Protein AF-A0A368FEQ5-F1 (afdb_monomer)

Secondary structure (DSSP, 8-state):
---------HHHHHHHHHHHHHHHHHHHHT----HHHHHHT-HHHHHHHHHTTTSHHHHHHHHHHHHHHHHHTSS----TTTTTTHHHHHHHHHHHHHTHHHHHHHHHHTT-------HHHHHHSPPTTT---HHHHHHHHHHTTTT-HHHHHHHHHHHHHHHSS-HHHHHHHHHHHHHTT-HHHHHHHHHHHT-TTT----HHHHH-SS--TT-HHHHHHHHHHHHHHHHHHHHHH-SSS--HHHHHTT--SS--TT--SS-TTPPP-HHHHHHHHHHHHHH-SSGGGSTTGGGHHHHHHHHHHHTSTT-TTHHHHHHHHHHTTHHHHHHT-HHHHS-GGG-TTS-HHHHHHHHHHHHHHHS-HHHHHHHHHHHHTT-------SSGGGS---------HHHHHHTTS-TTHHHHHHHHHHTS--

Radius of gyration: 24.25 Å; Cα contacts (8 Å, |Δi|>4): 458; chains: 1; bounding box: 68×55×71 Å

Solvent-accessible surface area (backbone atoms only — not comparable to full-atom values): 23707 Å² total; per-residue (Å²): 134,91,78,74,93,67,90,66,59,69,68,63,52,47,53,50,47,28,52,51,36,42,53,56,35,58,52,46,76,81,54,78,75,41,49,65,40,55,76,70,60,35,70,56,52,54,50,40,46,35,54,46,28,102,34,73,62,26,50,50,42,50,48,47,46,52,51,38,55,56,51,68,72,40,90,68,88,82,63,84,73,66,49,58,33,30,44,40,34,48,42,42,52,28,56,44,58,74,41,43,66,50,44,56,51,23,31,66,76,60,75,48,88,76,73,72,58,60,64,67,60,66,37,63,41,64,39,84,91,83,55,51,24,49,62,55,53,31,44,53,30,29,41,38,22,90,85,38,14,64,44,10,26,29,25,26,54,42,49,31,64,66,38,75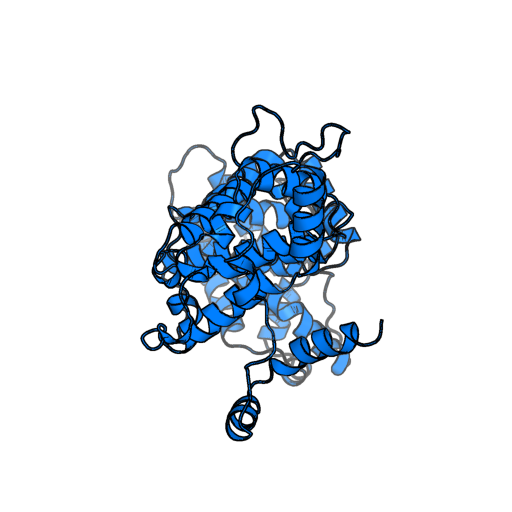,48,60,45,74,56,35,36,50,51,42,51,56,44,56,76,67,69,45,48,69,59,42,10,45,11,43,24,56,43,42,30,62,92,73,36,48,28,27,53,66,66,72,68,46,92,70,81,63,90,82,39,57,55,51,31,34,22,51,20,29,43,40,42,39,47,30,36,34,45,18,39,71,50,27,34,69,63,59,21,50,36,51,50,36,41,53,42,49,88,66,78,50,96,81,41,57,50,59,60,96,84,56,74,88,25,24,56,56,25,45,49,50,49,50,51,52,43,33,72,24,73,62,43,72,75,38,54,37,30,49,44,51,60,42,42,51,54,30,50,54,52,47,58,26,92,66,19,67,56,12,69,30,48,49,49,54,45,54,78,68,42,48,66,61,48,45,67,67,9,53,56,71,66,50,67,72,90,75,50,81,85,46,57,73,67,56,48,50,51,49,49,52,51,51,42,67,75,54,75,42,62,63,55,52,48,54,49,48,47,58,49,53,78,70,50,84,84,84,93,78,82,72,74,67,64,77,80,70,66,91,83,82,78,85,82,55,78,71,65,59,59,73,67,72,81,57,93,70,54,65,61,59,51,52,59,58,57,61,66,75,77,116

pLDDT: mean 77.07, std 23.22, range [25.23, 98.25]

Sequence (426 aa):
MRLVHINTPAYFQYELEEVSLSALLGLLKNSYVDARAVIRRDPHVALLAQILNDTPVYRAICSVLLEDVNIQDQATKTSRRTSAPALPAVELLSIAISRYSSLKASIRSTDSDVMLAPLHTLLLSPLQPSGLNILDILLLYIEEADDLPGHALYAARILRELCAVRPSLQSRMVELLRARRMVSRNSRGIRNVLNPGVVRYTVQDMVALEFNESDPIRLRGEAALVVLETLSDSIETDPAGNNLCFLLFGFKHTIDASGQLYDIDAPPTGFHQVLSILEQFIAAADPFQLQFSALIEPAFRLLQRLVSMDCIYSPAVLRFIRSMNLVQQLVTSPFLSTPLSQADDLPGHALYAARILRELCAVRPSLQSRMVELLRARRMVSRNSRGIRNVLNPGVVRYTVQDMVALGRSTASAGIRKLLFRFVST

Organism: Ancylostoma caninum (NCBI:txid29170)

Structure (mmCIF, N/CA/C/O backbone):
data_AF-A0A368FEQ5-F1
#
_entry.id   AF-A0A368FEQ5-F1
#
loop_
_atom_site.group_PDB
_atom_site.id
_atom_site.type_symbol
_atom_site.label_atom_id
_atom_site.label_alt_id
_atom_site.label_comp_id
_atom_site.label_asym_id
_atom_site.label_entity_id
_atom_site.label_seq_id
_atom_site.pdbx_PDB_ins_code
_atom_site.Cartn_x
_atom_site.Cartn_y
_atom_site.Cartn_z
_atom_site.occupancy
_atom_site.B_iso_or_equiv
_atom_site.auth_seq_id
_atom_site.auth_comp_id
_atom_site.auth_asym_id
_atom_site.auth_atom_id
_atom_site.pdbx_PDB_model_num
ATOM 1 N N . MET A 1 1 ? -26.807 7.521 26.713 1.00 32.91 1 MET A N 1
ATOM 2 C CA . MET A 1 1 ? -26.695 8.991 26.817 1.00 32.91 1 MET A CA 1
ATOM 3 C C . MET A 1 1 ? -27.127 9.586 25.486 1.00 32.91 1 MET A C 1
ATOM 5 O O . MET A 1 1 ? -26.410 9.432 24.509 1.00 32.91 1 MET A O 1
ATOM 9 N N . ARG A 1 2 ? -28.341 10.146 25.416 1.00 28.23 2 ARG A N 1
ATOM 10 C CA . ARG A 1 2 ? -28.816 10.909 24.252 1.00 28.23 2 ARG A CA 1
ATOM 11 C C . ARG A 1 2 ? -28.215 12.305 24.367 1.00 28.23 2 ARG A C 1
ATOM 13 O O . ARG A 1 2 ? -28.668 13.073 25.210 1.00 28.23 2 ARG A O 1
ATOM 20 N N . LEU A 1 3 ? -27.174 12.594 23.592 1.00 30.64 3 LEU A N 1
ATOM 21 C CA . LEU A 1 3 ? -26.704 13.963 23.433 1.00 30.64 3 LEU A CA 1
ATOM 22 C C . LEU A 1 3 ? -27.552 14.642 22.361 1.00 30.64 3 LEU A C 1
ATOM 24 O O . LEU A 1 3 ? -27.760 14.130 21.265 1.00 30.64 3 LEU A O 1
ATOM 28 N N . VAL A 1 4 ? -28.113 15.756 22.804 1.00 32.19 4 VAL A N 1
ATOM 29 C CA . VAL A 1 4 ? -28.937 16.728 22.105 1.00 32.19 4 VAL A CA 1
ATOM 30 C C . VAL A 1 4 ? -28.272 17.140 20.792 1.00 32.19 4 VAL A C 1
ATOM 32 O O . VAL A 1 4 ? -27.066 17.367 20.759 1.00 32.19 4 VAL A O 1
ATOM 35 N N . HIS A 1 5 ? -29.083 17.268 19.737 1.00 34.09 5 HIS A N 1
ATOM 36 C CA . HIS A 1 5 ? -28.769 18.019 18.521 1.00 34.09 5 HIS A CA 1
ATOM 37 C C . HIS A 1 5 ? -28.407 19.461 18.906 1.00 34.09 5 HIS A C 1
ATOM 39 O O . HIS A 1 5 ? -29.256 20.348 18.948 1.00 34.09 5 HIS A O 1
ATOM 45 N N . ILE A 1 6 ? -27.145 19.688 19.244 1.00 36.62 6 ILE A N 1
ATOM 46 C CA . ILE A 1 6 ? -26.558 21.016 19.256 1.00 36.62 6 ILE A CA 1
ATOM 47 C C . ILE A 1 6 ? -25.980 21.174 17.856 1.00 36.62 6 ILE A C 1
ATOM 49 O O . ILE A 1 6 ? -25.156 20.365 17.440 1.00 36.62 6 ILE A O 1
ATOM 53 N N . ASN A 1 7 ? -26.443 22.186 17.121 1.00 39.44 7 ASN A N 1
ATOM 54 C CA . ASN A 1 7 ? -25.752 22.688 15.936 1.00 39.44 7 ASN A CA 1
ATOM 55 C C . ASN A 1 7 ? -24.397 23.248 16.393 1.00 39.44 7 ASN A C 1
ATOM 57 O O . ASN A 1 7 ? -24.228 24.456 16.552 1.00 39.44 7 ASN A O 1
ATOM 61 N N . THR A 1 8 ? -23.444 22.365 16.679 1.00 46.38 8 THR A N 1
ATOM 62 C CA . THR A 1 8 ? -22.039 22.728 16.778 1.00 46.38 8 THR A CA 1
ATOM 63 C C . THR A 1 8 ? -21.613 23.203 15.393 1.00 46.38 8 THR A C 1
ATOM 65 O O . THR A 1 8 ? -21.847 22.488 14.416 1.00 46.38 8 THR A O 1
ATOM 68 N N . PRO A 1 9 ? -21.019 24.402 15.262 1.00 54.88 9 PRO A N 1
ATOM 69 C CA . PRO A 1 9 ? -20.396 24.800 14.008 1.00 54.88 9 PRO A CA 1
ATOM 70 C C . PRO A 1 9 ? -19.424 23.691 13.597 1.00 54.88 9 PRO A C 1
ATOM 72 O O . PRO A 1 9 ? -18.623 23.280 14.436 1.00 54.88 9 PRO A O 1
ATOM 75 N N . ALA A 1 10 ? -19.486 23.215 12.347 1.00 61.03 10 ALA A N 1
ATOM 76 C CA . ALA A 1 10 ? -18.670 22.096 11.844 1.00 61.03 10 ALA A CA 1
ATOM 77 C C . ALA A 1 10 ? -17.177 22.223 12.215 1.00 61.03 10 ALA A C 1
ATOM 79 O O . ALA A 1 10 ? -16.500 21.240 12.485 1.00 61.03 10 ALA A O 1
ATOM 80 N N . TYR A 1 11 ? -16.695 23.462 12.341 1.00 59.66 11 TYR A N 1
ATOM 81 C CA . TYR A 1 11 ? -15.373 23.807 12.854 1.00 59.66 11 TYR A CA 1
ATOM 82 C C . TYR A 1 11 ? -15.017 23.165 14.212 1.00 59.66 11 TYR A C 1
ATOM 84 O O . TYR A 1 11 ? -13.958 22.562 14.337 1.00 59.66 11 TYR A O 1
ATOM 92 N N . PHE A 1 12 ? -15.894 23.256 15.218 1.00 71.12 12 PHE A N 1
ATOM 93 C CA . PHE A 1 12 ? -15.625 22.703 16.553 1.00 71.12 12 PHE A CA 1
ATOM 94 C C . PHE A 1 12 ? -15.657 21.174 16.571 1.00 71.12 12 PHE A C 1
ATOM 96 O O . PHE A 1 12 ? -15.023 20.556 17.423 1.00 71.12 12 PHE A O 1
ATOM 103 N N . GLN A 1 13 ? -16.400 20.565 15.646 1.00 79.50 13 GLN A N 1
ATOM 104 C CA . GLN A 1 13 ? -16.463 19.115 15.530 1.00 79.50 13 GLN A CA 1
ATOM 105 C C . GLN A 1 13 ? -15.137 18.554 15.005 1.00 79.50 13 GLN A C 1
ATOM 107 O O . GLN A 1 13 ? -14.574 17.673 15.649 1.00 79.50 13 GLN A O 1
ATOM 112 N N . TYR A 1 14 ? -14.596 19.105 13.914 1.00 83.50 14 TYR A N 1
ATOM 113 C CA . TYR A 1 14 ? -13.325 18.630 13.356 1.00 83.50 14 TYR A CA 1
ATOM 114 C C . TYR A 1 14 ? -12.142 18.836 14.304 1.00 83.50 14 TYR A C 1
ATOM 116 O O . TYR A 1 14 ? -11.293 17.958 14.416 1.00 83.50 14 TYR A O 1
ATOM 124 N N . GLU A 1 15 ? -12.104 19.957 15.028 1.00 85.56 15 GLU A N 1
ATOM 125 C CA . GLU A 1 15 ? -11.067 20.205 16.036 1.00 85.56 15 GLU A CA 1
ATOM 126 C C . GLU A 1 15 ? -11.147 19.181 17.180 1.00 85.56 15 GLU A C 1
ATOM 128 O O . GLU A 1 15 ? -10.135 18.615 17.593 1.00 85.56 15 GLU A O 1
ATOM 133 N N . LEU A 1 16 ? -12.356 18.879 17.665 1.00 88.62 16 LEU A N 1
ATOM 134 C CA . LEU A 1 16 ? -12.546 17.865 18.699 1.00 88.62 16 LEU A CA 1
ATOM 135 C C . LEU A 1 16 ? -12.150 16.467 18.206 1.00 88.62 16 LEU A C 1
ATOM 137 O O . LEU A 1 16 ? -11.522 15.717 18.957 1.00 88.62 16 LEU A O 1
ATOM 141 N N . GLU A 1 17 ? -12.511 16.111 16.973 1.00 91.31 17 GLU A N 1
ATOM 142 C CA . GLU A 1 17 ? -12.129 14.846 16.342 1.00 91.31 17 GLU A CA 1
ATOM 143 C C . GLU A 1 17 ? -10.608 14.734 16.210 1.00 91.31 17 GLU A C 1
ATOM 145 O O . GLU A 1 17 ? -10.034 13.737 16.650 1.00 91.31 17 GLU A O 1
ATOM 150 N N . GLU A 1 18 ? -9.945 15.770 15.695 1.00 91.44 18 GLU A N 1
ATOM 151 C CA . GLU A 1 18 ? -8.492 15.820 15.530 1.00 91.44 18 GLU A CA 1
ATOM 152 C C . GLU A 1 18 ? -7.772 15.656 16.871 1.00 91.44 18 GLU A C 1
ATOM 154 O O . GLU A 1 18 ? -6.900 14.792 17.005 1.00 91.44 18 GLU A O 1
ATOM 159 N N . VAL A 1 19 ? -8.160 16.431 17.889 1.00 92.62 19 VAL A N 1
ATOM 160 C CA . VAL A 1 19 ? -7.547 16.371 19.225 1.00 92.62 19 VAL A CA 1
ATOM 161 C C . VAL A 1 19 ? -7.793 15.010 19.877 1.00 92.62 19 VAL A C 1
ATOM 163 O O . VAL A 1 19 ? -6.872 14.423 20.450 1.00 92.62 19 VAL A O 1
ATOM 166 N N . SER A 1 20 ? -9.010 14.471 19.763 1.00 94.44 20 SER A N 1
ATOM 167 C CA . SER A 1 20 ? -9.363 13.172 20.345 1.00 94.44 20 SER A CA 1
ATOM 168 C C . SER A 1 20 ? -8.578 12.036 19.692 1.00 94.44 20 SER A C 1
ATOM 170 O O . SER A 1 20 ? -7.983 11.213 20.389 1.00 94.44 20 SER A O 1
ATOM 172 N N . LEU A 1 21 ? -8.529 11.999 18.359 1.00 95.69 21 LEU A N 1
ATOM 173 C CA . LEU A 1 21 ? -7.788 10.987 17.609 1.00 95.69 21 LEU A CA 1
ATOM 174 C C . LEU A 1 21 ? -6.281 11.106 17.848 1.00 95.69 21 LEU A C 1
ATOM 176 O O . LEU A 1 21 ? -5.621 10.089 18.052 1.00 95.69 21 LEU A O 1
ATOM 180 N N . SER A 1 22 ? -5.747 12.326 17.918 1.00 94.00 22 SER A N 1
ATOM 181 C CA . SER A 1 22 ? -4.336 12.576 18.233 1.00 94.00 22 SER A CA 1
ATOM 182 C C . SER A 1 22 ? -3.968 12.122 19.649 1.00 94.00 22 SER A C 1
ATOM 184 O O . SER A 1 22 ? -2.901 11.542 19.857 1.00 94.00 22 SER A O 1
ATOM 186 N N . ALA A 1 23 ? -4.858 12.307 20.628 1.00 93.88 23 ALA A N 1
ATOM 187 C CA . ALA A 1 23 ? -4.653 11.806 21.986 1.00 93.88 23 ALA A CA 1
ATOM 188 C C . ALA A 1 23 ? -4.629 10.266 22.033 1.00 93.88 23 ALA A C 1
ATOM 190 O O . ALA A 1 23 ? -3.738 9.674 22.649 1.00 93.88 23 ALA A O 1
ATOM 191 N N . LEU A 1 24 ? -5.565 9.605 21.338 1.00 95.38 24 LEU A N 1
ATOM 192 C CA . LEU A 1 24 ? -5.580 8.142 21.199 1.00 95.38 24 LEU A CA 1
ATOM 193 C C . LEU A 1 24 ? -4.323 7.628 20.482 1.00 95.38 24 LEU A C 1
ATOM 195 O O . LEU A 1 24 ? -3.743 6.614 20.876 1.00 95.38 24 LEU A O 1
ATOM 199 N N . LEU A 1 25 ? -3.876 8.353 19.459 1.00 93.94 25 LEU A N 1
ATOM 200 C CA . LEU A 1 25 ? -2.668 8.051 18.708 1.00 93.94 25 LEU A CA 1
ATOM 201 C C . LEU A 1 25 ? -1.420 8.141 19.594 1.00 93.94 25 LEU A C 1
ATOM 203 O O . LEU A 1 25 ? -0.605 7.219 19.583 1.00 93.94 25 LEU A O 1
ATOM 207 N N . GLY A 1 26 ? -1.298 9.190 20.412 1.00 92.12 26 GLY A N 1
ATOM 208 C CA . GLY A 1 26 ? -0.200 9.348 21.372 1.00 92.12 26 GLY A CA 1
ATOM 209 C C . GLY A 1 26 ? -0.107 8.190 22.371 1.00 92.12 26 GLY A C 1
ATOM 210 O O . GLY A 1 26 ? 0.994 7.740 22.700 1.00 92.12 26 GLY A O 1
ATOM 211 N N . LEU A 1 27 ? -1.254 7.643 22.789 1.00 92.94 27 LEU A N 1
ATOM 212 C CA . LEU A 1 27 ? -1.313 6.461 23.648 1.00 92.94 27 LEU A CA 1
ATOM 213 C C . LEU A 1 27 ? -0.812 5.199 22.929 1.00 92.94 27 LEU A C 1
ATOM 215 O O . LEU A 1 27 ? -0.109 4.387 23.534 1.00 92.94 27 LEU A O 1
ATOM 219 N N . LEU A 1 28 ? -1.123 5.024 21.641 1.00 93.50 28 LEU A N 1
ATOM 220 C CA . LEU A 1 28 ? -0.623 3.878 20.883 1.00 93.50 28 LEU A CA 1
ATOM 221 C C . LEU A 1 28 ? 0.855 4.020 20.507 1.00 93.50 28 LEU A C 1
ATOM 223 O O . LEU A 1 28 ? 1.589 3.059 20.737 1.00 93.50 28 LEU A O 1
ATOM 227 N N . LYS A 1 29 ? 1.324 5.164 19.989 1.00 89.19 29 LYS A N 1
ATOM 228 C CA . LYS A 1 29 ? 2.702 5.340 19.472 1.00 89.19 29 LYS A CA 1
ATOM 229 C C . LYS A 1 29 ? 3.782 4.838 20.429 1.00 89.19 29 LYS A C 1
ATOM 231 O O . LYS A 1 29 ? 4.674 4.110 20.010 1.00 89.19 29 LYS A O 1
ATOM 236 N N . ASN A 1 30 ? 3.630 5.127 21.718 1.00 82.50 30 ASN A N 1
ATOM 237 C CA . ASN A 1 30 ? 4.633 4.818 22.740 1.00 82.50 30 ASN A CA 1
ATOM 238 C C . ASN A 1 30 ? 4.414 3.480 23.469 1.00 82.50 30 ASN A C 1
ATOM 240 O O . ASN A 1 30 ? 5.156 3.152 24.393 1.00 82.50 30 ASN A O 1
ATOM 244 N N . SER A 1 31 ? 3.396 2.711 23.080 1.00 86.44 31 SER A N 1
ATOM 245 C CA . SER A 1 31 ? 3.023 1.466 23.758 1.00 86.44 31 SER A CA 1
ATOM 246 C C . SER A 1 31 ? 3.462 0.227 22.979 1.00 86.44 31 SER A C 1
ATOM 248 O O . SER A 1 31 ? 3.312 0.171 21.759 1.00 86.44 31 SER A O 1
ATOM 250 N N . TYR A 1 32 ? 3.929 -0.802 23.687 1.00 87.69 32 TYR A N 1
ATOM 251 C CA . TYR A 1 32 ? 4.283 -2.106 23.119 1.00 87.69 32 TYR A CA 1
ATOM 252 C C . TYR A 1 32 ? 3.262 -3.162 23.523 1.00 87.69 32 TYR A C 1
ATOM 254 O O . TYR A 1 32 ? 2.815 -3.186 24.663 1.00 87.69 32 TYR A O 1
ATOM 262 N N . VAL A 1 33 ? 2.926 -4.058 22.594 1.00 90.38 33 VAL A N 1
ATOM 263 C CA . VAL A 1 33 ? 1.990 -5.154 22.858 1.00 90.38 33 VAL A CA 1
ATOM 264 C C . VAL A 1 33 ? 2.766 -6.431 23.140 1.00 90.38 33 VAL A C 1
ATOM 266 O O . VAL A 1 33 ? 3.390 -6.989 22.237 1.00 90.38 33 VAL A O 1
ATOM 269 N N . ASP A 1 34 ? 2.688 -6.904 24.378 1.00 93.31 34 ASP A N 1
ATOM 270 C CA . ASP A 1 34 ? 3.221 -8.192 24.806 1.00 93.31 34 ASP A CA 1
ATOM 271 C C . ASP A 1 34 ? 2.229 -8.934 25.722 1.00 93.31 34 ASP A C 1
ATOM 273 O O . ASP A 1 34 ? 1.153 -8.435 26.068 1.00 93.31 34 ASP A O 1
ATOM 277 N N . ALA A 1 35 ? 2.590 -10.151 26.131 1.00 93.31 35 ALA A N 1
ATOM 278 C CA . ALA A 1 35 ? 1.776 -10.956 27.038 1.00 93.31 35 ALA A CA 1
ATOM 279 C C . ALA A 1 35 ? 1.504 -10.252 28.383 1.00 93.31 35 ALA A C 1
ATOM 281 O O . ALA A 1 35 ? 0.431 -10.413 28.963 1.00 93.31 35 ALA A O 1
ATOM 282 N N . ARG A 1 36 ? 2.449 -9.448 28.889 1.00 94.25 36 ARG A N 1
ATOM 283 C CA . ARG A 1 36 ? 2.300 -8.760 30.180 1.00 94.25 36 ARG A CA 1
ATOM 284 C C . ARG A 1 36 ? 1.256 -7.656 30.091 1.00 94.25 36 ARG A C 1
ATOM 286 O O . ARG A 1 36 ? 0.412 -7.572 30.980 1.00 94.25 36 ARG A O 1
ATOM 293 N N . ALA A 1 37 ? 1.290 -6.863 29.024 1.00 93.50 37 ALA A N 1
ATOM 294 C CA . ALA A 1 37 ? 0.322 -5.808 28.762 1.00 93.50 37 ALA A CA 1
ATOM 295 C C . ALA A 1 37 ? -1.103 -6.367 28.631 1.00 93.50 37 ALA A C 1
ATOM 297 O O . ALA A 1 37 ? -2.055 -5.783 29.151 1.00 93.50 37 ALA A O 1
ATOM 298 N N . VAL A 1 38 ? -1.253 -7.538 27.995 1.00 94.25 38 VAL A N 1
ATOM 299 C CA . VAL A 1 38 ? -2.550 -8.226 27.873 1.00 94.25 38 VAL A CA 1
ATOM 300 C C . VAL A 1 38 ? -3.064 -8.703 29.234 1.00 94.25 38 VAL A C 1
ATOM 302 O O . VAL A 1 38 ? -4.204 -8.401 29.582 1.00 94.25 38 VAL A O 1
ATOM 305 N N . ILE A 1 39 ? -2.227 -9.373 30.037 1.00 93.44 39 ILE A N 1
ATOM 306 C CA . ILE A 1 39 ? -2.607 -9.843 31.385 1.00 93.44 39 ILE A CA 1
ATOM 307 C C . ILE A 1 39 ? -3.018 -8.671 32.283 1.00 93.44 39 ILE A C 1
ATOM 309 O O . ILE A 1 39 ? -3.998 -8.761 33.020 1.00 93.44 39 ILE A O 1
ATOM 313 N N . ARG A 1 40 ? -2.276 -7.560 32.218 1.00 92.69 40 ARG A N 1
ATOM 314 C CA . ARG A 1 40 ? -2.551 -6.350 33.007 1.00 92.69 40 ARG A CA 1
ATOM 315 C C . ARG A 1 40 ? -3.733 -5.537 32.493 1.00 92.69 40 ARG A C 1
ATOM 317 O O . ARG A 1 40 ? -4.189 -4.646 33.204 1.00 92.69 40 ARG A O 1
ATOM 324 N N . ARG A 1 41 ? -4.245 -5.862 31.300 1.00 89.75 41 ARG A N 1
ATOM 325 C CA . ARG A 1 41 ? -5.304 -5.116 30.609 1.00 89.75 41 ARG A CA 1
ATOM 326 C C . ARG A 1 41 ? -4.940 -3.639 30.469 1.00 89.75 41 ARG A C 1
ATOM 328 O O . ARG A 1 41 ? -5.758 -2.759 30.735 1.00 89.75 41 ARG A O 1
ATOM 335 N N . ASP A 1 42 ? -3.701 -3.382 30.054 1.00 94.56 42 ASP A N 1
ATOM 336 C CA . ASP A 1 42 ? -3.204 -2.020 29.896 1.00 94.56 42 ASP A CA 1
ATOM 337 C C . ASP A 1 42 ? -4.100 -1.222 28.921 1.00 94.56 42 ASP A C 1
ATOM 339 O O . ASP A 1 42 ? -4.625 -1.788 27.952 1.00 94.56 42 ASP A O 1
ATOM 343 N N . PRO A 1 43 ? -4.264 0.103 29.108 1.00 93.31 43 PRO A N 1
ATOM 344 C CA . PRO A 1 43 ? -5.208 0.909 28.326 1.00 93.31 43 PRO A CA 1
ATOM 345 C C . PRO A 1 43 ? -5.025 0.810 26.806 1.00 93.31 43 PRO A C 1
ATOM 347 O O . PRO A 1 43 ? -5.999 0.829 26.056 1.00 93.31 43 PRO A O 1
ATOM 350 N N . HIS A 1 44 ? -3.783 0.662 26.337 1.00 94.50 44 HIS A N 1
ATOM 351 C CA . HIS A 1 44 ? -3.484 0.535 24.912 1.00 94.50 44 HIS A CA 1
ATOM 352 C C . HIS A 1 44 ? -3.950 -0.808 24.330 1.00 94.50 44 HIS A C 1
ATOM 354 O O . HIS A 1 44 ? -4.345 -0.850 23.169 1.00 94.50 44 HIS A O 1
ATOM 360 N N . VAL A 1 45 ? -3.976 -1.890 25.119 1.00 95.38 45 VAL A N 1
ATOM 361 C CA . VAL A 1 45 ? -4.545 -3.183 24.701 1.00 95.38 45 VAL A CA 1
ATOM 362 C C . VAL A 1 45 ? -6.057 -3.063 24.546 1.00 95.38 45 VAL A C 1
ATOM 364 O O . VAL A 1 45 ? -6.609 -3.508 23.539 1.00 95.38 45 VAL A O 1
ATOM 367 N N . ALA A 1 46 ? -6.723 -2.410 25.503 1.00 94.19 46 ALA A N 1
ATOM 368 C CA . ALA A 1 46 ? -8.158 -2.154 25.426 1.00 94.19 46 ALA A CA 1
ATOM 369 C C . ALA A 1 46 ? -8.507 -1.282 24.208 1.00 94.19 46 ALA A C 1
ATOM 371 O O . ALA A 1 46 ? -9.424 -1.617 23.461 1.00 94.19 46 ALA A O 1
ATOM 372 N N . LEU A 1 47 ? -7.743 -0.213 23.957 1.00 96.25 47 LEU A N 1
ATOM 373 C CA . LEU A 1 47 ? -7.923 0.644 22.785 1.00 96.25 47 LEU A CA 1
ATOM 374 C C . LEU A 1 47 ? -7.715 -0.123 21.470 1.00 96.25 47 LEU A C 1
ATOM 376 O O . LEU A 1 47 ? -8.538 -0.010 20.564 1.00 96.25 47 LEU A O 1
ATOM 380 N N . LEU A 1 48 ? -6.668 -0.949 21.371 1.00 96.44 48 LEU A N 1
ATOM 381 C CA . LEU A 1 48 ? -6.453 -1.805 20.202 1.00 96.44 48 LEU A CA 1
ATOM 382 C C . LEU A 1 48 ? -7.623 -2.766 19.985 1.00 96.44 48 LEU A C 1
ATOM 384 O O . LEU A 1 48 ? -8.074 -2.915 18.855 1.00 96.44 48 LEU A O 1
ATOM 388 N N . ALA A 1 49 ? -8.152 -3.376 21.047 1.00 95.25 49 ALA A N 1
ATOM 389 C CA . ALA A 1 49 ? -9.330 -4.231 20.950 1.00 95.25 49 ALA A CA 1
ATOM 390 C C . ALA A 1 49 ? -10.574 -3.455 20.485 1.00 95.25 49 ALA A C 1
ATOM 392 O O . ALA A 1 49 ? -11.383 -4.013 19.749 1.00 95.25 49 ALA A O 1
ATOM 393 N N . GLN A 1 50 ? -10.725 -2.178 20.854 1.00 96.00 50 GLN A N 1
ATOM 394 C CA . GLN A 1 50 ? -11.803 -1.337 20.325 1.00 96.00 50 GLN A CA 1
ATOM 395 C C . GLN A 1 50 ? -11.612 -1.047 18.828 1.00 96.00 50 GLN A C 1
ATOM 397 O O . GLN A 1 50 ? -12.556 -1.186 18.059 1.00 96.00 50 GLN A O 1
ATOM 402 N N . ILE A 1 51 ? -10.405 -0.693 18.387 1.00 96.81 51 ILE A N 1
ATOM 403 C CA . ILE A 1 51 ? -10.136 -0.358 16.976 1.00 96.81 51 ILE A CA 1
ATOM 404 C C . ILE A 1 51 ? -10.187 -1.605 16.075 1.00 96.81 51 ILE A C 1
ATOM 406 O O . ILE A 1 51 ? -10.625 -1.531 14.933 1.00 96.81 51 ILE A O 1
ATOM 410 N N . LEU A 1 52 ? -9.754 -2.764 16.576 1.00 96.38 52 LEU A N 1
ATOM 411 C CA . LEU A 1 52 ? -9.653 -4.027 15.829 1.00 96.38 52 LEU A CA 1
ATOM 412 C C . LEU A 1 52 ? -10.907 -4.910 15.946 1.00 96.38 52 LEU A C 1
ATOM 414 O O . LEU A 1 52 ? -10.849 -6.125 15.738 1.00 96.38 52 LEU A O 1
ATOM 418 N N . ASN A 1 53 ? -12.044 -4.302 16.270 1.00 96.19 53 ASN A N 1
ATOM 419 C CA . ASN A 1 53 ? -13.365 -4.916 16.264 1.00 96.19 53 ASN A CA 1
ATOM 420 C C . ASN A 1 53 ? -14.396 -3.899 15.773 1.00 96.19 53 ASN A C 1
ATOM 422 O O . ASN A 1 53 ? -14.146 -2.698 15.793 1.00 96.19 53 ASN A O 1
ATOM 426 N N . ASP A 1 54 ? -15.577 -4.373 15.378 1.00 94.38 54 ASP A N 1
ATOM 427 C CA . ASP A 1 54 ? -16.685 -3.501 14.980 1.00 94.38 54 ASP A CA 1
ATOM 428 C C . ASP A 1 54 ? -17.325 -2.820 16.206 1.00 94.38 54 ASP A C 1
ATOM 430 O O . ASP A 1 54 ? -18.397 -3.193 16.687 1.00 94.38 54 ASP A O 1
ATOM 434 N N . THR A 1 55 ? -16.608 -1.844 16.761 1.00 95.81 55 THR A N 1
ATOM 435 C CA . THR A 1 55 ? -16.998 -1.061 17.937 1.00 95.81 55 THR A CA 1
ATOM 436 C C . THR A 1 55 ? -17.335 0.380 17.549 1.00 95.81 55 THR A C 1
ATOM 438 O O . THR A 1 55 ? -17.002 0.824 16.446 1.00 95.81 55 THR A O 1
ATOM 441 N N . PRO A 1 56 ? -17.949 1.168 18.451 1.00 95.12 56 PRO A N 1
AT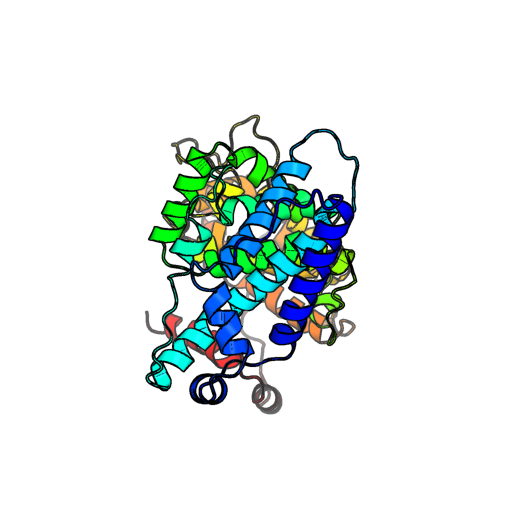OM 442 C CA . PRO A 1 56 ? -18.172 2.590 18.207 1.00 95.12 56 PRO A CA 1
ATOM 443 C C . PRO A 1 56 ? -16.892 3.367 17.869 1.00 95.12 56 PRO A C 1
ATOM 445 O O . PRO A 1 56 ? -16.951 4.270 17.042 1.00 95.12 56 PRO A O 1
ATOM 448 N N . VAL A 1 57 ? -15.740 3.000 18.449 1.00 95.50 57 VAL A N 1
ATOM 449 C CA . VAL A 1 57 ? -14.451 3.653 18.156 1.00 95.50 57 VAL A CA 1
ATOM 450 C C . VAL A 1 57 ? -14.017 3.361 16.723 1.00 95.50 57 VAL A C 1
ATOM 452 O O . VAL A 1 57 ? -13.696 4.285 15.982 1.00 95.50 57 VAL A O 1
ATOM 455 N N . TYR A 1 58 ? -14.064 2.093 16.307 1.00 96.12 58 TYR A N 1
ATOM 456 C CA . TYR A 1 58 ? -13.752 1.707 14.931 1.00 96.12 58 TYR A CA 1
ATOM 457 C C . TYR A 1 58 ? -14.672 2.405 13.924 1.00 96.12 58 TYR A C 1
ATOM 459 O O . TYR A 1 58 ? -14.199 2.978 12.944 1.00 96.12 58 TYR A O 1
ATOM 467 N N . ARG A 1 59 ? -15.983 2.418 14.188 1.00 95.25 59 ARG A N 1
ATOM 468 C CA . ARG A 1 59 ? -16.963 3.086 13.321 1.00 95.25 59 ARG A CA 1
ATOM 469 C C . ARG A 1 59 ? -16.735 4.593 13.249 1.00 95.25 59 ARG A C 1
ATOM 471 O O . ARG A 1 59 ? -16.836 5.138 12.161 1.00 95.25 59 ARG A O 1
ATOM 478 N N . ALA A 1 60 ? -16.390 5.249 14.358 1.00 94.56 60 ALA A N 1
ATOM 479 C CA . ALA A 1 60 ? -16.068 6.676 14.366 1.00 94.56 60 ALA A CA 1
ATOM 480 C C . ALA A 1 60 ? -14.839 6.988 13.499 1.00 94.56 60 ALA A C 1
ATOM 482 O O . ALA A 1 60 ? -14.901 7.889 12.669 1.00 94.56 60 ALA A O 1
ATOM 483 N N . ILE A 1 61 ? -13.769 6.191 13.616 1.00 96.06 61 ILE A N 1
ATOM 484 C CA . ILE A 1 61 ? -12.587 6.297 12.743 1.00 96.06 61 ILE A CA 1
ATOM 485 C C . ILE A 1 61 ? -13.004 6.142 11.276 1.00 96.06 61 ILE A C 1
ATOM 487 O O . ILE A 1 61 ? -12.648 6.966 10.442 1.00 96.06 61 ILE A O 1
ATOM 491 N N . CYS A 1 62 ? -13.801 5.118 10.957 1.00 95.81 62 CYS A N 1
ATOM 492 C CA . CYS A 1 62 ? -14.276 4.885 9.593 1.00 95.81 62 CYS A CA 1
ATOM 493 C C . CYS A 1 62 ? -15.135 6.038 9.060 1.00 95.81 62 CYS A C 1
ATOM 495 O O . CYS A 1 62 ? -15.009 6.380 7.889 1.00 95.81 62 CYS A O 1
ATOM 497 N N . SER A 1 63 ? -15.989 6.634 9.896 1.00 93.31 63 SER A N 1
ATOM 498 C CA . SER A 1 63 ? -16.818 7.781 9.519 1.00 93.31 63 SER A CA 1
ATOM 499 C C . SER A 1 63 ? -15.976 9.005 9.178 1.00 93.31 63 SER A C 1
ATOM 501 O O . SER A 1 63 ? -16.222 9.603 8.138 1.00 93.31 63 SER A O 1
ATOM 503 N N . VAL A 1 64 ? -14.958 9.327 9.988 1.00 93.75 64 VAL A N 1
ATOM 504 C CA . VAL A 1 64 ? -14.034 10.446 9.721 1.00 93.75 64 VAL A CA 1
ATOM 505 C C . VAL A 1 64 ? -13.320 10.248 8.384 1.00 93.75 64 VAL A C 1
ATOM 507 O O . VAL A 1 64 ? -13.306 11.145 7.546 1.00 93.75 64 VAL A O 1
ATOM 510 N N . LEU A 1 65 ? -12.777 9.048 8.149 1.00 94.88 65 LEU A N 1
ATOM 511 C CA . LEU A 1 65 ? -12.104 8.732 6.886 1.00 94.88 65 LEU A CA 1
ATOM 512 C C . LEU A 1 65 ? -13.060 8.810 5.696 1.00 94.88 65 LEU A C 1
ATOM 514 O O . LEU A 1 65 ? -12.697 9.328 4.645 1.00 94.88 65 LEU A O 1
ATOM 518 N N . LEU A 1 66 ? -14.279 8.288 5.853 1.00 92.94 66 LEU A N 1
ATOM 519 C CA . LEU A 1 66 ? -15.272 8.277 4.789 1.00 92.94 66 LEU A CA 1
ATOM 520 C C . LEU A 1 66 ? -15.762 9.690 4.445 1.00 92.94 66 LEU A C 1
ATOM 522 O O . LEU A 1 66 ? -15.981 10.000 3.276 1.00 92.94 66 LEU A O 1
ATOM 526 N N . GLU A 1 67 ? -15.968 10.530 5.453 1.00 89.75 67 GLU A N 1
ATOM 527 C CA . GLU A 1 67 ? -16.350 11.926 5.276 1.00 89.75 67 GLU A CA 1
ATOM 528 C C . GLU A 1 67 ? -15.276 12.696 4.505 1.00 89.75 67 GLU A C 1
ATOM 530 O O . GLU A 1 67 ? -15.602 13.369 3.527 1.00 89.75 67 GLU A O 1
ATOM 535 N N . ASP A 1 68 ? -14.004 12.517 4.865 1.00 90.12 68 ASP A N 1
ATOM 536 C CA . ASP A 1 68 ? -12.882 13.173 4.196 1.00 90.12 68 ASP A CA 1
ATOM 537 C C . ASP A 1 68 ? -12.798 12.812 2.701 1.00 90.12 68 ASP A C 1
ATOM 539 O O . ASP A 1 68 ? -12.788 13.710 1.856 1.00 90.12 68 ASP A O 1
ATOM 543 N N . VAL A 1 69 ? -12.857 11.523 2.332 1.00 88.75 69 VAL A N 1
ATOM 544 C CA . VAL A 1 69 ? -12.854 11.150 0.900 1.00 88.75 69 VAL A CA 1
ATOM 545 C C . VAL A 1 69 ? -14.109 11.609 0.153 1.00 88.75 69 VAL A C 1
ATOM 547 O O . VAL A 1 69 ? -14.023 11.950 -1.026 1.00 88.75 69 VAL A O 1
ATOM 550 N N . ASN A 1 70 ? -15.272 11.673 0.810 1.00 85.69 70 ASN A N 1
ATOM 551 C CA . ASN A 1 70 ? -16.488 12.200 0.182 1.00 85.69 70 ASN A CA 1
ATOM 552 C C . ASN A 1 70 ? -16.377 13.705 -0.102 1.00 85.69 70 ASN A C 1
ATOM 554 O O . ASN A 1 70 ? -16.914 14.172 -1.105 1.00 85.69 70 ASN A O 1
ATOM 558 N N . ILE A 1 71 ? -15.703 14.464 0.767 1.00 80.56 71 ILE A N 1
ATOM 559 C CA . ILE A 1 71 ? -15.447 15.896 0.566 1.00 80.56 71 ILE A CA 1
ATOM 560 C C . ILE A 1 71 ? -14.448 16.101 -0.578 1.00 80.56 71 ILE A C 1
ATOM 562 O O . ILE A 1 71 ? -14.664 16.974 -1.416 1.00 80.56 71 ILE A O 1
ATOM 566 N N . GLN A 1 72 ? -13.396 15.280 -0.657 1.00 76.25 72 GLN A N 1
ATOM 567 C CA . GLN A 1 72 ? -12.407 15.341 -1.743 1.00 76.25 72 GLN A CA 1
ATOM 568 C C . GLN A 1 72 ? -13.028 15.106 -3.128 1.00 76.25 72 GLN A C 1
ATOM 570 O O . GLN A 1 72 ? -12.629 15.745 -4.101 1.00 76.25 72 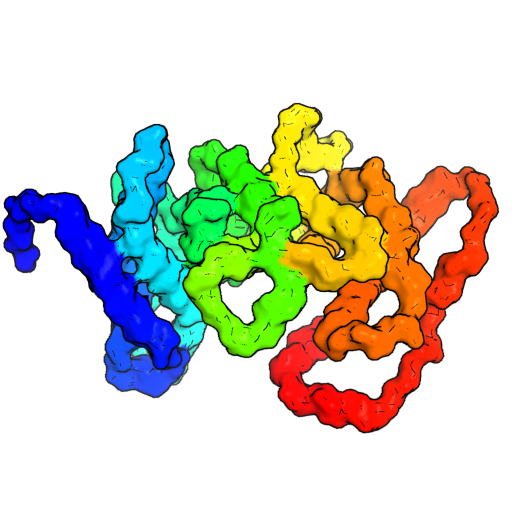GLN A O 1
ATOM 575 N N . ASP A 1 73 ? -14.018 14.214 -3.222 1.00 71.81 73 ASP A N 1
ATOM 576 C CA . ASP A 1 73 ? -14.691 13.892 -4.486 1.00 71.81 73 ASP A CA 1
ATOM 577 C C . ASP A 1 73 ? -15.658 15.004 -4.952 1.00 71.81 73 ASP A C 1
ATOM 579 O O . ASP A 1 73 ? -16.055 15.053 -6.119 1.00 71.81 73 ASP A O 1
ATOM 583 N N . GLN A 1 74 ? -16.018 15.946 -4.071 1.00 67.12 74 GLN A N 1
ATOM 584 C CA . GLN A 1 74 ? -16.813 17.119 -4.434 1.00 67.12 74 GLN A CA 1
ATOM 585 C C . GLN A 1 74 ? -15.910 18.181 -5.083 1.00 67.12 74 GLN A C 1
ATOM 587 O O . GLN A 1 74 ? -14.964 18.680 -4.484 1.00 67.12 74 GLN A O 1
ATOM 592 N N . ALA A 1 75 ? -16.224 18.570 -6.327 1.00 50.47 75 ALA A N 1
ATOM 593 C CA . ALA A 1 75 ? -15.412 19.440 -7.196 1.00 50.47 75 ALA A CA 1
ATOM 594 C C . ALA A 1 75 ? -15.033 20.832 -6.624 1.00 50.47 75 ALA A C 1
ATOM 596 O O . ALA A 1 75 ? -14.256 21.573 -7.232 1.00 50.47 75 ALA A O 1
ATOM 597 N N . THR A 1 76 ? -15.557 21.210 -5.461 1.00 51.97 76 THR A N 1
ATOM 598 C CA . THR A 1 76 ? -15.184 22.405 -4.703 1.00 51.97 76 THR A CA 1
ATOM 599 C C . THR A 1 76 ? -13.971 22.124 -3.814 1.00 51.97 76 THR A C 1
ATOM 601 O O . THR A 1 76 ? -14.111 21.785 -2.644 1.00 51.97 76 THR A O 1
ATOM 604 N N . LYS A 1 77 ? -12.762 22.336 -4.354 1.00 53.25 77 LYS A N 1
ATOM 605 C CA . LYS A 1 77 ? -11.451 22.231 -3.665 1.00 53.25 77 LYS A CA 1
ATOM 606 C C . LYS A 1 77 ? -11.220 23.265 -2.540 1.00 53.25 77 LYS A C 1
ATOM 608 O O . LYS A 1 77 ? -10.094 23.694 -2.289 1.00 53.25 77 LYS A O 1
ATOM 613 N N . THR A 1 78 ? -12.271 23.742 -1.885 1.00 46.50 78 THR A N 1
ATOM 614 C CA . THR A 1 78 ? -12.212 24.812 -0.886 1.00 46.50 78 THR A CA 1
ATOM 615 C C . THR A 1 78 ? -12.304 24.240 0.523 1.00 46.50 78 THR A C 1
ATOM 617 O O . THR A 1 78 ? -13.346 24.371 1.151 1.00 46.50 78 THR A O 1
ATOM 620 N N . SER A 1 79 ? -11.231 23.609 1.019 1.00 49.59 79 SER A N 1
ATOM 621 C CA . SER A 1 79 ? -10.814 23.634 2.438 1.00 49.59 79 SER A CA 1
ATOM 622 C C . SER A 1 79 ? -9.728 22.584 2.719 1.00 49.59 79 SER A C 1
ATOM 624 O O . SER A 1 79 ? -10.003 21.395 2.750 1.00 49.59 79 SER A O 1
ATOM 626 N N . ARG A 1 80 ? -8.498 23.017 3.031 1.00 50.94 80 ARG A N 1
ATOM 627 C CA . ARG A 1 80 ? -7.451 22.157 3.630 1.00 50.94 80 ARG A CA 1
ATOM 628 C C . ARG A 1 80 ? -7.743 21.765 5.092 1.00 50.94 80 ARG A C 1
ATOM 630 O O . ARG A 1 80 ? -6.987 20.998 5.670 1.00 50.94 80 ARG A O 1
ATOM 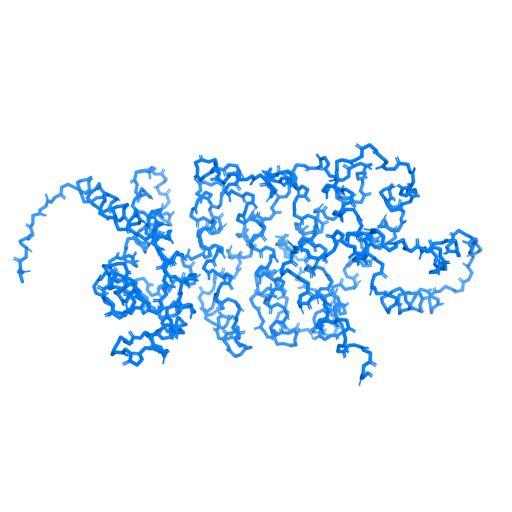637 N N . ARG A 1 81 ? -8.785 22.327 5.722 1.00 49.66 81 ARG A N 1
ATOM 638 C CA . ARG A 1 81 ? -9.112 22.086 7.142 1.00 4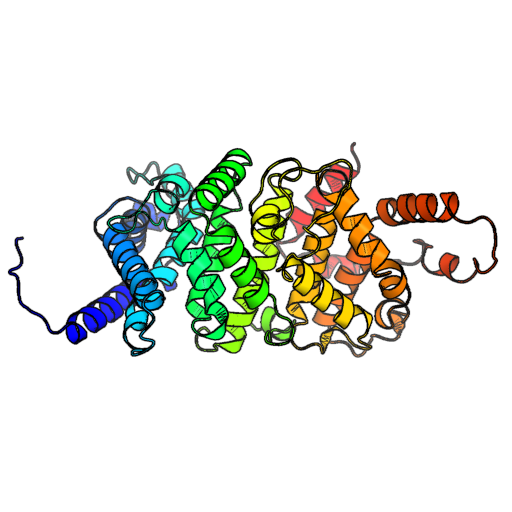9.66 81 ARG A CA 1
ATOM 639 C C . ARG A 1 81 ? -9.959 20.830 7.373 1.00 49.66 81 ARG A C 1
ATOM 641 O O . ARG A 1 81 ? -10.069 20.411 8.514 1.00 49.66 81 ARG A O 1
ATOM 648 N N . THR A 1 82 ? -10.539 20.229 6.333 1.00 56.50 82 THR A N 1
ATOM 649 C CA . THR A 1 82 ? -11.394 19.032 6.465 1.00 56.50 82 THR A CA 1
ATOM 650 C C . THR A 1 82 ? -10.604 17.726 6.588 1.00 56.50 82 THR A C 1
ATOM 652 O O . THR A 1 82 ? -11.129 16.767 7.135 1.00 56.50 82 THR A O 1
ATOM 655 N N . SER A 1 83 ? -9.332 17.696 6.171 1.00 61.78 83 SER A N 1
ATOM 656 C CA . SER A 1 83 ? -8.474 16.503 6.272 1.00 61.78 83 SER A CA 1
ATOM 657 C C . SER A 1 83 ? -7.689 16.407 7.586 1.00 61.78 83 SER A C 1
ATOM 659 O O . SER A 1 83 ? -6.968 15.436 7.807 1.00 61.78 83 SER A O 1
ATOM 661 N N . ALA A 1 84 ? -7.774 17.417 8.458 1.00 79.75 84 ALA A N 1
ATOM 662 C CA . ALA A 1 84 ? -7.011 17.459 9.705 1.00 79.75 84 ALA A CA 1
ATOM 663 C C . ALA A 1 84 ? -7.301 16.264 10.642 1.00 79.75 84 ALA A C 1
ATOM 665 O O . ALA A 1 84 ? -6.339 15.631 11.078 1.00 79.75 84 ALA A O 1
ATOM 666 N N . PRO A 1 85 ? -8.566 15.854 10.888 1.00 91.00 85 PRO A N 1
ATOM 667 C CA . PRO A 1 85 ? -8.844 14.659 11.690 1.00 91.00 85 PRO A CA 1
ATOM 668 C C . PRO A 1 85 ? -8.596 13.342 10.934 1.00 91.00 85 PRO A C 1
ATOM 670 O O . PRO A 1 85 ? -8.399 12.299 11.561 1.00 91.00 85 PRO A O 1
ATOM 673 N N . ALA A 1 86 ? -8.563 13.361 9.597 1.00 93.94 86 ALA A N 1
ATOM 674 C CA . ALA A 1 86 ? -8.372 12.160 8.786 1.00 93.94 86 ALA A CA 1
ATOM 675 C C . ALA A 1 86 ? -6.956 11.574 8.915 1.00 93.94 86 ALA A C 1
ATOM 677 O O . ALA A 1 86 ? -6.799 10.351 8.965 1.00 93.94 86 ALA A O 1
ATOM 678 N N . LEU A 1 87 ? -5.934 12.425 9.055 1.00 93.88 87 LEU A N 1
ATOM 679 C CA . LEU A 1 87 ? -4.548 11.981 9.218 1.00 93.88 87 LEU A CA 1
ATOM 680 C C . LEU A 1 87 ? -4.343 11.127 10.484 1.00 93.88 87 LEU A C 1
ATOM 682 O O . LEU A 1 87 ? -3.923 9.973 10.350 1.00 93.88 87 LEU A O 1
ATOM 686 N N . PRO A 1 88 ? -4.666 11.609 11.704 1.00 94.94 88 PRO A N 1
ATOM 687 C CA . PRO A 1 88 ? -4.540 10.785 12.897 1.00 94.94 88 PRO A CA 1
ATOM 688 C C . PRO A 1 88 ? -5.489 9.579 12.863 1.00 94.94 88 PRO A C 1
ATOM 690 O O . PRO A 1 88 ? -5.141 8.542 13.420 1.00 94.94 88 PRO A O 1
ATOM 693 N N . ALA A 1 89 ? -6.642 9.648 12.180 1.00 97.12 89 ALA A N 1
ATOM 694 C CA . ALA A 1 89 ? -7.533 8.497 12.003 1.00 97.12 89 ALA A CA 1
ATOM 695 C C . ALA A 1 89 ? -6.883 7.357 11.195 1.00 97.12 89 ALA A C 1
ATOM 697 O O . ALA A 1 89 ? -6.871 6.208 11.650 1.00 97.12 89 ALA A O 1
ATOM 698 N N . VAL A 1 90 ? -6.331 7.650 10.009 1.00 97.44 90 VAL A N 1
ATOM 699 C CA . VAL A 1 90 ? -5.703 6.624 9.154 1.00 97.44 90 VAL A CA 1
ATOM 700 C C . VAL A 1 90 ? -4.416 6.101 9.785 1.00 97.44 90 VAL A C 1
ATOM 702 O O . VAL A 1 90 ? -4.120 4.907 9.709 1.00 97.44 90 VAL A O 1
ATOM 705 N N . GLU A 1 91 ? -3.684 6.965 10.485 1.00 96.19 91 GLU A N 1
ATOM 706 C CA . GLU A 1 91 ? -2.493 6.584 11.230 1.00 96.19 91 GLU A CA 1
ATOM 707 C C . GLU A 1 91 ? -2.819 5.644 12.397 1.00 96.19 91 GLU A C 1
ATOM 709 O O . GLU A 1 91 ? -2.192 4.593 12.550 1.00 96.19 91 GLU A O 1
ATOM 714 N N . LEU A 1 92 ? -3.843 5.972 13.189 1.00 96.62 92 LEU A N 1
ATOM 715 C CA . LEU A 1 92 ? -4.313 5.138 14.292 1.00 96.62 92 LEU A CA 1
ATOM 716 C C . LEU A 1 92 ? -4.722 3.747 13.788 1.00 96.62 92 LEU A C 1
ATOM 718 O O . LEU A 1 92 ? -4.346 2.733 14.384 1.00 96.62 92 LEU A O 1
ATOM 722 N N . LEU A 1 93 ? -5.428 3.690 12.654 1.00 97.62 93 LEU A N 1
ATOM 723 C CA . LEU A 1 93 ? -5.789 2.436 11.999 1.00 97.62 93 LEU A CA 1
ATOM 724 C C . LEU A 1 93 ? -4.545 1.671 11.511 1.00 97.62 93 LEU A C 1
ATOM 726 O O . LEU A 1 93 ? -4.446 0.463 11.733 1.00 97.62 93 LEU A O 1
ATOM 730 N N . SER A 1 94 ? -3.564 2.357 10.919 1.00 97.19 94 SER A N 1
ATOM 731 C CA . SER A 1 94 ? -2.297 1.755 10.481 1.00 97.19 94 SER A CA 1
ATOM 732 C C . SER A 1 94 ? -1.503 1.147 11.641 1.00 97.19 94 SER A C 1
ATOM 734 O O . SER A 1 94 ? -1.000 0.025 11.520 1.00 97.19 94 SER A O 1
ATOM 736 N N . ILE A 1 95 ? -1.413 1.837 12.781 1.00 95.88 95 ILE A N 1
ATOM 737 C CA . ILE A 1 95 ? -0.732 1.327 13.979 1.00 95.88 95 ILE A CA 1
ATOM 738 C C . ILE A 1 95 ? -1.499 0.147 14.578 1.00 95.88 95 ILE A C 1
ATOM 740 O O . ILE A 1 95 ? -0.889 -0.849 14.968 1.00 95.88 95 ILE A O 1
ATOM 744 N N . ALA A 1 96 ? -2.830 0.219 14.632 1.00 96.25 96 ALA A N 1
ATOM 745 C CA . ALA A 1 96 ? -3.635 -0.881 15.145 1.00 96.25 96 ALA A CA 1
ATOM 746 C C . ALA A 1 96 ? -3.449 -2.154 14.306 1.00 96.25 96 ALA A C 1
ATOM 748 O O . ALA A 1 96 ? -3.222 -3.234 14.855 1.00 96.25 96 ALA A O 1
ATOM 749 N N . ILE A 1 97 ? -3.480 -2.024 12.979 1.00 95.62 97 ILE A N 1
ATOM 750 C CA . ILE A 1 97 ? -3.337 -3.150 12.051 1.00 95.62 97 ILE A CA 1
ATOM 751 C C . ILE A 1 97 ? -1.929 -3.748 12.110 1.00 95.62 97 ILE A C 1
ATOM 753 O O . ILE A 1 97 ? -1.809 -4.968 12.212 1.00 95.62 97 ILE A O 1
ATOM 757 N N . SER A 1 98 ? -0.873 -2.927 12.153 1.00 94.12 98 SER A N 1
ATOM 758 C CA . SER A 1 98 ? 0.506 -3.438 12.266 1.00 94.12 98 SER A CA 1
ATOM 759 C C . SER A 1 98 ? 0.757 -4.219 13.564 1.00 94.12 98 SER A C 1
ATOM 761 O O . SER A 1 98 ? 1.602 -5.111 13.613 1.00 94.12 98 SER A O 1
ATOM 763 N N . ARG A 1 99 ? -0.020 -3.946 14.621 1.00 94.12 99 ARG A N 1
ATOM 764 C CA . ARG A 1 99 ? 0.047 -4.655 15.911 1.00 94.12 99 ARG A CA 1
ATOM 765 C C . ARG A 1 99 ? -0.888 -5.856 16.011 1.00 94.12 99 ARG A C 1
ATOM 767 O O . ARG A 1 99 ? -0.820 -6.586 17.002 1.00 94.12 99 ARG A O 1
ATOM 774 N N . TYR A 1 100 ? -1.742 -6.090 15.015 1.00 94.25 100 TYR A N 1
ATOM 775 C CA . TYR A 1 100 ? -2.766 -7.133 15.055 1.00 94.25 100 TYR A CA 1
ATOM 776 C C . TYR A 1 100 ? -2.174 -8.529 15.289 1.00 94.25 100 TYR A C 1
ATOM 778 O O . TYR A 1 100 ? -2.679 -9.289 16.116 1.00 94.25 100 TYR A O 1
ATOM 786 N N . SER A 1 101 ? -1.091 -8.875 14.585 1.00 92.25 101 SER A N 1
ATOM 787 C CA . SER A 1 101 ? -0.439 -10.187 14.686 1.00 92.25 101 SER A CA 1
ATOM 788 C C . SER A 1 101 ? 0.153 -10.428 16.081 1.00 92.25 101 SER A C 1
ATOM 790 O O . SER A 1 101 ? -0.136 -11.458 16.697 1.00 92.25 101 SER A O 1
ATOM 792 N N . SER A 1 102 ? 0.899 -9.457 16.614 1.00 93.56 102 SER A N 1
ATOM 793 C CA . SER A 1 102 ? 1.491 -9.498 17.958 1.00 93.56 102 SER A CA 1
ATOM 794 C C . SER A 1 102 ? 0.435 -9.539 19.062 1.00 93.56 102 SER A C 1
ATOM 796 O O . SER A 1 102 ? 0.556 -10.327 20.004 1.00 93.56 102 SER A O 1
ATOM 798 N N . LEU A 1 103 ? -0.637 -8.749 18.933 1.00 95.00 103 LEU A N 1
ATOM 799 C CA . LEU A 1 103 ? -1.750 -8.761 19.881 1.00 95.00 103 LEU A CA 1
ATOM 800 C C . LEU A 1 103 ? -2.463 -10.112 19.875 1.00 95.00 103 LEU A C 1
ATOM 802 O O . LEU A 1 103 ? -2.668 -10.712 20.925 1.00 95.00 103 LEU A O 1
ATOM 806 N N . LYS A 1 104 ? -2.779 -10.637 18.689 1.00 94.44 104 LYS A N 1
ATOM 807 C CA . LYS A 1 104 ? -3.421 -11.944 18.532 1.00 94.44 104 LYS A CA 1
ATOM 808 C C . LYS A 1 104 ? -2.573 -13.080 19.104 1.00 94.44 104 LYS A C 1
ATOM 810 O O . LYS A 1 104 ? -3.124 -14.005 19.696 1.00 94.44 104 LYS A O 1
ATOM 815 N N . ALA A 1 105 ? -1.252 -13.029 18.931 1.00 94.44 105 ALA A N 1
ATOM 816 C CA . ALA A 1 105 ? -0.338 -13.995 19.531 1.00 94.44 105 ALA A CA 1
ATOM 817 C C . ALA A 1 105 ? -0.319 -13.886 21.065 1.00 94.44 105 ALA A C 1
ATOM 819 O O . ALA A 1 105 ? -0.402 -14.908 21.741 1.00 94.44 105 ALA A O 1
ATOM 820 N N . SER A 1 106 ? -0.286 -12.663 21.602 1.00 95.75 106 SER A N 1
ATOM 821 C CA . SER A 1 106 ? -0.267 -12.404 23.048 1.00 95.75 106 SER A CA 1
ATOM 822 C C . SER A 1 106 ? -1.577 -12.795 23.741 1.00 95.75 106 SER A C 1
ATOM 824 O O . SER A 1 106 ? -1.549 -13.366 24.824 1.00 95.75 106 SER A O 1
ATOM 826 N N . ILE A 1 107 ? -2.731 -12.564 23.109 1.00 94.94 107 ILE A N 1
ATOM 827 C CA . ILE A 1 107 ? -4.039 -13.030 23.603 1.00 94.94 107 ILE A CA 1
ATOM 828 C C . ILE A 1 107 ? -4.051 -14.557 23.720 1.00 94.94 107 ILE A C 1
ATOM 830 O O . ILE A 1 107 ? -4.452 -15.099 24.745 1.00 94.94 107 ILE A O 1
ATOM 834 N N . ARG A 1 108 ? -3.558 -15.252 22.685 1.00 93.88 108 ARG A N 1
ATOM 835 C CA . ARG A 1 108 ? -3.494 -16.721 22.658 1.00 93.88 108 ARG A CA 1
ATOM 836 C C . ARG A 1 108 ? -2.538 -17.301 23.692 1.00 93.88 108 ARG A C 1
ATOM 838 O O . ARG A 1 108 ? -2.807 -18.376 24.198 1.00 93.88 108 ARG A O 1
ATOM 845 N N . SER A 1 109 ? -1.414 -16.642 23.965 1.00 95.19 109 SER A N 1
ATOM 846 C CA . SER A 1 109 ? -0.424 -17.149 24.923 1.00 95.19 109 SER A CA 1
ATOM 847 C C . SER A 1 109 ? -0.793 -16.892 26.383 1.00 95.19 109 SER A C 1
ATOM 849 O O . SER A 1 109 ? -0.166 -17.459 27.272 1.00 95.19 109 SER A O 1
ATOM 851 N N . THR A 1 110 ? -1.770 -16.022 26.630 1.00 94.00 110 THR A N 1
ATOM 852 C CA . THR A 1 110 ? -2.206 -15.618 27.973 1.00 94.00 110 THR A CA 1
ATOM 853 C C . THR A 1 110 ? -3.603 -16.118 28.320 1.00 94.00 110 THR A C 1
ATOM 855 O O . THR A 1 110 ? -4.120 -15.749 29.370 1.00 94.00 110 THR A O 1
ATOM 858 N N . ASP A 1 111 ? -4.214 -16.920 27.439 1.00 89.50 111 ASP A N 1
ATOM 859 C CA . ASP A 1 111 ? -5.602 -17.384 27.542 1.00 89.50 111 ASP A CA 1
ATOM 860 C C . ASP A 1 111 ? -6.589 -16.240 27.848 1.00 89.50 111 ASP A C 1
ATOM 862 O O . ASP A 1 111 ? -7.549 -16.384 28.606 1.00 89.50 111 ASP A O 1
ATOM 866 N N . SER A 1 112 ? -6.330 -15.066 27.263 1.00 92.81 112 SER A N 1
ATOM 867 C CA . SER A 1 112 ? -7.153 -13.877 27.462 1.00 92.81 112 SER A CA 1
ATOM 868 C C . SER A 1 112 ? -8.513 -14.013 26.770 1.00 92.81 112 SER A C 1
ATOM 870 O O . SER A 1 112 ? -8.633 -14.568 25.679 1.00 92.81 112 SER A O 1
ATOM 872 N N . ASP A 1 113 ? -9.537 -13.428 27.390 1.00 91.62 113 ASP A N 1
ATOM 873 C CA . ASP A 1 113 ? -10.914 -13.334 26.900 1.00 91.62 113 ASP A CA 1
ATOM 874 C C . ASP A 1 113 ? -11.111 -12.305 25.772 1.00 91.62 113 ASP A C 1
ATOM 876 O O . ASP A 1 113 ? -12.192 -12.216 25.187 1.00 91.62 113 ASP A O 1
ATOM 880 N N . VAL A 1 114 ? -10.080 -11.523 25.436 1.00 91.38 114 VAL A N 1
ATOM 881 C CA . VAL A 1 114 ? -10.152 -10.530 24.360 1.00 91.38 114 VAL A CA 1
ATOM 882 C C . VAL A 1 114 ? -10.329 -11.225 23.009 1.00 91.38 114 VAL A C 1
ATOM 884 O O . VAL A 1 114 ? -9.483 -11.996 22.560 1.00 91.38 114 VAL A O 1
ATOM 887 N N . MET A 1 115 ? -11.409 -10.895 22.304 1.00 90.44 115 MET A N 1
ATOM 888 C CA . MET A 1 115 ? -11.652 -11.365 20.941 1.00 90.44 115 MET A CA 1
ATOM 889 C C . MET A 1 115 ? -11.274 -10.290 19.924 1.00 90.44 115 MET A C 1
ATOM 891 O O . MET A 1 115 ? -11.504 -9.104 20.148 1.00 90.44 115 MET A O 1
ATOM 895 N N . LEU A 1 116 ? -10.710 -10.711 18.790 1.00 94.25 116 LEU A N 1
ATOM 896 C CA . LEU A 1 116 ? -10.390 -9.833 17.665 1.00 94.25 116 LEU A CA 1
ATOM 897 C C . LEU A 1 116 ? -11.096 -10.312 16.402 1.00 94.25 116 LEU A C 1
ATOM 899 O O . LEU A 1 116 ? -10.997 -11.489 16.033 1.00 94.25 116 LEU A O 1
ATOM 903 N N . ALA A 1 117 ? -11.736 -9.386 15.697 1.00 93.56 117 ALA A N 1
ATOM 904 C CA . ALA A 1 117 ? -12.315 -9.652 14.395 1.00 93.56 117 ALA A CA 1
ATOM 905 C C . ALA A 1 117 ? -11.214 -9.975 13.362 1.00 93.56 117 ALA A C 1
ATOM 907 O O . ALA A 1 117 ? -10.072 -9.514 13.477 1.00 93.56 117 ALA A O 1
ATOM 908 N N . PRO A 1 118 ? -11.505 -10.778 12.325 1.00 91.88 118 PRO A N 1
ATOM 909 C CA . PRO A 1 118 ? -10.592 -10.930 11.199 1.00 91.88 118 PRO A CA 1
ATOM 910 C C . PRO A 1 118 ? -10.425 -9.598 10.455 1.00 91.88 118 PRO A C 1
ATOM 912 O O . PRO A 1 118 ? -11.419 -9.002 10.043 1.00 91.88 118 PRO A O 1
ATOM 915 N N . LEU A 1 119 ? -9.179 -9.168 10.216 1.00 92.12 119 LEU A N 1
ATOM 916 C CA . LEU A 1 119 ? -8.883 -7.887 9.549 1.00 92.12 119 LEU A CA 1
ATOM 917 C C . LEU A 1 119 ? -9.630 -7.714 8.224 1.00 92.12 119 LEU A C 1
ATOM 919 O O . LEU A 1 119 ? -10.235 -6.680 7.980 1.00 92.12 119 LEU A O 1
ATOM 923 N N . HIS A 1 120 ? -9.652 -8.748 7.386 1.00 91.25 120 HIS A N 1
ATOM 924 C CA . HIS A 1 120 ? -10.340 -8.689 6.097 1.00 91.25 120 HIS A CA 1
ATOM 925 C C . HIS A 1 120 ? -11.850 -8.455 6.218 1.00 91.25 120 HIS A C 1
ATOM 927 O O . HIS A 1 120 ? -12.442 -7.872 5.317 1.00 91.25 120 HIS A O 1
ATOM 933 N N . THR A 1 121 ? -12.483 -8.899 7.308 1.00 92.25 121 THR A N 1
ATOM 934 C CA . THR A 1 121 ? -13.902 -8.630 7.551 1.00 92.25 121 THR A CA 1
ATOM 935 C C . THR A 1 121 ? -14.108 -7.155 7.854 1.00 92.25 121 THR A C 1
ATOM 937 O O . THR A 1 121 ? -15.011 -6.559 7.285 1.00 92.25 121 THR A O 1
ATOM 940 N N . LEU A 1 122 ? -13.257 -6.550 8.684 1.00 93.31 122 LEU A N 1
ATOM 941 C CA . LEU A 1 122 ? -13.334 -5.119 8.980 1.00 93.31 122 LEU A CA 1
ATOM 942 C C . LEU A 1 122 ? -13.052 -4.284 7.722 1.00 93.31 122 LEU A C 1
ATOM 944 O O . LEU A 1 122 ? -13.867 -3.469 7.310 1.00 93.31 122 LEU A O 1
ATOM 948 N N . LEU A 1 123 ? -11.930 -4.547 7.051 1.00 94.31 123 LEU A N 1
ATOM 949 C CA . LEU A 1 123 ? -11.416 -3.676 5.991 1.00 94.31 123 LEU A CA 1
ATOM 950 C C . LEU A 1 123 ? -12.170 -3.785 4.659 1.00 94.31 123 LEU A C 1
ATOM 952 O O . LEU A 1 123 ? -12.139 -2.847 3.866 1.00 94.31 123 LEU A O 1
ATOM 956 N N . LEU A 1 124 ? -12.832 -4.915 4.390 1.00 94.25 124 LEU A N 1
ATOM 957 C CA . LEU A 1 124 ? -13.539 -5.139 3.122 1.00 94.25 124 LEU A CA 1
ATOM 958 C C . LEU A 1 124 ? -15.059 -4.999 3.232 1.00 94.25 124 LEU A C 1
ATOM 960 O O . LEU A 1 124 ? -15.735 -5.032 2.198 1.00 94.25 124 LEU A O 1
ATOM 964 N N . SER A 1 125 ? -15.600 -4.850 4.444 1.00 93.25 125 SER A N 1
ATOM 965 C CA . SER A 1 125 ? -17.034 -4.622 4.632 1.00 93.25 125 SER A CA 1
ATOM 966 C C . SER A 1 125 ? -17.428 -3.219 4.162 1.00 93.25 125 SER A C 1
ATOM 968 O O . SER A 1 125 ? -16.690 -2.266 4.409 1.00 93.25 125 SER A O 1
ATOM 970 N N . PRO A 1 126 ? -18.571 -3.073 3.470 1.00 92.94 126 PRO A N 1
ATOM 971 C CA . PRO A 1 126 ? -19.035 -1.775 3.004 1.00 92.94 126 PRO A CA 1
ATOM 972 C C . PRO A 1 126 ? -19.448 -0.888 4.184 1.00 92.94 126 PRO A C 1
ATOM 974 O O . PRO A 1 126 ? -20.250 -1.288 5.029 1.00 92.94 126 PRO A O 1
ATOM 977 N N . LEU A 1 127 ? -18.927 0.333 4.204 1.00 92.25 127 LEU A N 1
ATOM 978 C CA . LEU A 1 127 ? -19.274 1.393 5.140 1.00 92.25 127 LEU A CA 1
ATOM 979 C C . LEU A 1 127 ? -20.490 2.158 4.617 1.00 92.25 127 LEU A C 1
ATOM 981 O O . LEU A 1 127 ? -20.635 2.399 3.419 1.00 92.25 127 LEU A O 1
ATOM 985 N N . GLN A 1 128 ? -21.380 2.543 5.523 1.00 85.69 128 GLN A N 1
ATOM 986 C CA . GLN A 1 128 ? -22.541 3.366 5.197 1.00 85.69 128 GLN A CA 1
ATOM 987 C C . GLN A 1 128 ? -22.209 4.851 5.407 1.00 85.69 128 GLN A C 1
ATOM 989 O O . GLN A 1 128 ? -21.451 5.160 6.325 1.00 85.69 128 GLN A O 1
ATOM 994 N N . PRO A 1 129 ? -22.780 5.771 4.604 1.00 82.75 129 PRO A N 1
ATOM 995 C CA . PRO A 1 129 ? -23.803 5.541 3.571 1.00 82.75 129 PRO A CA 1
ATOM 996 C C . PRO A 1 129 ? -23.255 5.292 2.153 1.00 82.75 129 PRO A C 1
ATOM 998 O O . PRO A 1 129 ? -24.018 4.928 1.265 1.00 82.75 129 PRO A O 1
ATOM 1001 N N . SER A 1 130 ? -21.958 5.496 1.911 1.00 83.75 130 SER A N 1
ATOM 1002 C CA . SER A 1 130 ? -21.376 5.479 0.556 1.00 83.75 130 SER A CA 1
ATOM 1003 C C . SER A 1 130 ? -21.288 4.086 -0.077 1.00 83.75 130 SER A C 1
ATOM 1005 O O . SER A 1 130 ? -21.160 3.956 -1.292 1.00 83.75 130 SER A O 1
ATOM 1007 N N . GLY A 1 131 ? -21.288 3.032 0.741 1.00 86.69 131 GLY A N 1
ATOM 1008 C CA . GLY A 1 131 ? -20.968 1.673 0.321 1.00 86.69 131 GLY A CA 1
ATOM 1009 C C . GLY A 1 131 ? -19.471 1.435 0.087 1.00 86.69 131 GLY A C 1
ATOM 1010 O O . GLY A 1 131 ? -19.098 0.304 -0.235 1.00 86.69 131 GLY A O 1
ATOM 1011 N N . LEU A 1 132 ? -18.599 2.442 0.240 1.00 91.19 132 LEU A N 1
ATOM 1012 C CA . LEU A 1 132 ? -17.136 2.292 0.196 1.00 91.19 132 LEU A CA 1
ATOM 1013 C C . LEU A 1 132 ? -16.645 1.422 1.345 1.00 91.19 132 LEU A C 1
ATOM 1015 O O . LEU A 1 132 ? -17.186 1.490 2.438 1.00 91.19 132 LEU A O 1
ATOM 1019 N N . ASN A 1 133 ? -15.645 0.583 1.111 1.00 94.25 133 ASN A N 1
ATOM 1020 C CA . ASN A 1 133 ? -14.934 -0.093 2.194 1.00 94.25 133 ASN A CA 1
ATOM 1021 C C . ASN A 1 133 ? -13.580 0.584 2.441 1.00 94.25 133 ASN A C 1
ATOM 1023 O O . ASN A 1 133 ? -13.186 1.491 1.708 1.00 94.25 133 ASN A O 1
ATOM 1027 N N . ILE A 1 134 ? -12.854 0.145 3.473 1.00 95.81 134 ILE A N 1
ATOM 1028 C CA . ILE A 1 134 ? -11.547 0.732 3.783 1.00 95.81 134 ILE A CA 1
ATOM 1029 C C . ILE A 1 134 ? -10.587 0.559 2.606 1.00 95.81 134 ILE A C 1
ATOM 1031 O O . ILE A 1 134 ? -9.913 1.519 2.267 1.00 95.81 134 ILE A O 1
ATOM 1035 N N . LEU A 1 135 ? -10.563 -0.597 1.931 1.00 95.50 135 LEU A N 1
ATOM 1036 C CA . LEU A 1 135 ? -9.704 -0.804 0.754 1.00 95.50 135 LEU A CA 1
ATOM 1037 C C . LEU A 1 135 ? -9.904 0.274 -0.329 1.00 95.50 135 LEU A C 1
ATOM 1039 O O . LEU A 1 135 ? -8.914 0.739 -0.890 1.00 95.50 135 LEU A O 1
ATOM 1043 N N . ASP A 1 136 ? -11.141 0.700 -0.595 1.00 94.25 136 ASP A N 1
ATOM 1044 C CA . ASP A 1 136 ? -11.402 1.800 -1.530 1.00 94.25 136 ASP A CA 1
ATOM 1045 C C . ASP A 1 136 ? -10.777 3.113 -1.039 1.00 94.25 136 ASP A C 1
ATOM 1047 O O . ASP A 1 136 ? -10.066 3.777 -1.789 1.00 94.25 136 ASP A O 1
ATOM 1051 N N . ILE A 1 137 ? -10.995 3.453 0.236 1.00 95.12 137 ILE A N 1
ATOM 1052 C CA . ILE A 1 137 ? -10.467 4.671 0.871 1.00 95.12 137 ILE A CA 1
ATOM 1053 C C . ILE A 1 137 ? -8.930 4.694 0.820 1.00 95.12 137 ILE A C 1
ATOM 1055 O O . ILE A 1 137 ? -8.341 5.723 0.499 1.00 95.12 137 ILE A O 1
ATOM 1059 N N . LEU A 1 138 ? -8.263 3.560 1.069 1.00 96.81 138 LEU A N 1
ATOM 1060 C CA . LEU A 1 138 ? -6.798 3.471 0.997 1.00 96.81 138 LEU A CA 1
ATOM 1061 C C . LEU A 1 138 ? -6.278 3.816 -0.404 1.00 96.81 138 LEU A C 1
ATOM 1063 O O . LEU A 1 138 ? -5.282 4.522 -0.535 1.00 96.81 138 LEU A O 1
ATOM 1067 N N . LEU A 1 139 ? -6.940 3.320 -1.452 1.00 96.00 139 LEU A N 1
ATOM 1068 C CA . LEU A 1 139 ? -6.530 3.580 -2.833 1.00 96.00 139 LEU A CA 1
ATOM 1069 C C . LEU A 1 139 ? -6.776 5.036 -3.243 1.00 96.00 139 LEU A C 1
ATOM 1071 O O . LEU A 1 139 ? -5.969 5.580 -3.994 1.00 96.00 139 LEU A O 1
ATOM 1075 N N . LEU A 1 140 ? -7.825 5.672 -2.711 1.00 94.25 140 LEU A N 1
ATOM 1076 C CA . LEU A 1 140 ? -8.063 7.108 -2.880 1.00 94.25 140 LEU A CA 1
ATOM 1077 C C . LEU A 1 140 ? -6.952 7.937 -2.220 1.00 94.25 140 LEU A C 1
ATOM 1079 O O . LEU A 1 140 ? -6.380 8.808 -2.865 1.00 94.25 140 LEU A O 1
ATOM 1083 N N . TYR A 1 141 ? -6.545 7.607 -0.992 1.00 95.88 141 TYR A N 1
ATOM 1084 C CA . TYR A 1 141 ? -5.419 8.300 -0.354 1.00 95.88 141 TYR A CA 1
ATOM 1085 C C . TYR A 1 141 ? -4.082 8.089 -1.067 1.00 95.88 141 TYR A C 1
ATOM 1087 O O . TYR A 1 141 ? -3.260 9.000 -1.097 1.00 95.88 141 TYR A O 1
ATOM 1095 N N . ILE A 1 142 ? -3.847 6.911 -1.653 1.00 96.88 142 ILE A N 1
ATOM 1096 C CA . ILE A 1 142 ? -2.644 6.661 -2.462 1.00 96.88 142 ILE A CA 1
ATOM 1097 C C . ILE A 1 142 ? -2.661 7.495 -3.754 1.00 96.88 142 ILE A C 1
ATOM 1099 O O . ILE A 1 142 ? -1.601 7.918 -4.214 1.00 96.88 142 ILE A O 1
ATOM 1103 N N . GLU A 1 143 ? -3.832 7.745 -4.347 1.00 93.44 143 GLU A N 1
ATOM 1104 C CA . GLU A 1 143 ? -3.953 8.636 -5.508 1.00 93.44 143 GLU A CA 1
ATOM 1105 C C . GLU A 1 143 ? -3.568 10.080 -5.169 1.00 93.44 143 GLU A C 1
ATOM 1107 O O . GLU A 1 143 ? -2.853 10.712 -5.949 1.00 93.44 143 GLU A O 1
ATOM 1112 N N . GLU A 1 144 ? -3.964 10.551 -3.988 1.00 91.88 144 GLU A N 1
ATOM 1113 C CA . GLU A 1 144 ? -3.708 11.901 -3.473 1.00 91.88 144 GLU A CA 1
ATOM 1114 C C . GLU A 1 144 ? -2.323 12.049 -2.817 1.00 91.88 144 GLU A C 1
ATOM 1116 O O . GLU A 1 144 ? -2.103 12.946 -2.007 1.00 91.88 144 GLU A O 1
ATOM 1121 N N . ALA A 1 145 ? -1.354 11.187 -3.141 1.00 93.50 145 ALA A N 1
ATOM 1122 C CA . ALA A 1 145 ? -0.052 11.186 -2.474 1.00 93.50 145 ALA A CA 1
ATOM 1123 C C . ALA A 1 145 ? 0.701 12.524 -2.574 1.00 93.50 145 ALA A C 1
ATOM 1125 O O . ALA A 1 145 ? 1.457 12.857 -1.666 1.00 93.50 145 ALA A O 1
ATOM 1126 N N . ASP A 1 146 ? 0.497 13.295 -3.644 1.00 91.06 146 ASP A N 1
ATOM 1127 C CA . ASP A 1 146 ? 1.162 14.589 -3.832 1.00 91.06 146 ASP A CA 1
ATOM 1128 C C . ASP A 1 146 ? 0.599 15.680 -2.898 1.00 91.06 146 ASP A C 1
ATOM 1130 O O . ASP A 1 146 ? 1.360 16.517 -2.410 1.00 91.06 146 ASP A O 1
ATOM 1134 N N . ASP A 1 147 ? -0.703 15.639 -2.600 1.00 90.69 147 ASP A N 1
ATOM 1135 C CA . ASP A 1 147 ? -1.383 16.601 -1.724 1.00 90.69 147 ASP A CA 1
ATOM 1136 C C . ASP A 1 147 ? -1.429 16.128 -0.256 1.00 90.69 147 ASP A C 1
ATOM 1138 O O . ASP A 1 147 ? -1.347 16.936 0.672 1.00 90.69 147 ASP A O 1
ATOM 1142 N N . LEU A 1 148 ? -1.517 14.812 -0.031 1.00 92.56 148 LEU A N 1
ATOM 1143 C CA . LEU A 1 148 ? -1.710 14.161 1.266 1.00 92.56 148 LEU A CA 1
ATOM 1144 C C . LEU A 1 148 ? -0.691 13.022 1.510 1.00 92.56 148 LEU A C 1
ATOM 1146 O O . LEU A 1 148 ? -1.080 11.877 1.768 1.00 92.56 148 LEU A O 1
ATOM 1150 N N . PRO A 1 149 ? 0.628 13.298 1.512 1.00 94.19 149 PRO A N 1
ATOM 1151 C CA . PRO A 1 149 ? 1.661 12.257 1.561 1.00 94.19 149 PRO A CA 1
ATOM 1152 C C . PRO A 1 149 ? 1.632 11.404 2.838 1.00 94.19 149 PRO A C 1
ATOM 1154 O O . PRO A 1 149 ? 1.907 10.206 2.785 1.00 94.19 149 PRO A O 1
ATOM 1157 N N . GLY A 1 150 ? 1.248 11.986 3.981 1.00 94.81 150 GLY A N 1
ATOM 1158 C CA . GLY A 1 150 ? 1.062 11.236 5.229 1.00 94.81 150 GLY A CA 1
ATOM 1159 C C . GLY A 1 150 ? -0.084 10.225 5.144 1.00 94.81 150 GLY A C 1
ATOM 1160 O O . GLY A 1 150 ? 0.079 9.070 5.536 1.00 94.81 150 GLY A O 1
ATOM 1161 N N . HIS A 1 151 ? -1.214 10.621 4.548 1.00 95.62 151 HIS A N 1
ATOM 1162 C CA . HIS A 1 151 ? -2.352 9.724 4.339 1.00 95.62 151 HIS A CA 1
ATOM 1163 C C . HIS A 1 151 ? -1.972 8.586 3.393 1.00 95.62 151 HIS A C 1
ATOM 1165 O O . HIS A 1 151 ? -2.222 7.424 3.707 1.00 95.62 151 HIS A O 1
ATOM 1171 N N . ALA A 1 152 ? -1.297 8.905 2.283 1.00 96.88 152 ALA A N 1
ATOM 1172 C CA . ALA A 1 152 ? -0.813 7.915 1.327 1.00 96.88 152 ALA A CA 1
ATOM 1173 C C . ALA A 1 152 ? 0.144 6.898 1.967 1.00 96.88 152 ALA A C 1
ATOM 1175 O O . ALA A 1 152 ? 0.025 5.701 1.701 1.00 96.88 152 ALA A O 1
ATOM 1176 N N . LEU A 1 153 ? 1.058 7.337 2.843 1.00 97.38 153 LEU A N 1
ATOM 1177 C CA . LEU A 1 153 ? 1.969 6.438 3.554 1.00 97.38 153 LEU A CA 1
ATOM 1178 C C . LEU A 1 153 ? 1.216 5.457 4.456 1.00 97.38 153 LEU A C 1
ATOM 1180 O O . LEU A 1 153 ? 1.426 4.244 4.369 1.00 97.38 153 LEU A O 1
ATOM 1184 N N . TYR A 1 154 ? 0.347 5.957 5.335 1.00 97.62 154 TYR A N 1
ATOM 1185 C CA . TYR A 1 154 ? -0.405 5.089 6.243 1.00 97.62 154 TYR A CA 1
ATOM 1186 C C . TYR A 1 154 ? -1.371 4.185 5.477 1.00 97.62 154 TYR A C 1
ATOM 1188 O O . TYR A 1 154 ? -1.497 3.004 5.809 1.00 97.62 154 TYR A O 1
ATOM 1196 N N . ALA A 1 155 ? -1.960 4.687 4.390 1.00 98.12 155 ALA A N 1
ATOM 1197 C CA . ALA A 1 155 ? -2.781 3.888 3.499 1.00 98.12 155 ALA A CA 1
ATOM 1198 C C . ALA A 1 155 ? -1.987 2.743 2.850 1.00 98.12 155 ALA A C 1
ATOM 1200 O O . ALA A 1 155 ? -2.428 1.592 2.878 1.00 98.12 155 ALA A O 1
ATOM 1201 N N . ALA A 1 156 ? -0.786 3.029 2.338 1.00 97.94 156 ALA A N 1
ATOM 1202 C CA . ALA A 1 156 ? 0.110 2.029 1.767 1.00 97.94 156 ALA A CA 1
ATOM 1203 C C . ALA A 1 156 ? 0.534 0.976 2.806 1.00 97.94 156 ALA A C 1
ATOM 1205 O O . ALA A 1 156 ? 0.540 -0.217 2.505 1.00 97.94 156 ALA A O 1
ATOM 1206 N N . ARG A 1 157 ? 0.819 1.381 4.053 1.00 96.94 157 ARG A N 1
ATOM 1207 C CA . ARG A 1 157 ? 1.151 0.451 5.150 1.00 96.94 157 ARG A CA 1
ATOM 1208 C C . ARG A 1 157 ? -0.002 -0.498 5.464 1.00 96.94 157 ARG A C 1
ATOM 1210 O O . ARG A 1 157 ? 0.226 -1.695 5.610 1.00 96.94 157 ARG A O 1
ATOM 1217 N N . ILE A 1 158 ? -1.233 0.010 5.530 1.00 97.44 158 ILE A N 1
ATOM 1218 C CA . ILE A 1 158 ? -2.421 -0.833 5.724 1.00 97.44 158 ILE A CA 1
ATOM 1219 C C . ILE A 1 158 ? -2.607 -1.778 4.530 1.00 97.44 158 ILE A C 1
ATOM 1221 O O . ILE A 1 158 ? -2.878 -2.965 4.721 1.00 97.44 158 ILE A O 1
ATOM 1225 N N . LEU A 1 159 ? -2.436 -1.272 3.304 1.00 96.00 159 LEU A N 1
ATOM 1226 C CA . LEU A 1 159 ? -2.555 -2.074 2.088 1.00 96.00 159 LEU A CA 1
ATOM 1227 C C . LEU A 1 159 ? -1.534 -3.220 2.062 1.00 96.00 159 LEU A C 1
ATOM 1229 O O . LEU A 1 159 ? -1.890 -4.323 1.649 1.00 96.00 159 LEU A O 1
ATOM 1233 N N . ARG A 1 160 ? -0.307 -2.996 2.550 1.00 94.44 160 ARG A N 1
ATOM 1234 C CA . ARG A 1 160 ? 0.725 -4.035 2.683 1.00 94.44 160 ARG A CA 1
ATOM 1235 C C . ARG A 1 160 ? 0.269 -5.180 3.582 1.00 94.44 160 ARG A C 1
ATOM 1237 O O . ARG A 1 160 ? 0.290 -6.334 3.162 1.00 94.44 160 ARG A O 1
ATOM 1244 N N . GLU A 1 161 ? -0.219 -4.862 4.780 1.00 91.50 161 GLU A N 1
ATOM 1245 C CA . GLU A 1 161 ? -0.728 -5.860 5.736 1.00 91.50 161 GLU A CA 1
ATOM 1246 C C . GLU A 1 161 ? -1.942 -6.619 5.182 1.00 91.50 161 GLU A C 1
ATOM 1248 O O . GLU A 1 161 ? -2.104 -7.819 5.404 1.00 91.50 161 GLU A O 1
ATOM 1253 N N . LEU A 1 162 ? -2.791 -5.933 4.412 1.00 89.12 162 LEU A N 1
ATOM 1254 C CA . LEU A 1 162 ? -3.930 -6.549 3.744 1.00 89.12 162 LEU A CA 1
ATOM 1255 C C . LEU A 1 162 ? -3.510 -7.434 2.556 1.00 89.12 162 LEU A C 1
ATOM 1257 O O . LEU A 1 162 ? -4.205 -8.405 2.263 1.00 89.12 162 LEU A O 1
ATOM 1261 N N . CYS A 1 163 ? -2.392 -7.134 1.887 1.00 85.94 163 CYS A N 1
ATOM 1262 C CA . CYS A 1 163 ? -1.858 -7.923 0.775 1.00 85.94 163 CYS A CA 1
ATOM 1263 C C . CYS A 1 163 ? -1.063 -9.155 1.216 1.00 85.94 163 CYS A C 1
ATOM 1265 O O . CYS A 1 163 ? -1.061 -10.144 0.479 1.00 85.94 163 CYS A O 1
ATOM 1267 N N . ALA A 1 164 ? -0.444 -9.125 2.400 1.00 77.31 164 ALA A N 1
ATOM 1268 C CA . ALA A 1 164 ? 0.335 -10.216 2.996 1.00 77.31 164 ALA A CA 1
ATOM 1269 C C . ALA A 1 164 ? -0.555 -11.363 3.531 1.00 77.31 164 ALA A C 1
ATOM 1271 O O . ALA A 1 164 ? -0.439 -11.828 4.667 1.00 77.31 164 ALA A O 1
ATOM 1272 N N . VAL A 1 165 ? -1.506 -11.804 2.712 1.00 76.50 165 VAL A N 1
ATOM 1273 C CA . VAL A 1 165 ? -2.587 -12.731 3.061 1.00 76.50 165 VAL A CA 1
ATOM 1274 C C . VAL A 1 165 ? -2.641 -13.894 2.074 1.00 76.50 165 VAL A C 1
ATOM 1276 O O . VAL A 1 165 ? -1.859 -13.981 1.147 1.00 76.50 165 VAL A O 1
ATOM 1279 N N . ARG A 1 166 ? -3.575 -14.829 2.256 1.00 85.56 166 ARG A N 1
ATOM 1280 C CA . ARG A 1 166 ? -3.754 -15.982 1.354 1.00 85.56 166 ARG A CA 1
ATOM 1281 C C . ARG A 1 166 ? -4.278 -15.586 -0.050 1.00 85.56 166 ARG A C 1
ATOM 1283 O O . ARG A 1 166 ? -5.073 -14.646 -0.135 1.00 85.56 166 ARG A O 1
ATOM 1290 N N . PRO A 1 167 ? -3.991 -16.378 -1.107 1.00 88.62 167 PRO A N 1
ATOM 1291 C CA . PRO A 1 167 ? -4.431 -16.119 -2.490 1.00 88.62 167 PRO A CA 1
ATOM 1292 C C . PRO A 1 167 ? -5.928 -15.823 -2.661 1.00 88.62 167 PRO A C 1
ATOM 1294 O O . PRO A 1 167 ? -6.321 -14.893 -3.360 1.00 88.62 167 PRO A O 1
ATOM 1297 N N . SER A 1 168 ? -6.797 -16.558 -1.957 1.00 89.94 168 SER A N 1
ATOM 1298 C CA . SER A 1 168 ? -8.252 -16.369 -2.073 1.00 89.94 168 SER A CA 1
ATOM 1299 C C . SER A 1 168 ? -8.725 -14.976 -1.651 1.00 89.94 168 SER A C 1
ATOM 1301 O O . SER A 1 168 ? -9.743 -14.493 -2.143 1.00 89.94 168 SER A O 1
ATOM 1303 N N . LEU A 1 169 ? -7.991 -14.309 -0.755 1.00 90.56 169 LEU A N 1
ATOM 1304 C CA . LEU A 1 169 ? -8.314 -12.949 -0.349 1.00 90.56 169 LEU A CA 1
ATOM 1305 C C . LEU A 1 169 ? -7.843 -11.918 -1.386 1.00 90.56 169 LEU A C 1
ATOM 1307 O O . LEU A 1 169 ? -8.571 -10.960 -1.624 1.00 90.56 169 LEU A O 1
ATOM 1311 N N . GLN A 1 170 ? -6.705 -12.145 -2.055 1.00 92.12 170 GLN A N 1
ATOM 1312 C CA . GLN A 1 170 ? -6.260 -11.337 -3.202 1.00 92.12 170 GLN A CA 1
ATOM 1313 C C . GLN A 1 170 ? -7.321 -11.326 -4.310 1.00 92.12 170 GLN A C 1
ATOM 1315 O O . GLN A 1 170 ? -7.779 -10.257 -4.714 1.00 92.12 170 GLN A O 1
ATOM 1320 N N . SER A 1 171 ? -7.807 -12.509 -4.702 1.00 91.38 171 SER A N 1
ATOM 1321 C CA . SER A 1 171 ? -8.871 -12.638 -5.709 1.00 91.38 171 SER A CA 1
ATOM 1322 C C . SER A 1 171 ? -10.151 -11.895 -5.302 1.00 91.38 171 SER A C 1
ATOM 1324 O O . SER A 1 171 ? -10.692 -11.119 -6.089 1.00 91.38 171 SER A O 1
ATOM 1326 N N . ARG A 1 172 ? -10.590 -12.033 -4.041 1.00 92.12 172 ARG A N 1
ATOM 1327 C CA . ARG A 1 172 ? -11.765 -11.311 -3.521 1.00 92.12 172 ARG A CA 1
ATOM 1328 C C . ARG A 1 172 ? -11.592 -9.790 -3.571 1.00 92.12 172 ARG A C 1
ATOM 1330 O O . ARG A 1 172 ? -12.537 -9.081 -3.906 1.00 92.12 172 ARG A O 1
ATOM 1337 N N . MET A 1 173 ? -10.413 -9.271 -3.222 1.00 92.75 173 MET A N 1
ATOM 1338 C CA . MET A 1 173 ? -10.136 -7.832 -3.307 1.00 92.75 173 MET A CA 1
ATOM 1339 C C . MET A 1 173 ? -10.204 -7.338 -4.752 1.00 92.75 173 MET A C 1
ATOM 1341 O O . MET A 1 173 ? -10.810 -6.303 -5.023 1.00 92.75 173 MET A O 1
ATOM 1345 N N . VAL A 1 174 ? -9.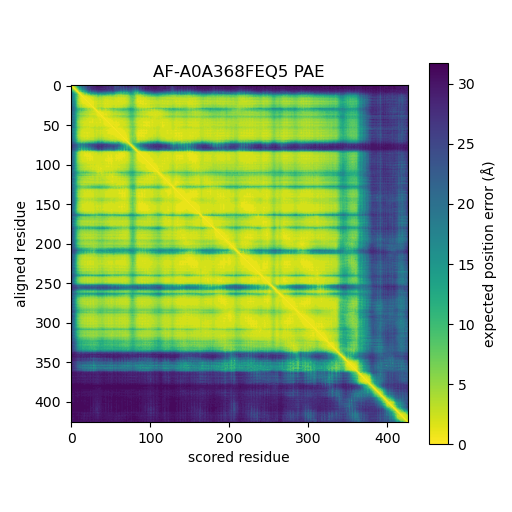643 -8.106 -5.687 1.00 92.38 174 VAL A N 1
ATOM 1346 C CA . VAL A 1 174 ? -9.701 -7.790 -7.116 1.00 92.38 174 VAL A CA 1
ATOM 1347 C C . VAL A 1 174 ? -11.145 -7.747 -7.623 1.00 92.38 174 VAL A C 1
ATOM 1349 O O . VAL A 1 174 ? -11.521 -6.805 -8.320 1.00 92.38 174 VAL A O 1
ATOM 1352 N N . GLU A 1 175 ? -11.972 -8.725 -7.254 1.00 91.62 175 GLU A N 1
ATOM 1353 C CA . GLU A 1 175 ? -13.395 -8.768 -7.617 1.00 91.62 175 GLU A CA 1
ATOM 1354 C C . GLU A 1 175 ? -14.170 -7.562 -7.072 1.00 91.62 175 GLU A C 1
ATOM 1356 O O . GLU A 1 175 ? -14.912 -6.921 -7.821 1.00 91.62 175 GLU A O 1
ATOM 1361 N N . LEU A 1 176 ? -13.953 -7.206 -5.800 1.00 91.69 176 LEU A N 1
ATOM 1362 C CA . LEU A 1 176 ? -14.587 -6.044 -5.171 1.00 91.69 176 LEU A CA 1
ATOM 1363 C C . LEU A 1 176 ? -14.251 -4.742 -5.907 1.00 91.69 176 LEU A C 1
ATOM 1365 O O . LEU A 1 176 ? -15.150 -3.961 -6.220 1.00 91.69 176 LEU A O 1
ATOM 1369 N N . LEU A 1 177 ? -12.975 -4.518 -6.224 1.00 91.69 177 LEU A N 1
ATOM 1370 C CA . LEU A 1 177 ? -12.533 -3.304 -6.914 1.00 91.69 177 LEU A CA 1
ATOM 1371 C C . LEU A 1 177 ? -13.032 -3.239 -8.364 1.00 91.69 177 LEU A C 1
ATOM 1373 O O . LEU A 1 177 ? -13.382 -2.161 -8.854 1.00 91.69 177 LEU A O 1
ATOM 1377 N N . ARG A 1 178 ? -13.116 -4.383 -9.055 1.00 89.75 178 ARG A N 1
ATOM 1378 C CA . ARG A 1 178 ? -13.694 -4.456 -10.407 1.00 89.75 178 ARG A CA 1
ATOM 1379 C C . ARG A 1 178 ? -15.178 -4.117 -10.407 1.00 89.75 178 ARG A C 1
ATOM 1381 O O . ARG A 1 178 ? -15.613 -3.336 -11.252 1.00 89.75 178 ARG A O 1
ATOM 1388 N N . ALA A 1 179 ? -15.939 -4.652 -9.453 1.00 88.75 179 ALA A N 1
ATOM 1389 C CA . ALA A 1 179 ? -17.373 -4.390 -9.339 1.00 88.75 179 ALA A CA 1
ATOM 1390 C C . ALA A 1 179 ? -17.683 -2.891 -9.168 1.00 88.75 179 ALA A C 1
ATOM 1392 O O . ALA A 1 179 ? -18.691 -2.404 -9.675 1.00 88.75 179 ALA A O 1
ATOM 1393 N N . ARG A 1 180 ? -16.778 -2.146 -8.521 1.00 83.69 180 ARG A N 1
ATOM 1394 C CA . ARG A 1 180 ? -16.910 -0.705 -8.253 1.00 83.69 180 ARG A CA 1
ATOM 1395 C C . ARG A 1 180 ? -16.507 0.203 -9.418 1.00 83.69 180 ARG A C 1
ATOM 1397 O O . ARG A 1 180 ? -16.683 1.409 -9.319 1.00 83.69 180 ARG A O 1
ATOM 1404 N N . ARG A 1 181 ? -15.972 -0.340 -10.522 1.00 80.50 181 ARG A N 1
ATOM 1405 C CA . ARG A 1 181 ? -15.503 0.423 -11.704 1.00 80.50 181 ARG A CA 1
ATOM 1406 C C . ARG A 1 181 ? -14.421 1.481 -11.405 1.00 80.50 181 ARG A C 1
ATOM 1408 O O . ARG A 1 181 ? -14.213 2.387 -12.204 1.00 80.50 181 ARG A O 1
ATOM 1415 N N . MET A 1 182 ? -13.675 1.322 -10.310 1.00 81.56 182 MET A N 1
ATOM 1416 C CA . MET A 1 182 ? -12.614 2.253 -9.880 1.00 81.56 182 MET A CA 1
ATOM 1417 C C . MET A 1 182 ? -11.229 1.915 -10.452 1.00 81.56 182 MET A C 1
ATOM 1419 O O . MET A 1 182 ? -10.252 2.600 -10.174 1.00 81.56 182 MET A O 1
ATOM 1423 N N . VAL A 1 183 ? -11.112 0.863 -11.268 1.00 85.69 183 VAL A N 1
ATOM 1424 C CA . VAL A 1 183 ? -9.818 0.311 -11.717 1.00 85.69 183 VAL A CA 1
ATOM 1425 C C . VAL A 1 183 ? -8.950 1.342 -12.445 1.00 85.69 183 VAL A C 1
ATOM 1427 O O . VAL A 1 183 ? -7.751 1.417 -12.191 1.00 85.69 183 VAL A O 1
ATOM 1430 N N . SER A 1 184 ? -9.539 2.166 -13.316 1.00 87.50 184 SER A N 1
ATOM 1431 C CA . SER A 1 184 ? -8.804 3.204 -14.052 1.00 87.50 184 SER A CA 1
ATOM 1432 C C . SER A 1 184 ? -8.257 4.296 -13.127 1.00 87.50 184 SER A C 1
ATOM 1434 O O . SER A 1 184 ? -7.116 4.728 -13.299 1.00 87.50 184 SER A O 1
ATOM 1436 N N . ARG A 1 185 ? -9.046 4.706 -12.126 1.00 90.19 185 ARG A N 1
ATOM 1437 C CA . ARG A 1 185 ? -8.651 5.663 -11.084 1.00 90.19 185 ARG A CA 1
ATOM 1438 C C . ARG A 1 185 ? -7.553 5.079 -10.196 1.00 90.19 185 ARG A C 1
ATOM 1440 O O . ARG A 1 185 ? -6.495 5.677 -10.061 1.00 90.19 185 ARG A O 1
ATOM 1447 N N . ASN A 1 186 ? -7.721 3.844 -9.735 1.00 92.12 186 ASN A N 1
ATOM 1448 C CA . ASN A 1 186 ? -6.721 3.152 -8.922 1.00 92.12 186 ASN A CA 1
ATOM 1449 C C . ASN A 1 186 ? -5.389 2.979 -9.673 1.00 92.12 186 ASN A C 1
ATOM 1451 O O . ASN A 1 186 ? -4.319 3.205 -9.112 1.00 92.12 186 ASN A O 1
ATOM 1455 N N . SER A 1 187 ? -5.437 2.632 -10.965 1.00 93.19 187 SER A N 1
ATOM 1456 C CA . SER A 1 187 ? -4.230 2.509 -11.792 1.00 93.19 187 SER A CA 1
ATOM 1457 C C . SER A 1 187 ? -3.519 3.848 -11.996 1.00 93.19 187 SER A C 1
ATOM 1459 O O . SER A 1 187 ? -2.286 3.914 -11.972 1.00 93.19 187 SER A O 1
ATOM 1461 N N . ARG A 1 188 ? -4.288 4.937 -12.129 1.00 92.25 188 ARG A N 1
ATOM 1462 C CA . ARG A 1 188 ? -3.756 6.302 -12.130 1.00 92.25 188 ARG A CA 1
ATOM 1463 C C . ARG A 1 188 ? -3.100 6.644 -10.795 1.00 92.25 188 ARG A C 1
ATOM 1465 O O . ARG A 1 188 ? -1.998 7.177 -10.820 1.00 92.25 188 ARG A O 1
ATOM 1472 N N . GLY A 1 189 ? -3.716 6.290 -9.669 1.00 94.00 189 GLY A N 1
ATOM 1473 C CA . GLY A 1 189 ? -3.129 6.496 -8.347 1.00 94.00 189 GLY A CA 1
ATOM 1474 C C . GLY A 1 189 ? -1.773 5.804 -8.205 1.00 94.00 189 GLY A C 1
ATOM 1475 O O . GLY A 1 189 ? -0.792 6.443 -7.833 1.00 94.00 189 GLY A O 1
ATOM 1476 N N . ILE A 1 190 ? -1.663 4.540 -8.638 1.00 97.56 190 ILE A N 1
ATOM 1477 C CA . ILE A 1 190 ? -0.372 3.830 -8.633 1.00 97.56 190 ILE A CA 1
ATOM 1478 C C . ILE A 1 190 ? 0.644 4.475 -9.581 1.00 97.56 190 ILE A C 1
ATOM 1480 O O . ILE A 1 190 ? 1.828 4.564 -9.266 1.00 97.56 190 ILE A O 1
ATOM 1484 N N . ARG A 1 191 ? 0.214 4.970 -10.742 1.00 96.00 191 ARG A N 1
ATOM 1485 C CA . ARG A 1 191 ? 1.104 5.740 -11.618 1.00 96.00 191 ARG A CA 1
ATOM 1486 C C . ARG A 1 191 ? 1.605 7.016 -10.942 1.00 96.00 191 ARG A C 1
ATOM 1488 O O . ARG A 1 191 ? 2.783 7.330 -11.057 1.00 96.00 191 ARG A O 1
ATOM 1495 N N . ASN A 1 192 ? 0.732 7.753 -10.269 1.00 95.12 192 ASN A N 1
ATOM 1496 C CA . ASN A 1 192 ? 1.100 9.004 -9.620 1.00 95.12 192 ASN A CA 1
ATOM 1497 C C . ASN A 1 192 ? 2.088 8.739 -8.479 1.00 95.12 192 ASN A C 1
ATOM 1499 O O . ASN A 1 192 ? 3.182 9.307 -8.473 1.00 95.12 192 ASN A O 1
ATOM 1503 N N . VAL A 1 193 ? 1.772 7.802 -7.575 1.00 96.94 193 VAL A N 1
ATOM 1504 C CA . VAL A 1 193 ? 2.633 7.494 -6.423 1.00 96.94 193 VAL A CA 1
ATOM 1505 C C . VAL A 1 193 ? 4.019 6.979 -6.843 1.00 96.94 193 VAL A C 1
ATOM 1507 O O . VAL A 1 193 ? 5.007 7.264 -6.178 1.00 96.94 193 VAL A O 1
ATOM 1510 N N . LEU A 1 194 ? 4.141 6.298 -7.984 1.00 97.62 194 LEU A N 1
ATOM 1511 C CA . LEU A 1 194 ? 5.422 5.757 -8.456 1.00 97.62 194 LEU A CA 1
ATOM 1512 C C . LEU A 1 194 ? 6.214 6.691 -9.382 1.00 97.62 194 LEU A C 1
ATOM 1514 O O . LEU A 1 194 ? 7.258 6.283 -9.879 1.00 97.62 194 LEU A O 1
ATOM 1518 N N . ASN A 1 195 ? 5.748 7.916 -9.641 1.00 96.25 195 ASN A N 1
ATOM 1519 C CA . ASN A 1 195 ? 6.388 8.818 -10.598 1.00 96.25 195 ASN A CA 1
ATOM 1520 C C . ASN A 1 195 ? 7.815 9.239 -10.154 1.00 96.25 195 ASN A C 1
ATOM 1522 O O . ASN A 1 195 ? 7.948 10.049 -9.227 1.00 96.25 195 ASN A O 1
ATOM 1526 N N . PRO A 1 196 ? 8.886 8.791 -10.843 1.00 94.62 196 PRO A N 1
ATOM 1527 C CA . PRO A 1 196 ? 10.265 9.120 -10.477 1.00 94.62 196 PRO A CA 1
ATOM 1528 C C . PRO A 1 196 ? 10.618 10.599 -10.677 1.00 94.62 196 PRO A C 1
ATOM 1530 O O . PRO A 1 196 ? 11.611 11.071 -10.128 1.00 94.62 196 PRO A O 1
ATOM 1533 N N . GLY A 1 197 ? 9.824 11.353 -11.447 1.00 93.88 197 GLY A N 1
ATOM 1534 C CA . GLY A 1 197 ? 10.013 12.795 -11.614 1.00 93.88 197 GLY A CA 1
ATOM 1535 C C . GLY A 1 197 ? 9.635 13.610 -10.373 1.00 93.88 197 GLY A C 1
ATOM 1536 O O . GLY A 1 197 ? 10.123 14.725 -10.209 1.00 93.88 197 GLY A O 1
ATOM 1537 N N . VAL A 1 198 ? 8.791 13.052 -9.499 1.00 93.62 198 VAL A N 1
ATOM 1538 C CA . VAL A 1 198 ? 8.276 13.725 -8.294 1.00 93.62 198 VAL A CA 1
ATOM 1539 C C . VAL A 1 198 ? 8.884 13.138 -7.021 1.00 93.62 198 VAL A C 1
ATOM 1541 O O . VAL A 1 198 ? 9.155 13.879 -6.076 1.00 93.62 198 VAL A O 1
ATOM 1544 N N . VAL A 1 199 ? 9.125 11.824 -6.985 1.00 95.44 199 VAL A N 1
ATOM 1545 C CA . VAL A 1 199 ? 9.669 11.161 -5.795 1.00 95.44 199 VAL A CA 1
ATOM 1546 C C . VAL A 1 199 ? 11.097 11.624 -5.509 1.00 95.44 199 VAL A C 1
ATOM 1548 O O . VAL A 1 199 ? 11.987 11.496 -6.348 1.00 95.44 199 VAL A O 1
ATOM 1551 N N . ARG A 1 200 ? 11.314 12.097 -4.279 1.00 94.31 200 ARG A N 1
ATOM 1552 C CA . ARG A 1 200 ? 12.631 12.397 -3.710 1.00 94.31 200 ARG A CA 1
ATOM 1553 C C . ARG A 1 200 ? 12.805 11.568 -2.443 1.00 94.31 200 ARG A C 1
ATOM 1555 O O . ARG A 1 200 ? 12.308 11.928 -1.383 1.00 94.31 200 ARG A O 1
ATOM 1562 N N . TYR A 1 201 ? 13.413 10.405 -2.604 1.00 92.94 201 TYR A N 1
ATOM 1563 C CA . TYR A 1 201 ? 13.639 9.422 -1.564 1.00 92.94 201 TYR A CA 1
ATOM 1564 C C . TYR A 1 201 ? 14.831 8.541 -1.937 1.00 92.94 201 TYR A C 1
ATOM 1566 O O . TYR A 1 201 ? 14.799 7.758 -2.893 1.00 92.94 201 TYR A O 1
ATOM 1574 N N . THR A 1 202 ? 15.915 8.714 -1.202 1.00 90.12 202 THR A N 1
ATOM 1575 C CA . THR A 1 202 ? 17.226 8.147 -1.496 1.00 90.12 202 THR A CA 1
ATOM 1576 C C . THR A 1 202 ? 17.575 7.024 -0.529 1.00 90.12 202 THR A C 1
ATOM 1578 O O . THR A 1 202 ? 16.977 6.873 0.535 1.00 90.12 202 THR A O 1
ATOM 1581 N N . VAL A 1 203 ? 18.601 6.238 -0.863 1.00 83.38 203 VAL A N 1
ATOM 1582 C CA . VAL A 1 203 ? 19.133 5.207 0.048 1.00 83.38 203 VAL A CA 1
ATOM 1583 C C . VAL A 1 203 ? 19.560 5.803 1.399 1.00 83.38 203 VAL A C 1
ATOM 1585 O O . VAL A 1 203 ? 19.472 5.120 2.417 1.00 83.38 203 VAL A O 1
ATOM 1588 N N . GLN A 1 204 ? 19.986 7.072 1.437 1.00 82.38 204 GLN A N 1
ATOM 1589 C CA . GLN A 1 204 ? 20.331 7.757 2.687 1.00 82.38 204 GLN A CA 1
ATOM 1590 C C . GLN A 1 204 ? 19.100 7.956 3.580 1.00 82.38 204 GLN A C 1
ATOM 1592 O O . GLN A 1 204 ? 19.180 7.736 4.788 1.00 82.38 204 GLN A O 1
ATOM 1597 N N . ASP A 1 205 ? 17.952 8.282 2.985 1.00 84.44 205 ASP A N 1
ATOM 1598 C CA . ASP A 1 205 ? 16.691 8.467 3.708 1.00 84.44 205 ASP A CA 1
ATOM 1599 C C . ASP A 1 205 ? 16.190 7.160 4.343 1.00 84.44 205 ASP A C 1
ATOM 1601 O O . ASP A 1 205 ? 15.606 7.187 5.430 1.00 84.44 205 ASP A O 1
ATOM 1605 N N . MET A 1 206 ? 16.469 6.012 3.710 1.00 78.69 206 MET A N 1
ATOM 1606 C CA . MET A 1 206 ? 16.132 4.685 4.245 1.00 78.69 206 MET A CA 1
ATOM 1607 C C . MET A 1 206 ? 16.950 4.307 5.484 1.00 78.69 206 MET A C 1
ATOM 1609 O O . MET A 1 206 ? 16.447 3.617 6.368 1.00 78.69 206 MET A O 1
ATOM 1613 N N . VAL A 1 207 ? 18.228 4.698 5.533 1.00 76.50 207 VAL A N 1
ATOM 1614 C CA . VAL A 1 207 ? 19.150 4.312 6.622 1.00 76.50 207 VAL A CA 1
ATOM 1615 C C . VAL A 1 207 ? 19.236 5.354 7.736 1.00 76.50 207 VAL A C 1
ATOM 1617 O O . VAL A 1 207 ? 19.887 5.110 8.752 1.00 76.50 207 VAL A O 1
ATOM 1620 N N . ALA A 1 208 ? 18.601 6.513 7.560 1.00 77.56 208 ALA A N 1
ATOM 1621 C CA . ALA A 1 208 ? 18.557 7.553 8.573 1.00 77.56 208 ALA A CA 1
ATOM 1622 C C . ALA A 1 208 ? 17.877 7.039 9.857 1.00 77.56 208 ALA A C 1
ATOM 1624 O O . ALA A 1 208 ? 16.766 6.513 9.819 1.00 77.56 208 ALA A O 1
ATOM 1625 N N . LEU A 1 209 ? 18.553 7.225 10.997 1.00 65.19 209 LEU A N 1
ATOM 1626 C CA . LEU A 1 209 ? 18.139 6.710 12.311 1.00 65.19 209 LEU A CA 1
ATOM 1627 C C . LEU A 1 209 ? 16.811 7.295 12.808 1.00 65.19 209 LEU A C 1
ATOM 1629 O O . LEU A 1 209 ? 16.096 6.640 13.564 1.00 65.19 209 LEU A O 1
ATOM 1633 N N . GLU A 1 210 ? 16.484 8.514 12.387 1.00 73.50 210 GLU A N 1
ATOM 1634 C CA . GLU A 1 210 ? 15.266 9.211 12.784 1.00 73.50 210 GLU A CA 1
ATOM 1635 C C . GLU A 1 210 ? 14.348 9.361 11.578 1.00 73.50 210 GLU A C 1
ATOM 1637 O O . GLU A 1 210 ? 14.748 9.891 10.538 1.00 73.50 210 GLU A O 1
ATOM 1642 N N . PHE A 1 211 ? 13.110 8.886 11.711 1.00 77.06 211 PHE A N 1
ATOM 1643 C CA . PHE A 1 211 ? 12.060 9.086 10.723 1.00 77.06 211 PHE A CA 1
ATOM 1644 C C . PHE A 1 211 ? 11.305 10.379 11.039 1.00 77.06 211 PHE A C 1
ATOM 1646 O O . PHE A 1 211 ? 10.568 10.446 12.021 1.00 77.06 211 PHE A O 1
ATOM 1653 N N . ASN A 1 212 ? 11.501 11.417 10.223 1.00 77.62 212 ASN A N 1
ATOM 1654 C CA . ASN A 1 212 ? 10.778 12.673 10.394 1.00 77.62 212 ASN A CA 1
ATOM 1655 C C . ASN A 1 212 ? 9.369 12.560 9.793 1.00 77.62 212 ASN A C 1
ATOM 1657 O O . ASN A 1 212 ? 9.177 12.778 8.598 1.00 77.62 212 ASN A O 1
ATOM 1661 N N . GLU A 1 213 ? 8.381 12.265 10.638 1.00 79.56 213 GLU A N 1
ATOM 1662 C CA . GLU A 1 213 ? 6.960 12.184 10.259 1.00 79.56 213 GLU A CA 1
ATOM 1663 C C . GLU A 1 213 ? 6.355 13.533 9.831 1.00 79.56 213 GLU A C 1
ATOM 1665 O O . GLU A 1 213 ? 5.216 13.573 9.382 1.00 79.56 213 GLU A O 1
ATOM 1670 N N . SER A 1 214 ? 7.095 14.640 9.950 1.00 84.88 214 SER A N 1
ATOM 1671 C CA . SER A 1 214 ? 6.663 15.968 9.491 1.00 84.88 214 SER A CA 1
ATOM 1672 C C . SER A 1 214 ? 7.204 16.341 8.108 1.00 84.88 214 SER A C 1
ATOM 1674 O O . SER A 1 214 ? 6.850 17.400 7.596 1.00 84.88 214 SER A O 1
ATOM 1676 N N . ASP A 1 215 ? 8.068 15.518 7.502 1.00 90.69 215 ASP A N 1
ATOM 1677 C CA . ASP A 1 215 ? 8.629 15.789 6.177 1.00 90.69 215 ASP A CA 1
ATOM 1678 C C . ASP A 1 215 ? 7.740 15.191 5.066 1.00 90.69 215 ASP A C 1
ATOM 1680 O O . ASP A 1 215 ? 7.793 13.981 4.817 1.00 90.69 215 ASP A O 1
ATOM 1684 N N . PRO A 1 216 ? 6.942 16.011 4.350 1.00 91.44 216 PRO A N 1
ATOM 1685 C CA . PRO A 1 216 ? 6.043 15.520 3.309 1.00 91.44 216 PRO A CA 1
ATOM 1686 C C . PRO A 1 216 ? 6.786 14.855 2.148 1.00 91.44 216 PRO A C 1
ATOM 1688 O O . PRO A 1 216 ? 6.249 13.933 1.535 1.00 91.44 216 PRO A O 1
ATOM 1691 N N . ILE A 1 217 ? 8.018 15.283 1.855 1.00 92.94 217 ILE A N 1
ATOM 1692 C CA . ILE A 1 217 ? 8.823 14.724 0.768 1.00 92.94 217 ILE A CA 1
ATOM 1693 C C . ILE A 1 217 ? 9.224 13.292 1.121 1.00 92.94 217 ILE A C 1
ATOM 1695 O O . ILE A 1 217 ? 9.041 12.369 0.322 1.00 92.94 217 ILE A O 1
ATOM 1699 N N . ARG A 1 218 ? 9.701 13.090 2.351 1.00 91.75 218 ARG A N 1
ATOM 1700 C CA . ARG A 1 218 ? 10.078 11.764 2.834 1.00 91.75 218 ARG A CA 1
ATOM 1701 C C . ARG A 1 218 ? 8.872 10.839 2.962 1.00 91.75 218 ARG A C 1
ATOM 1703 O O . ARG A 1 218 ? 8.935 9.709 2.485 1.00 91.75 218 ARG A O 1
ATOM 1710 N N . LEU A 1 219 ? 7.759 11.320 3.523 1.00 94.56 219 LEU A N 1
ATOM 1711 C CA . LEU A 1 219 ? 6.500 10.564 3.614 1.00 94.56 219 LEU A CA 1
ATOM 1712 C C . LEU A 1 219 ? 6.031 10.077 2.234 1.00 94.56 219 LEU A C 1
ATOM 1714 O O . LEU A 1 219 ? 5.656 8.916 2.070 1.00 94.56 219 LEU A O 1
ATOM 1718 N N . ARG A 1 220 ? 6.105 10.953 1.226 1.00 95.56 220 ARG A N 1
ATOM 1719 C CA . ARG A 1 220 ? 5.761 10.641 -0.165 1.00 95.56 220 ARG A CA 1
ATOM 1720 C C . ARG A 1 220 ? 6.643 9.544 -0.761 1.00 95.56 220 ARG A C 1
ATOM 1722 O O . ARG A 1 220 ? 6.152 8.694 -1.510 1.00 95.56 220 ARG A O 1
ATOM 1729 N N . GLY A 1 221 ? 7.934 9.598 -0.454 1.00 95.75 221 GLY A N 1
ATOM 1730 C CA . GLY A 1 221 ? 8.938 8.612 -0.832 1.00 95.75 221 GLY A CA 1
ATOM 1731 C C . GLY A 1 221 ? 8.700 7.235 -0.234 1.00 95.75 221 GLY A C 1
ATOM 1732 O O . GLY A 1 221 ? 8.650 6.239 -0.954 1.00 95.75 221 GLY A O 1
ATOM 1733 N N . GLU A 1 222 ? 8.471 7.198 1.076 1.00 95.12 222 GLU A N 1
ATOM 1734 C CA . GLU A 1 222 ? 8.109 5.985 1.808 1.00 95.12 222 GLU A CA 1
ATOM 1735 C C . GLU A 1 222 ? 6.812 5.369 1.288 1.00 95.12 222 GLU A C 1
ATOM 1737 O O . GLU A 1 222 ? 6.716 4.153 1.148 1.00 95.12 222 GLU A O 1
ATOM 1742 N N . ALA A 1 223 ? 5.808 6.190 0.959 1.00 97.62 223 ALA A N 1
ATOM 1743 C CA . ALA A 1 223 ? 4.569 5.693 0.372 1.00 97.62 223 ALA A CA 1
ATOM 1744 C C . ALA A 1 223 ? 4.848 4.953 -0.948 1.00 97.62 223 ALA A C 1
ATOM 1746 O O . ALA A 1 223 ? 4.351 3.846 -1.152 1.00 97.62 223 ALA A O 1
ATOM 1747 N N . ALA A 1 224 ? 5.696 5.517 -1.816 1.00 98.12 224 ALA A N 1
ATOM 1748 C CA . ALA A 1 224 ? 6.103 4.875 -3.066 1.00 98.12 224 ALA A CA 1
ATOM 1749 C C . ALA A 1 224 ? 6.876 3.565 -2.825 1.00 98.12 224 ALA A C 1
ATOM 1751 O O . ALA A 1 224 ? 6.592 2.560 -3.481 1.00 98.12 224 ALA A O 1
ATOM 1752 N N . LEU A 1 225 ? 7.802 3.558 -1.858 1.00 96.62 225 LEU A N 1
ATOM 1753 C CA . LEU A 1 225 ? 8.544 2.365 -1.442 1.00 96.62 225 LEU A CA 1
ATOM 1754 C C . LEU A 1 225 ? 7.586 1.248 -1.002 1.00 96.62 225 LEU A C 1
ATOM 1756 O O . LEU A 1 225 ? 7.607 0.154 -1.567 1.00 96.62 225 LEU A O 1
ATOM 1760 N N . VAL A 1 226 ? 6.703 1.539 -0.044 1.00 97.00 226 VAL A N 1
ATOM 1761 C CA . VAL A 1 226 ? 5.750 0.566 0.506 1.00 97.00 226 VAL A CA 1
ATOM 1762 C C . VAL A 1 226 ? 4.790 0.063 -0.574 1.00 97.00 226 VAL A C 1
ATOM 1764 O O . VAL A 1 226 ? 4.458 -1.122 -0.587 1.00 97.00 226 VAL A O 1
ATOM 1767 N N . VAL A 1 227 ? 4.369 0.915 -1.516 1.00 98.25 227 VAL A N 1
ATOM 1768 C CA . VAL A 1 227 ? 3.551 0.488 -2.663 1.00 98.25 227 VAL A CA 1
ATOM 1769 C C . VAL A 1 227 ? 4.308 -0.516 -3.540 1.00 98.25 227 VAL A C 1
ATOM 1771 O O . VAL A 1 227 ? 3.737 -1.551 -3.878 1.00 98.25 227 VAL A O 1
ATOM 1774 N N . LEU A 1 228 ? 5.582 -0.280 -3.879 1.00 97.56 228 LEU A N 1
ATOM 1775 C CA . LEU A 1 228 ? 6.378 -1.236 -4.670 1.00 97.56 228 LEU A CA 1
ATOM 1776 C C . LEU A 1 228 ? 6.545 -2.588 -3.966 1.00 97.56 228 LEU A C 1
ATOM 1778 O O . LEU A 1 228 ? 6.404 -3.639 -4.602 1.00 97.56 228 LEU A O 1
ATOM 1782 N N . GLU A 1 229 ? 6.814 -2.569 -2.660 1.00 94.94 229 GLU A N 1
ATOM 1783 C CA . GLU A 1 229 ? 6.895 -3.782 -1.839 1.00 94.94 229 GLU A CA 1
ATOM 1784 C C . GLU A 1 229 ? 5.564 -4.537 -1.847 1.00 94.94 229 GLU A C 1
ATOM 1786 O O . GLU A 1 229 ? 5.515 -5.718 -2.178 1.00 94.94 229 GLU A O 1
ATOM 1791 N N . THR A 1 230 ? 4.465 -3.825 -1.605 1.00 95.94 230 THR A N 1
ATOM 1792 C CA . THR A 1 230 ? 3.113 -4.393 -1.557 1.00 95.94 230 THR A CA 1
ATOM 1793 C C . THR A 1 230 ? 2.711 -5.048 -2.878 1.00 95.94 230 THR A C 1
ATOM 1795 O O . THR A 1 230 ? 2.127 -6.133 -2.896 1.00 95.94 230 THR A O 1
ATOM 1798 N N . LEU A 1 231 ? 3.034 -4.413 -4.008 1.00 96.75 231 LEU A N 1
ATOM 1799 C CA . LEU A 1 231 ? 2.784 -4.973 -5.337 1.00 96.75 231 LEU A CA 1
ATOM 1800 C C . LEU A 1 231 ? 3.626 -6.234 -5.579 1.00 96.75 231 LEU A C 1
ATOM 1802 O O . LEU A 1 231 ? 3.133 -7.197 -6.166 1.00 96.75 231 LEU A O 1
ATOM 1806 N N . SER A 1 232 ? 4.867 -6.258 -5.088 1.00 93.81 232 SER A N 1
ATOM 1807 C CA . SER A 1 232 ? 5.740 -7.436 -5.173 1.00 93.81 232 SER A CA 1
ATOM 1808 C C . SER A 1 232 ? 5.186 -8.604 -4.356 1.00 93.81 232 SER A C 1
ATOM 1810 O O . SER A 1 232 ? 5.095 -9.721 -4.872 1.00 93.81 232 SER A O 1
ATOM 1812 N N . ASP A 1 233 ? 4.755 -8.336 -3.123 1.00 92.50 233 ASP A N 1
ATOM 1813 C CA . ASP A 1 233 ? 4.164 -9.322 -2.212 1.00 92.50 233 ASP A CA 1
ATOM 1814 C C . ASP A 1 233 ? 2.836 -9.868 -2.754 1.00 92.50 233 ASP A C 1
ATOM 1816 O O . ASP A 1 233 ? 2.525 -11.053 -2.612 1.00 92.50 233 ASP A O 1
ATOM 1820 N N . SER A 1 234 ? 2.060 -9.022 -3.438 1.00 94.62 234 SER A N 1
ATOM 1821 C CA . SER A 1 234 ? 0.821 -9.417 -4.112 1.00 94.62 234 SER A CA 1
ATOM 1822 C C . SER A 1 234 ? 1.074 -10.462 -5.209 1.00 94.62 234 SER A C 1
ATOM 1824 O O . SER A 1 234 ? 0.342 -11.451 -5.284 1.00 94.62 234 SER A O 1
ATOM 1826 N N . ILE A 1 235 ? 2.144 -10.306 -6.003 1.00 93.19 235 ILE A N 1
ATOM 1827 C CA . ILE A 1 235 ? 2.550 -11.311 -7.002 1.00 93.19 235 ILE A CA 1
ATOM 1828 C C . ILE A 1 235 ? 3.104 -12.564 -6.326 1.00 93.19 235 ILE A C 1
ATOM 1830 O O . ILE A 1 235 ? 2.805 -13.666 -6.771 1.00 93.19 235 ILE A O 1
ATOM 1834 N N . GLU A 1 236 ? 3.913 -12.423 -5.271 1.00 91.31 236 GLU A N 1
ATOM 1835 C CA . GLU A 1 236 ? 4.444 -13.579 -4.529 1.00 91.31 236 GLU A CA 1
ATOM 1836 C C . GLU A 1 236 ? 3.333 -14.468 -3.982 1.00 91.31 236 GLU A C 1
ATOM 1838 O O . GLU A 1 236 ? 3.418 -15.692 -4.039 1.00 91.31 236 GLU A O 1
ATOM 1843 N N . THR A 1 237 ? 2.294 -13.825 -3.460 1.00 91.62 237 THR A N 1
ATOM 1844 C CA . THR A 1 237 ? 1.154 -14.486 -2.847 1.00 91.62 237 THR A CA 1
ATOM 1845 C C . THR A 1 237 ? 0.372 -15.310 -3.861 1.00 91.62 237 THR A C 1
ATOM 1847 O O . THR A 1 237 ? 0.036 -16.456 -3.576 1.00 91.62 237 THR A O 1
ATOM 1850 N N . ASP A 1 238 ? 0.057 -14.738 -5.024 1.00 91.88 238 ASP A N 1
ATOM 1851 C CA . ASP A 1 238 ? -0.741 -15.402 -6.056 1.00 91.88 238 ASP A CA 1
ATOM 1852 C C . ASP A 1 238 ? -0.196 -15.089 -7.463 1.00 91.88 238 ASP A C 1
ATOM 1854 O O . ASP A 1 238 ? -0.725 -14.217 -8.162 1.00 91.88 238 ASP A O 1
ATOM 1858 N N . PRO A 1 239 ? 0.891 -15.764 -7.891 1.00 90.56 239 PRO A N 1
ATOM 1859 C CA . PRO A 1 239 ? 1.574 -15.452 -9.148 1.00 90.56 239 PRO A CA 1
ATOM 1860 C C . PRO A 1 239 ? 0.796 -15.926 -10.385 1.00 90.56 239 PRO A C 1
ATOM 1862 O O . PRO A 1 239 ? 0.950 -15.359 -11.471 1.00 90.56 239 PRO A O 1
ATOM 1865 N N . ALA A 1 240 ? -0.046 -16.950 -10.222 1.00 89.38 240 ALA A N 1
ATOM 1866 C CA . ALA A 1 240 ? -0.833 -17.549 -11.296 1.00 89.38 240 ALA A CA 1
ATOM 1867 C C . ALA A 1 240 ? -2.276 -17.018 -11.366 1.00 89.38 240 ALA A C 1
ATOM 1869 O O . ALA A 1 240 ? -2.927 -17.173 -12.398 1.00 89.38 240 ALA A O 1
ATOM 1870 N N . GLY A 1 241 ? -2.788 -16.430 -10.283 1.00 86.62 241 GLY A N 1
ATOM 1871 C CA . GLY A 1 241 ? -4.165 -15.963 -10.185 1.00 86.62 241 GLY A CA 1
ATOM 1872 C C . GLY A 1 241 ? -4.349 -14.461 -10.396 1.00 86.62 241 GLY A C 1
ATOM 1873 O O . GLY A 1 241 ? -3.561 -13.768 -11.042 1.00 86.62 241 GLY A O 1
ATOM 1874 N N . ASN A 1 242 ? -5.464 -13.960 -9.867 1.00 86.62 242 ASN A N 1
ATOM 1875 C CA . ASN A 1 242 ? -5.846 -12.556 -9.931 1.00 86.62 242 ASN A CA 1
ATOM 1876 C C . ASN A 1 242 ? -5.403 -11.860 -8.644 1.00 86.62 242 ASN A C 1
ATOM 1878 O O . ASN A 1 242 ? -6.091 -11.926 -7.625 1.00 86.62 242 ASN A O 1
ATOM 1882 N N . ASN A 1 243 ? -4.274 -11.162 -8.709 1.00 92.69 243 ASN A N 1
ATOM 1883 C CA . ASN A 1 243 ? -3.757 -10.381 -7.593 1.00 92.69 243 ASN A CA 1
ATOM 1884 C C . ASN A 1 243 ? -3.922 -8.869 -7.814 1.00 92.69 243 ASN A C 1
ATOM 1886 O O . ASN A 1 243 ? -4.188 -8.395 -8.927 1.00 92.69 243 ASN A O 1
ATOM 1890 N N . LEU A 1 244 ? -3.799 -8.106 -6.724 1.00 93.56 244 LEU A N 1
ATOM 1891 C CA . LEU A 1 244 ? -3.935 -6.653 -6.753 1.00 93.56 244 LEU A CA 1
ATOM 1892 C C . LEU A 1 244 ? -2.899 -5.984 -7.655 1.00 93.56 244 LEU A C 1
ATOM 1894 O O . LEU A 1 244 ? -3.245 -5.009 -8.317 1.00 93.56 244 LEU A O 1
ATOM 1898 N N . CYS A 1 245 ? -1.670 -6.502 -7.743 1.00 95.38 245 CYS A N 1
ATOM 1899 C CA . CYS A 1 245 ? -0.659 -5.915 -8.620 1.00 95.38 245 CYS A CA 1
ATOM 1900 C C . CYS A 1 245 ? -1.116 -5.883 -10.081 1.00 95.38 245 CYS A C 1
ATOM 1902 O O . CYS A 1 245 ? -1.098 -4.819 -10.700 1.00 95.38 245 CYS A O 1
ATOM 1904 N N . PHE A 1 246 ? -1.602 -7.006 -10.614 1.00 94.38 246 PHE A N 1
ATOM 1905 C CA . PHE A 1 246 ? -2.060 -7.080 -12.003 1.00 94.38 246 PHE A CA 1
ATOM 1906 C C . PHE A 1 246 ? -3.230 -6.126 -12.272 1.00 94.38 246 PHE A C 1
ATOM 1908 O O . PHE A 1 246 ? -3.244 -5.434 -13.291 1.00 94.38 246 PHE A O 1
ATOM 1915 N N . LEU A 1 247 ? -4.183 -6.041 -11.335 1.00 94.06 247 LEU A N 1
ATOM 1916 C CA . LEU A 1 247 ? -5.312 -5.116 -11.436 1.00 94.06 247 LEU A CA 1
ATOM 1917 C C . LEU A 1 247 ? -4.850 -3.654 -11.440 1.00 94.06 247 LEU A C 1
ATOM 1919 O O . LEU A 1 247 ? -5.263 -2.876 -12.298 1.00 94.06 247 LEU A O 1
ATOM 1923 N N . LEU A 1 248 ? -4.006 -3.277 -10.481 1.00 95.31 248 LEU A N 1
ATOM 1924 C CA . LEU A 1 248 ? -3.565 -1.899 -10.284 1.00 95.31 248 LEU A CA 1
ATOM 1925 C C . LEU A 1 248 ? -2.587 -1.437 -11.374 1.00 95.31 248 LEU A C 1
ATOM 1927 O O . LEU A 1 248 ? -2.571 -0.267 -11.754 1.00 95.31 248 LEU A O 1
ATOM 1931 N N . PHE A 1 249 ? -1.818 -2.354 -11.957 1.00 95.31 249 PHE A N 1
ATOM 1932 C CA . PHE A 1 249 ? -1.030 -2.087 -13.158 1.00 95.31 249 PHE A CA 1
ATOM 1933 C C . PHE A 1 249 ? -1.853 -2.030 -14.435 1.00 95.31 249 PHE A C 1
ATOM 1935 O O . PHE A 1 249 ? -1.280 -1.692 -15.469 1.00 95.31 249 PHE A O 1
ATOM 1942 N N . GLY A 1 250 ? -3.159 -2.298 -14.366 1.00 91.88 250 GLY A N 1
ATOM 1943 C CA . GLY A 1 250 ? -4.071 -2.225 -15.501 1.00 91.88 250 GLY A CA 1
ATOM 1944 C C . GLY A 1 250 ? -3.833 -3.324 -16.533 1.00 91.88 250 GLY A C 1
ATOM 1945 O O . GLY A 1 250 ? -4.123 -3.112 -17.707 1.00 91.88 250 GLY A O 1
ATOM 1946 N N . PHE A 1 251 ? -3.262 -4.466 -16.132 1.00 92.00 251 PHE A N 1
ATOM 1947 C CA . PHE A 1 251 ? -3.054 -5.576 -17.056 1.00 92.00 251 PHE A CA 1
ATOM 1948 C C . PHE A 1 251 ? -4.392 -6.149 -17.530 1.00 92.00 251 PHE A C 1
ATOM 1950 O O . PHE A 1 251 ? -5.348 -6.287 -16.758 1.00 92.00 251 PHE A O 1
ATOM 1957 N N . LYS A 1 252 ? -4.444 -6.519 -18.812 1.00 87.50 252 LYS A N 1
ATOM 1958 C CA . LYS A 1 252 ? -5.585 -7.211 -19.415 1.00 87.50 252 LYS A CA 1
ATOM 1959 C C . LYS A 1 252 ? -5.905 -8.493 -18.663 1.00 87.50 252 LYS A C 1
ATOM 1961 O O . LYS A 1 252 ? -5.090 -9.401 -18.626 1.00 87.50 252 LYS A O 1
ATOM 1966 N N . HIS A 1 253 ? -7.131 -8.596 -18.155 1.00 74.75 253 HIS A N 1
ATOM 1967 C CA . HIS A 1 253 ? -7.589 -9.757 -17.389 1.00 74.75 253 HIS A CA 1
ATOM 1968 C C . HIS A 1 253 ? -7.507 -11.081 -18.160 1.00 74.75 253 HIS A C 1
ATOM 1970 O O . HIS A 1 253 ? -7.232 -12.128 -17.581 1.00 74.75 253 HIS A O 1
ATOM 1976 N N . THR A 1 254 ? -7.780 -11.041 -19.463 1.00 69.56 254 THR A N 1
ATOM 1977 C CA . THR A 1 254 ? -7.668 -12.201 -20.342 1.00 69.56 254 THR A CA 1
ATOM 1978 C C . THR A 1 254 ? -6.340 -12.137 -21.070 1.00 69.56 254 THR A C 1
ATOM 1980 O O . THR A 1 254 ? -6.130 -11.254 -21.903 1.00 69.56 254 THR A O 1
ATOM 1983 N N . ILE A 1 255 ? -5.467 -13.097 -20.784 1.00 65.75 255 ILE A N 1
ATOM 1984 C CA . ILE A 1 255 ? -4.272 -13.335 -21.589 1.00 65.75 255 ILE A CA 1
ATOM 1985 C C . ILE A 1 255 ? -4.751 -14.006 -22.874 1.00 65.75 255 ILE A C 1
ATOM 1987 O O . ILE A 1 255 ? -4.905 -15.223 -22.951 1.00 65.75 255 ILE A O 1
ATOM 1991 N N . ASP A 1 256 ? -5.087 -13.186 -23.860 1.00 65.88 256 ASP A N 1
ATOM 1992 C CA . ASP A 1 256 ? -5.418 -13.657 -25.193 1.00 65.88 256 ASP A CA 1
ATOM 1993 C C . ASP A 1 256 ? -4.151 -14.143 -25.924 1.00 65.88 256 ASP A C 1
ATOM 1995 O O . ASP A 1 256 ? -3.013 -13.937 -25.488 1.00 65.88 256 ASP A O 1
ATOM 1999 N N . ALA A 1 257 ? -4.330 -14.798 -27.073 1.00 64.25 257 ALA A N 1
ATOM 2000 C CA . ALA A 1 257 ? -3.205 -15.268 -27.886 1.00 64.25 257 ALA A CA 1
ATOM 2001 C C . ALA A 1 257 ? -2.274 -14.121 -28.342 1.00 64.25 257 ALA A C 1
ATOM 2003 O O . ALA A 1 257 ? -1.109 -14.369 -28.668 1.00 64.25 257 ALA A O 1
ATOM 2004 N N . SER A 1 258 ? -2.758 -12.869 -28.325 1.00 70.62 258 SER A N 1
ATOM 2005 C CA . SER A 1 258 ? -1.947 -11.687 -28.630 1.00 70.62 258 SER A CA 1
ATOM 2006 C C . SER A 1 258 ? -0.829 -11.495 -27.597 1.00 70.62 258 SER A C 1
ATOM 2008 O O . SER A 1 258 ? 0.276 -11.062 -27.938 1.00 70.62 258 SER A O 1
ATOM 2010 N N . GLY A 1 259 ? -1.078 -11.888 -26.340 1.00 72.81 259 GLY A N 1
ATOM 2011 C CA . GLY A 1 259 ? -0.174 -11.710 -25.206 1.00 72.81 259 GLY A CA 1
ATOM 2012 C C . GLY A 1 259 ? 0.251 -10.255 -25.010 1.00 72.81 259 GLY A C 1
ATOM 2013 O O . GLY A 1 259 ? 1.401 -9.996 -24.647 1.00 72.81 259 GLY A O 1
ATOM 2014 N N . GLN A 1 260 ? -0.653 -9.322 -25.311 1.00 83.00 260 GLN A N 1
ATOM 2015 C CA . GLN A 1 260 ? -0.516 -7.910 -24.981 1.00 83.00 260 GLN A CA 1
ATOM 2016 C C . GLN A 1 260 ? -0.851 -7.681 -23.503 1.00 83.00 260 GLN A C 1
ATOM 2018 O O . GLN A 1 260 ? -1.811 -8.242 -22.982 1.00 83.00 260 GLN A O 1
ATOM 2023 N N . LEU A 1 261 ? -0.079 -6.823 -22.832 1.00 87.50 261 LEU A N 1
ATOM 2024 C CA . LEU A 1 261 ? -0.378 -6.402 -21.456 1.00 87.50 261 LEU A CA 1
ATOM 2025 C C . LEU A 1 261 ? -1.530 -5.397 -21.387 1.00 87.50 261 LEU A C 1
ATOM 2027 O O . LEU A 1 261 ? -2.259 -5.370 -20.399 1.00 87.50 261 LEU A O 1
ATOM 2031 N N . TYR A 1 262 ? -1.671 -4.583 -22.432 1.00 89.38 262 TYR A N 1
ATOM 2032 C CA . TYR A 1 262 ? -2.522 -3.401 -22.480 1.00 89.38 262 TYR A CA 1
ATOM 2033 C C . TYR A 1 262 ? -3.309 -3.338 -23.784 1.00 89.38 262 TYR A C 1
ATOM 2035 O O . TYR A 1 262 ? -2.960 -3.994 -24.768 1.00 89.38 262 TYR A O 1
ATOM 2043 N N . ASP A 1 263 ? -4.386 -2.558 -23.788 1.00 85.06 263 ASP A N 1
ATOM 2044 C CA . ASP A 1 263 ? -5.022 -2.126 -25.032 1.00 85.06 263 ASP A CA 1
ATOM 2045 C C . ASP A 1 263 ? -4.140 -1.092 -25.738 1.00 85.06 263 ASP A C 1
ATOM 2047 O O . ASP A 1 263 ? -3.349 -0.406 -25.091 1.00 85.06 263 ASP A O 1
ATOM 2051 N N . ILE A 1 264 ? -4.257 -1.001 -27.066 1.00 79.44 264 ILE A N 1
ATOM 2052 C CA . ILE A 1 264 ? -3.388 -0.156 -27.908 1.00 79.44 264 ILE A CA 1
ATOM 2053 C C . ILE A 1 264 ? -3.435 1.316 -27.466 1.00 79.44 264 ILE A C 1
ATOM 2055 O O . ILE A 1 264 ? -2.399 1.973 -27.443 1.00 79.44 264 ILE A O 1
ATOM 2059 N N . ASP A 1 265 ? -4.604 1.789 -27.032 1.00 81.56 265 ASP A N 1
ATOM 2060 C CA . ASP A 1 265 ? -4.834 3.172 -26.594 1.00 81.56 265 ASP A CA 1
ATOM 2061 C C . ASP A 1 265 ? -4.877 3.321 -25.061 1.00 81.56 265 ASP A C 1
ATOM 2063 O O . ASP A 1 265 ? -5.371 4.320 -24.530 1.00 81.56 265 ASP A O 1
ATOM 2067 N N . ALA A 1 266 ? -4.403 2.316 -24.316 1.00 84.81 266 ALA A N 1
ATOM 2068 C CA . ALA A 1 266 ? -4.405 2.381 -22.861 1.00 84.81 266 ALA A CA 1
ATOM 2069 C C . ALA A 1 266 ? -3.435 3.472 -22.363 1.00 84.81 266 ALA A C 1
ATOM 2071 O O . ALA A 1 266 ? -2.298 3.558 -22.836 1.00 84.81 266 ALA A O 1
ATOM 2072 N N . PRO A 1 267 ? -3.837 4.295 -21.377 1.00 87.56 267 PRO A N 1
ATOM 2073 C CA . PRO A 1 267 ? -2.941 5.289 -20.808 1.00 87.56 267 PRO A CA 1
ATOM 2074 C C . PRO A 1 267 ? -1.761 4.609 -20.092 1.00 87.56 267 PRO A C 1
ATOM 2076 O O . PRO A 1 267 ? -1.911 3.494 -19.584 1.00 87.56 267 PRO A O 1
ATOM 2079 N N . PRO A 1 268 ? -0.612 5.298 -19.948 1.00 89.81 268 PRO A N 1
ATOM 2080 C CA . PRO A 1 268 ? 0.484 4.812 -19.119 1.00 89.81 268 PRO A CA 1
ATOM 2081 C C . PRO A 1 268 ? -0.001 4.486 -17.706 1.00 89.81 268 PRO A C 1
ATOM 2083 O O . PRO A 1 268 ? -0.878 5.171 -17.168 1.00 89.81 268 PRO A O 1
ATOM 2086 N N . THR A 1 269 ? 0.604 3.471 -17.102 1.00 93.44 269 THR A N 1
ATOM 2087 C CA . THR A 1 269 ? 0.214 2.872 -15.814 1.00 93.44 269 THR A CA 1
ATOM 2088 C C . THR A 1 269 ? 1.373 2.906 -14.816 1.00 93.44 269 THR A C 1
ATOM 2090 O O . THR A 1 269 ? 2.481 3.325 -15.153 1.00 93.44 269 THR A O 1
ATOM 2093 N N . GLY A 1 270 ? 1.151 2.412 -13.594 1.00 94.19 270 GLY A N 1
ATOM 2094 C CA . GLY A 1 270 ? 2.218 2.213 -12.605 1.00 94.19 270 GLY A CA 1
ATOM 2095 C C . GLY A 1 270 ? 3.401 1.385 -13.116 1.00 94.19 270 GLY A C 1
ATOM 2096 O O . GLY A 1 270 ? 4.545 1.715 -12.823 1.00 94.19 270 GLY A O 1
ATOM 2097 N N . PHE A 1 271 ? 3.157 0.374 -13.956 1.00 95.94 271 PHE A N 1
ATOM 2098 C CA . PHE A 1 271 ? 4.236 -0.435 -14.530 1.00 95.94 271 PHE A CA 1
ATOM 2099 C C . PHE A 1 271 ? 5.171 0.391 -15.424 1.00 95.94 271 PHE A C 1
ATOM 2101 O O . PHE A 1 271 ? 6.382 0.203 -15.392 1.00 95.94 271 PHE A O 1
ATOM 2108 N N . HIS A 1 272 ? 4.637 1.368 -16.162 1.00 95.12 272 HIS A N 1
ATOM 2109 C CA . HIS A 1 272 ? 5.455 2.270 -16.974 1.00 95.12 272 HIS A CA 1
ATOM 2110 C C . HIS A 1 272 ? 6.364 3.155 -16.107 1.00 95.12 272 HIS A C 1
ATOM 2112 O O . HIS A 1 272 ? 7.483 3.459 -16.508 1.00 95.12 272 HIS A O 1
ATOM 2118 N N . GLN A 1 273 ? 5.924 3.520 -14.899 1.00 96.69 273 GLN A N 1
ATOM 2119 C CA . GLN A 1 273 ? 6.754 4.270 -13.951 1.00 96.69 273 GLN A CA 1
ATOM 2120 C C . GLN A 1 273 ? 7.870 3.409 -13.362 1.00 96.69 273 GLN A C 1
ATOM 2122 O O . GLN A 1 273 ? 9.004 3.869 -13.261 1.00 96.69 273 GLN A O 1
ATOM 2127 N N . VAL A 1 274 ? 7.584 2.135 -13.068 1.00 96.56 274 VAL A N 1
ATOM 2128 C CA . VAL A 1 274 ? 8.617 1.154 -12.696 1.00 96.56 274 VAL A CA 1
ATOM 2129 C C . VAL A 1 274 ? 9.673 1.058 -13.794 1.00 96.56 274 VAL A C 1
ATOM 2131 O O . VAL A 1 274 ? 10.862 1.125 -13.506 1.00 96.56 274 VAL A O 1
ATOM 2134 N N . LEU A 1 275 ? 9.261 0.961 -15.060 1.00 94.00 275 LEU A N 1
ATOM 2135 C CA . LEU A 1 275 ? 10.204 0.933 -16.178 1.00 94.00 275 LEU A CA 1
ATOM 2136 C C . LEU A 1 275 ? 11.007 2.235 -16.288 1.00 94.00 275 LEU A C 1
ATOM 2138 O O . LEU A 1 275 ? 12.216 2.162 -16.473 1.00 94.00 275 LEU A O 1
ATOM 2142 N N . SER A 1 276 ? 10.388 3.399 -16.074 1.00 95.50 276 SER A N 1
ATOM 2143 C CA . SER A 1 276 ? 11.098 4.685 -16.066 1.00 95.50 276 SER A CA 1
ATOM 2144 C C . SER A 1 276 ? 12.162 4.775 -14.961 1.00 95.50 276 SER A C 1
ATOM 2146 O O . SER A 1 276 ? 13.259 5.273 -15.213 1.00 95.50 276 SER A O 1
ATOM 2148 N N . ILE A 1 277 ? 11.888 4.246 -13.759 1.00 94.50 277 ILE A N 1
ATOM 2149 C CA . ILE A 1 277 ? 12.887 4.124 -12.679 1.00 94.50 277 ILE A CA 1
ATOM 2150 C C . ILE A 1 277 ? 14.091 3.305 -13.164 1.00 94.50 277 ILE A C 1
ATOM 2152 O O . ILE A 1 277 ? 15.241 3.711 -12.984 1.00 94.50 277 ILE A O 1
ATOM 2156 N N . LEU A 1 278 ? 13.833 2.161 -13.806 1.00 91.44 278 LEU A N 1
ATOM 2157 C CA . LEU A 1 278 ? 14.881 1.264 -14.293 1.00 91.44 278 LEU A CA 1
ATOM 2158 C C . LEU A 1 278 ? 15.670 1.865 -15.462 1.00 91.44 278 LEU A C 1
ATOM 2160 O O . LEU A 1 278 ? 16.886 1.720 -15.510 1.00 91.44 278 LEU A O 1
ATOM 2164 N N . GLU A 1 279 ? 15.017 2.564 -16.386 1.00 92.38 279 GLU A N 1
ATOM 2165 C CA . GLU A 1 279 ? 15.680 3.253 -17.499 1.00 92.38 279 GLU A CA 1
ATOM 2166 C C . GLU A 1 279 ? 16.626 4.350 -17.005 1.00 92.38 279 GLU A C 1
ATOM 2168 O O . GLU A 1 279 ? 17.771 4.430 -17.452 1.00 92.38 279 GLU A O 1
ATOM 2173 N N . GLN A 1 280 ? 16.184 5.158 -16.038 1.00 93.94 280 GLN A N 1
ATOM 2174 C CA . GLN A 1 280 ? 17.023 6.191 -15.434 1.00 93.94 280 GLN A CA 1
ATOM 2175 C C . GLN A 1 280 ? 18.196 5.588 -14.650 1.00 93.94 280 GLN A C 1
ATOM 2177 O O . GLN A 1 280 ? 19.309 6.102 -14.738 1.00 93.94 280 GLN A O 1
ATOM 2182 N N . PHE A 1 281 ? 17.986 4.462 -13.956 1.00 89.31 281 PHE A N 1
ATOM 2183 C CA . PHE A 1 281 ? 19.072 3.682 -13.353 1.00 89.31 281 PHE A CA 1
ATOM 2184 C C . PHE A 1 281 ? 20.097 3.226 -14.401 1.00 89.31 281 PHE A C 1
ATOM 2186 O O . PHE A 1 281 ? 21.297 3.389 -14.202 1.00 89.31 281 PHE A O 1
ATOM 2193 N N . ILE A 1 282 ? 19.633 2.675 -15.526 1.00 86.12 282 ILE A N 1
ATOM 2194 C CA . ILE A 1 282 ? 20.503 2.162 -16.592 1.00 86.12 282 ILE A CA 1
ATOM 2195 C C . ILE A 1 282 ? 21.328 3.281 -17.235 1.00 86.12 282 ILE A C 1
ATOM 2197 O O . ILE A 1 282 ? 22.487 3.059 -17.590 1.00 86.12 282 ILE A O 1
ATOM 2201 N N . ALA A 1 283 ? 20.733 4.462 -17.399 1.00 89.19 283 ALA A N 1
ATOM 2202 C CA . ALA A 1 283 ? 21.389 5.621 -17.991 1.00 89.19 283 ALA A CA 1
ATOM 2203 C C . ALA A 1 283 ? 22.374 6.319 -17.033 1.00 89.19 283 ALA A C 1
ATOM 2205 O O . ALA A 1 283 ? 23.275 7.021 -17.493 1.00 89.19 283 ALA A O 1
ATOM 2206 N N . ALA A 1 284 ? 22.215 6.147 -15.719 1.00 87.56 284 ALA A N 1
ATOM 2207 C CA . ALA A 1 284 ? 23.023 6.835 -14.722 1.00 87.56 284 ALA A CA 1
ATOM 2208 C C . ALA A 1 284 ? 24.438 6.241 -14.591 1.00 87.56 284 ALA A C 1
ATOM 2210 O O . ALA A 1 284 ? 24.633 5.025 -14.537 1.00 87.56 284 ALA A O 1
ATOM 2211 N N . ALA A 1 285 ? 25.435 7.124 -14.482 1.00 82.31 285 ALA A N 1
ATOM 2212 C CA . ALA A 1 285 ? 26.804 6.743 -14.134 1.00 82.31 285 ALA A CA 1
ATOM 2213 C C . ALA A 1 285 ? 26.919 6.342 -12.654 1.00 82.31 285 ALA A C 1
ATOM 2215 O O . ALA A 1 285 ? 27.535 5.326 -12.339 1.00 82.31 285 ALA A O 1
ATOM 2216 N N . ASP A 1 286 ? 26.268 7.106 -11.771 1.00 82.38 286 ASP A N 1
ATOM 2217 C CA . ASP A 1 286 ? 26.110 6.791 -10.350 1.00 82.38 286 ASP A CA 1
ATOM 2218 C C . ASP A 1 286 ? 24.613 6.740 -9.990 1.00 82.38 286 ASP A C 1
ATOM 2220 O O . ASP A 1 286 ? 24.007 7.767 -9.662 1.00 82.38 286 ASP A O 1
ATOM 2224 N N . PRO A 1 287 ? 23.975 5.559 -10.076 1.00 82.94 287 PRO A N 1
ATOM 2225 C CA . PRO A 1 287 ? 22.544 5.438 -9.828 1.00 82.94 287 PRO A CA 1
ATOM 2226 C C . PRO A 1 287 ? 22.129 5.724 -8.381 1.00 82.94 287 PRO A C 1
ATOM 2228 O O . PRO A 1 287 ? 20.950 5.960 -8.122 1.00 82.94 287 PRO A O 1
ATOM 2231 N N . PHE A 1 288 ? 23.065 5.734 -7.428 1.00 83.06 288 PHE A N 1
ATOM 2232 C CA . PHE A 1 288 ? 22.748 6.027 -6.030 1.00 83.06 288 PHE A CA 1
ATOM 2233 C C . PHE A 1 288 ? 22.532 7.520 -5.762 1.00 83.06 288 PHE A C 1
ATOM 2235 O O . PHE A 1 288 ? 21.908 7.860 -4.756 1.00 83.06 288 PHE A O 1
ATOM 2242 N N . GLN A 1 289 ? 22.953 8.388 -6.689 1.00 86.81 289 GLN A N 1
ATOM 2243 C CA . GLN A 1 289 ? 22.685 9.833 -6.662 1.00 86.81 289 GLN A CA 1
ATOM 2244 C C . GLN A 1 289 ? 21.324 10.201 -7.257 1.00 86.81 289 GLN A C 1
ATOM 2246 O O . GLN A 1 289 ? 20.927 11.366 -7.221 1.00 86.81 289 GLN A O 1
ATOM 2251 N N . LEU A 1 290 ? 20.599 9.238 -7.836 1.00 91.62 290 LEU A N 1
ATOM 2252 C CA . LEU A 1 290 ? 19.247 9.493 -8.319 1.00 91.62 290 LEU A CA 1
ATOM 2253 C C . LEU A 1 290 ? 18.348 9.882 -7.143 1.00 91.62 290 LEU A C 1
ATOM 2255 O O . LEU A 1 290 ? 18.395 9.269 -6.076 1.00 91.62 290 LEU A O 1
ATOM 2259 N N . GLN A 1 291 ? 17.476 10.867 -7.366 1.00 95.12 291 GLN A N 1
ATOM 2260 C CA . GLN A 1 291 ? 16.582 11.383 -6.326 1.00 95.12 291 GLN A CA 1
ATOM 2261 C C . GLN A 1 291 ? 15.634 10.318 -5.758 1.00 95.12 291 GLN A C 1
ATOM 2263 O O . GLN A 1 291 ? 15.150 10.487 -4.654 1.00 95.12 291 GLN A O 1
ATOM 2268 N N . PHE A 1 292 ? 15.391 9.221 -6.477 1.00 94.50 292 PHE A N 1
ATOM 2269 C CA . PHE A 1 292 ? 14.560 8.086 -6.060 1.00 94.50 292 PHE A CA 1
ATOM 2270 C C . PHE A 1 292 ? 15.392 6.816 -5.808 1.00 94.50 292 PHE A C 1
ATOM 2272 O O . PHE A 1 292 ? 14.886 5.705 -5.971 1.00 94.50 292 PHE A O 1
ATOM 2279 N N . SER A 1 293 ? 16.683 6.936 -5.472 1.00 90.06 293 SER A N 1
ATOM 2280 C CA . SER A 1 293 ? 17.599 5.787 -5.431 1.00 90.06 293 SER A CA 1
ATOM 2281 C C . SER A 1 293 ? 17.167 4.653 -4.490 1.00 90.06 293 SER A C 1
ATOM 2283 O O . SER A 1 293 ? 17.490 3.493 -4.744 1.00 90.06 293 SER A O 1
ATOM 2285 N N . ALA A 1 294 ? 16.361 4.944 -3.467 1.00 88.62 294 ALA A N 1
ATOM 2286 C CA . ALA A 1 294 ? 15.760 3.930 -2.600 1.00 88.62 294 ALA A CA 1
ATOM 2287 C C . ALA A 1 294 ? 14.730 3.028 -3.305 1.00 88.62 294 ALA A C 1
ATOM 2289 O O . ALA A 1 294 ? 14.505 1.899 -2.878 1.00 88.62 294 ALA A O 1
ATOM 2290 N N . LEU A 1 295 ? 14.115 3.489 -4.399 1.00 94.12 295 LEU A N 1
ATOM 2291 C CA . LEU A 1 295 ? 13.111 2.726 -5.146 1.00 94.12 295 LEU A CA 1
ATOM 2292 C C . LEU A 1 295 ? 13.717 1.730 -6.143 1.00 94.12 295 LEU A C 1
ATOM 2294 O O . LEU A 1 295 ? 12.996 0.882 -6.668 1.00 94.12 295 LEU A O 1
ATOM 2298 N N . ILE A 1 296 ? 15.025 1.810 -6.410 1.00 89.69 296 ILE A N 1
ATOM 2299 C CA . ILE A 1 296 ? 15.697 0.997 -7.435 1.00 89.69 296 ILE A CA 1
ATOM 2300 C C . ILE A 1 296 ? 15.585 -0.498 -7.113 1.00 89.69 296 ILE A C 1
ATOM 2302 O O . ILE A 1 296 ? 15.152 -1.282 -7.957 1.00 89.69 296 ILE A O 1
ATOM 2306 N N . GLU A 1 297 ? 15.960 -0.909 -5.899 1.00 86.75 297 GLU A N 1
ATOM 2307 C CA . GLU A 1 297 ? 15.897 -2.320 -5.501 1.00 86.75 297 GLU A CA 1
ATOM 2308 C C . GLU A 1 297 ? 14.456 -2.860 -5.479 1.00 86.75 297 GLU A C 1
ATOM 2310 O O . GLU A 1 297 ? 14.219 -3.876 -6.141 1.00 86.75 297 GLU A O 1
ATOM 2315 N N . PRO A 1 298 ? 13.475 -2.179 -4.856 1.00 89.81 298 PRO A N 1
ATOM 2316 C CA . PRO A 1 298 ? 12.075 -2.594 -4.912 1.00 89.81 298 PRO A CA 1
ATOM 2317 C C . PRO A 1 298 ? 11.532 -2.699 -6.343 1.00 89.81 298 PRO A C 1
ATOM 2319 O O . PRO A 1 298 ? 10.798 -3.637 -6.656 1.00 89.81 298 PRO A O 1
ATOM 2322 N N . ALA A 1 299 ? 11.921 -1.787 -7.243 1.00 93.25 299 ALA A N 1
ATOM 2323 C CA . ALA A 1 299 ? 11.537 -1.837 -8.653 1.00 93.25 299 ALA A CA 1
ATOM 2324 C C . ALA A 1 299 ? 12.113 -3.073 -9.366 1.00 93.25 299 ALA A C 1
ATOM 2326 O O . ALA A 1 299 ? 11.390 -3.766 -10.088 1.00 93.25 299 ALA A O 1
ATOM 2327 N N . PHE A 1 300 ? 13.390 -3.401 -9.137 1.00 87.06 300 PHE A N 1
ATOM 2328 C CA . PHE A 1 300 ? 14.001 -4.624 -9.668 1.00 87.06 300 PHE A CA 1
ATOM 2329 C C . PHE A 1 300 ? 13.373 -5.888 -9.083 1.00 87.06 300 PHE A C 1
ATOM 2331 O O . PHE A 1 300 ? 13.108 -6.835 -9.827 1.00 87.06 300 PHE A O 1
ATOM 2338 N N . ARG A 1 301 ? 13.098 -5.907 -7.775 1.00 86.56 301 ARG A N 1
ATOM 2339 C CA . ARG A 1 301 ? 12.430 -7.023 -7.098 1.00 86.56 301 ARG A CA 1
ATOM 2340 C C . ARG A 1 301 ? 11.051 -7.273 -7.704 1.00 86.56 301 ARG A C 1
ATOM 2342 O O . ARG A 1 301 ? 10.739 -8.411 -8.057 1.00 86.56 301 ARG A O 1
ATOM 2349 N N . LEU A 1 302 ? 10.267 -6.217 -7.909 1.00 91.75 302 LEU A N 1
ATOM 2350 C CA . LEU A 1 302 ? 8.963 -6.291 -8.560 1.00 91.75 302 LEU A CA 1
ATOM 2351 C C . LEU A 1 302 ? 9.075 -6.842 -9.986 1.00 91.75 302 LEU A C 1
ATOM 2353 O O . LEU A 1 302 ? 8.362 -7.781 -10.350 1.00 91.75 302 LEU A O 1
ATOM 2357 N N . LEU A 1 303 ? 10.020 -6.319 -10.777 1.00 91.12 303 LEU A N 1
ATOM 2358 C CA . LEU A 1 303 ? 10.279 -6.814 -12.127 1.00 91.12 303 LEU A CA 1
ATOM 2359 C C . LEU A 1 303 ? 10.636 -8.304 -12.117 1.00 91.12 303 LEU A C 1
ATOM 2361 O O . LEU 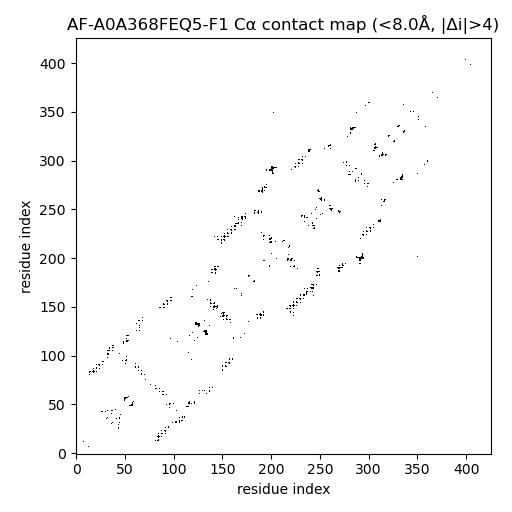A 1 303 ? 10.089 -9.068 -12.910 1.00 91.12 303 LEU A O 1
ATOM 2365 N N . GLN A 1 304 ? 11.505 -8.735 -11.199 1.00 85.75 304 GLN A N 1
ATOM 2366 C CA . GLN A 1 304 ? 11.920 -10.129 -11.045 1.00 85.75 304 GLN A CA 1
ATOM 2367 C C . GLN A 1 304 ? 10.728 -11.056 -10.773 1.00 85.75 304 GLN A C 1
ATOM 2369 O O . GLN A 1 304 ? 10.689 -12.169 -11.311 1.00 85.75 304 GLN A O 1
ATOM 2374 N N . ARG A 1 305 ? 9.749 -10.612 -9.970 1.00 88.38 305 ARG A N 1
ATOM 2375 C CA . ARG A 1 305 ? 8.514 -11.373 -9.720 1.00 88.38 305 ARG A CA 1
ATOM 2376 C C . ARG A 1 305 ? 7.632 -11.433 -10.960 1.00 88.38 305 ARG A C 1
ATOM 2378 O O . ARG A 1 305 ? 7.175 -12.517 -11.317 1.00 88.38 305 ARG A O 1
ATOM 2385 N N . LEU A 1 306 ? 7.480 -10.315 -11.669 1.00 89.12 306 LEU A N 1
ATOM 2386 C CA . LEU A 1 306 ? 6.707 -10.248 -12.911 1.00 89.12 306 LEU A CA 1
ATOM 2387 C C . LEU A 1 306 ? 7.261 -11.152 -14.016 1.00 89.12 306 LEU A C 1
ATOM 2389 O O . LEU A 1 306 ? 6.479 -11.735 -14.760 1.00 89.12 306 LEU A O 1
ATOM 2393 N N . VAL A 1 307 ? 8.584 -11.310 -14.108 1.00 87.88 307 VAL A N 1
ATOM 2394 C CA . VAL A 1 307 ? 9.234 -12.210 -15.078 1.00 87.88 307 VAL A CA 1
ATOM 2395 C C . VAL A 1 307 ? 9.520 -13.607 -14.513 1.00 87.88 307 VAL A C 1
ATOM 2397 O O . VAL A 1 307 ? 10.305 -14.370 -15.084 1.00 87.88 307 VAL A O 1
ATOM 2400 N N . SER A 1 308 ? 8.936 -13.967 -13.364 1.00 84.94 308 SER A N 1
ATOM 2401 C CA . SER A 1 308 ? 9.049 -15.325 -12.821 1.00 84.94 308 SER A CA 1
ATOM 2402 C C . SER A 1 308 ? 8.405 -16.365 -13.725 1.00 84.94 308 SER A C 1
ATOM 2404 O O . SER A 1 308 ? 7.472 -16.063 -14.459 1.00 84.94 308 SER A O 1
ATOM 2406 N N . MET A 1 309 ? 8.905 -17.601 -13.674 1.00 82.81 309 MET A N 1
ATOM 2407 C CA . MET A 1 309 ? 8.317 -18.718 -14.421 1.00 82.81 309 MET A CA 1
ATOM 2408 C C . MET A 1 309 ? 6.881 -19.004 -13.972 1.00 82.81 309 MET A C 1
ATOM 2410 O O . MET A 1 309 ? 6.060 -19.398 -14.791 1.00 82.81 309 MET A O 1
ATOM 2414 N N . ASP A 1 310 ? 6.592 -18.756 -12.695 1.00 86.12 310 ASP A N 1
ATOM 2415 C CA . ASP A 1 310 ? 5.286 -19.004 -12.078 1.00 86.12 310 ASP A CA 1
ATOM 2416 C C . ASP A 1 310 ? 4.293 -17.853 -12.303 1.00 86.12 310 ASP A C 1
ATOM 2418 O O . ASP A 1 310 ? 3.106 -17.998 -12.026 1.00 86.12 310 ASP A O 1
ATOM 2422 N N . CYS A 1 311 ? 4.768 -16.699 -12.790 1.00 89.44 311 CYS A N 1
ATOM 2423 C CA . CYS A 1 311 ? 3.930 -15.528 -13.026 1.00 89.44 311 CYS A CA 1
ATOM 2424 C C . CYS A 1 311 ? 3.184 -15.667 -14.355 1.00 89.44 311 CYS A C 1
ATOM 2426 O O . CYS A 1 311 ? 3.802 -15.768 -15.419 1.00 89.44 311 CYS A O 1
ATOM 2428 N N . ILE A 1 312 ? 1.854 -15.587 -14.310 1.00 90.38 312 ILE A N 1
ATOM 2429 C CA . ILE A 1 312 ? 1.004 -15.773 -15.491 1.00 90.38 312 ILE A CA 1
ATOM 2430 C C . ILE A 1 312 ? 1.259 -14.716 -16.586 1.00 90.38 312 ILE A C 1
ATOM 2432 O O . ILE A 1 312 ? 1.232 -15.027 -17.776 1.00 90.38 312 ILE A O 1
ATOM 2436 N N . TYR A 1 313 ? 1.608 -13.482 -16.203 1.00 90.25 313 TYR A N 1
ATOM 2437 C CA . TYR A 1 313 ? 1.929 -12.394 -17.139 1.00 90.25 313 TYR A CA 1
ATOM 2438 C C . TYR A 1 313 ? 3.385 -12.392 -17.617 1.00 90.25 313 TYR A C 1
ATOM 2440 O O . TYR A 1 313 ? 3.739 -11.582 -18.476 1.00 90.25 313 TYR A O 1
ATOM 2448 N N . SER A 1 314 ? 4.233 -13.299 -17.124 1.00 89.19 314 SER A N 1
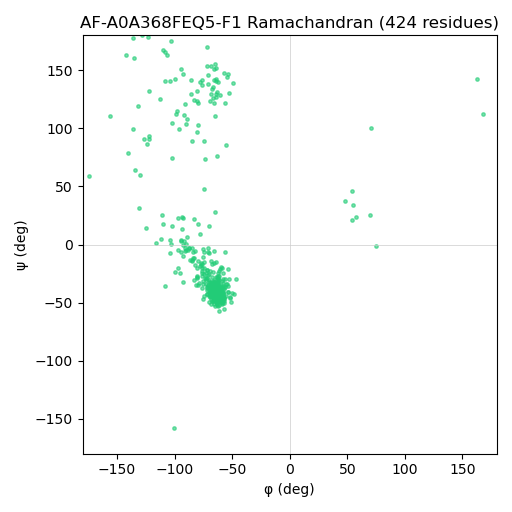ATOM 2449 C CA . SER A 1 314 ? 5.663 -13.336 -17.452 1.00 89.19 314 SER A CA 1
ATOM 2450 C C . SER A 1 314 ? 5.959 -13.317 -18.955 1.00 89.19 314 SER A C 1
ATOM 2452 O O . SER A 1 314 ? 6.764 -12.483 -19.382 1.00 89.19 314 SER A O 1
ATOM 2454 N N . PRO A 1 315 ? 5.279 -14.105 -19.816 1.00 86.88 315 PRO A N 1
ATOM 2455 C CA . PRO A 1 315 ? 5.512 -14.036 -21.257 1.00 86.88 315 PRO A CA 1
ATOM 2456 C C . PRO A 1 315 ? 5.210 -12.657 -21.858 1.00 86.88 315 PRO A C 1
ATOM 2458 O O . PRO A 1 315 ? 5.963 -12.184 -22.709 1.00 86.88 315 PRO A O 1
ATOM 2461 N N . ALA A 1 316 ? 4.127 -12.007 -21.424 1.00 88.62 316 ALA A N 1
ATOM 2462 C CA . ALA A 1 316 ? 3.712 -10.698 -21.923 1.00 88.62 316 ALA A CA 1
ATOM 2463 C C . ALA A 1 316 ? 4.657 -9.587 -21.432 1.00 88.62 316 ALA A C 1
ATOM 2465 O O . ALA A 1 316 ? 5.114 -8.763 -22.226 1.00 88.62 316 ALA A O 1
ATOM 2466 N N . VAL A 1 317 ? 5.051 -9.633 -20.156 1.00 89.19 317 VAL A N 1
ATOM 2467 C CA . VAL A 1 317 ? 6.048 -8.727 -19.569 1.00 89.19 317 VAL A CA 1
ATOM 2468 C C . VAL A 1 317 ? 7.402 -8.870 -20.263 1.00 89.19 317 VAL A C 1
ATOM 2470 O O . VAL A 1 317 ? 7.994 -7.873 -20.667 1.00 89.19 317 VAL A O 1
ATOM 2473 N N . LEU A 1 318 ? 7.879 -10.094 -20.496 1.00 85.25 318 LEU A N 1
ATOM 2474 C CA . LEU A 1 318 ? 9.137 -10.330 -21.209 1.00 85.25 318 LEU A CA 1
ATOM 2475 C C . LEU A 1 318 ? 9.102 -9.815 -22.652 1.00 85.25 318 LEU A C 1
ATOM 2477 O O . LEU A 1 318 ? 10.108 -9.287 -23.131 1.00 85.25 318 LEU A O 1
ATOM 2481 N N . ARG A 1 319 ? 7.967 -9.938 -23.355 1.00 84.12 319 ARG A N 1
ATOM 2482 C CA . ARG A 1 319 ? 7.792 -9.337 -24.689 1.00 84.12 319 ARG A CA 1
ATOM 2483 C C . ARG A 1 319 ? 7.900 -7.815 -24.625 1.00 84.12 319 ARG A C 1
ATOM 2485 O O . ARG A 1 319 ? 8.615 -7.249 -25.446 1.00 84.12 319 ARG A O 1
ATOM 2492 N N . PHE A 1 320 ? 7.259 -7.190 -23.638 1.00 85.12 320 PHE A N 1
ATOM 2493 C CA . PHE A 1 320 ? 7.276 -5.740 -23.438 1.00 85.12 320 PHE A CA 1
ATOM 2494 C C . PHE A 1 320 ? 8.691 -5.213 -23.142 1.00 85.12 320 PHE A C 1
ATOM 2496 O O . PHE A 1 320 ? 9.207 -4.337 -23.836 1.00 85.12 320 PHE A O 1
ATOM 2503 N N . ILE A 1 321 ? 9.384 -5.836 -22.186 1.00 84.19 321 ILE A N 1
ATOM 2504 C CA . ILE A 1 321 ? 10.784 -5.531 -21.849 1.00 84.19 321 ILE A CA 1
ATOM 2505 C C . ILE A 1 321 ? 11.687 -5.709 -23.078 1.00 84.19 321 ILE A C 1
ATOM 2507 O O . ILE A 1 321 ? 12.586 -4.904 -23.332 1.00 84.19 321 ILE A O 1
ATOM 2511 N N . ARG A 1 322 ? 11.451 -6.764 -23.870 1.00 81.38 322 ARG A N 1
ATOM 2512 C CA . ARG A 1 322 ? 12.208 -7.033 -25.096 1.00 81.38 322 ARG A CA 1
ATOM 2513 C C . ARG A 1 322 ? 11.974 -5.966 -26.163 1.00 81.38 322 ARG A C 1
ATOM 2515 O O . ARG A 1 322 ? 12.945 -5.587 -26.809 1.00 81.38 322 ARG A O 1
ATOM 2522 N N . SER A 1 323 ? 10.745 -5.483 -26.364 1.00 83.75 323 SER A N 1
ATOM 2523 C CA . SER A 1 323 ? 10.480 -4.406 -27.334 1.00 83.75 323 SER A CA 1
ATOM 2524 C C . SER A 1 323 ? 11.191 -3.101 -26.982 1.00 83.75 323 SER A C 1
ATOM 2526 O O . SER A 1 323 ? 11.556 -2.354 -27.881 1.00 83.75 323 SER A O 1
ATOM 2528 N N . MET A 1 324 ? 11.459 -2.869 -25.696 1.00 81.25 324 MET A N 1
ATOM 2529 C CA . MET A 1 324 ? 12.186 -1.691 -25.216 1.00 81.25 324 MET A CA 1
ATOM 2530 C C . MET A 1 324 ? 13.711 -1.879 -25.206 1.00 81.25 324 MET A C 1
ATOM 2532 O O . MET A 1 324 ? 14.445 -0.961 -24.867 1.00 81.25 324 MET A O 1
ATOM 2536 N N . ASN A 1 325 ? 14.216 -3.067 -25.564 1.00 80.06 325 ASN A N 1
ATOM 2537 C CA . ASN A 1 325 ? 15.634 -3.439 -25.459 1.00 80.06 325 ASN A CA 1
ATOM 2538 C C . ASN A 1 325 ? 16.239 -3.256 -24.051 1.00 80.06 325 ASN A C 1
ATOM 2540 O O . ASN A 1 325 ? 17.463 -3.231 -23.915 1.00 80.06 325 ASN A O 1
ATOM 2544 N N . LEU A 1 326 ? 15.409 -3.208 -23.002 1.00 78.81 326 LEU A N 1
ATOM 2545 C CA . LEU A 1 326 ? 15.828 -2.888 -21.632 1.00 78.81 326 LEU A CA 1
ATOM 2546 C C . LEU A 1 326 ? 16.943 -3.819 -21.133 1.00 78.81 326 LEU A C 1
ATOM 2548 O O . LEU A 1 326 ? 17.880 -3.392 -20.475 1.00 78.81 326 LEU A O 1
ATOM 2552 N N . VAL A 1 327 ? 16.890 -5.100 -21.506 1.00 71.62 327 VAL A N 1
ATOM 2553 C CA . VAL A 1 327 ? 17.913 -6.101 -21.153 1.00 71.62 327 VAL A CA 1
ATOM 2554 C C . VAL A 1 327 ? 19.274 -5.736 -21.732 1.00 71.62 327 VAL A C 1
ATOM 2556 O O . VAL A 1 327 ? 20.289 -5.824 -21.046 1.00 71.62 327 VAL A O 1
ATOM 2559 N N . GLN A 1 328 ? 19.303 -5.369 -23.014 1.00 71.38 328 GLN A N 1
ATOM 2560 C CA . GLN A 1 328 ? 20.543 -4.993 -23.676 1.00 71.38 328 GLN A CA 1
ATOM 2561 C C . GLN A 1 328 ? 21.099 -3.727 -23.030 1.00 71.38 328 GLN A C 1
ATOM 2563 O O . GLN A 1 328 ? 22.283 -3.700 -22.711 1.00 71.38 328 GLN A O 1
ATOM 2568 N N . GLN A 1 329 ? 20.235 -2.739 -22.787 1.00 77.50 329 GLN A N 1
ATOM 2569 C CA . GLN A 1 329 ? 20.607 -1.494 -22.125 1.00 77.50 329 GLN A CA 1
ATOM 2570 C C . GLN A 1 329 ? 21.168 -1.751 -20.717 1.00 77.50 329 GLN A C 1
ATOM 2572 O O . GLN A 1 329 ? 22.211 -1.203 -20.374 1.00 77.50 329 GLN A O 1
ATOM 2577 N N . LEU A 1 330 ? 20.547 -2.649 -19.941 1.00 74.75 330 LEU A N 1
ATOM 2578 C CA . LEU A 1 330 ? 20.992 -3.027 -18.599 1.00 74.75 330 LEU A CA 1
ATOM 2579 C C . LEU A 1 330 ? 22.400 -3.631 -18.617 1.00 74.75 330 LEU A C 1
ATOM 2581 O O . LEU A 1 330 ? 23.266 -3.191 -17.866 1.00 74.75 330 LEU A O 1
ATOM 2585 N N . VAL A 1 331 ? 22.664 -4.592 -19.508 1.00 69.06 331 VAL A N 1
ATOM 2586 C CA . VAL A 1 331 ? 23.992 -5.225 -19.639 1.00 69.06 331 VAL A CA 1
ATOM 2587 C C . VAL A 1 331 ? 25.063 -4.220 -20.070 1.00 69.06 331 VAL A C 1
ATOM 2589 O O . VAL A 1 331 ? 26.218 -4.350 -19.673 1.00 69.06 331 VAL A O 1
ATOM 2592 N N . THR A 1 332 ? 24.692 -3.213 -20.860 1.00 73.31 332 THR A N 1
ATOM 2593 C CA . THR A 1 332 ? 25.593 -2.128 -21.272 1.00 73.31 332 THR A CA 1
ATOM 2594 C C . THR A 1 332 ? 25.607 -0.944 -20.306 1.00 73.31 332 THR A C 1
ATOM 2596 O O . THR A 1 332 ? 26.215 0.074 -20.627 1.00 73.31 332 THR A O 1
ATOM 2599 N N . SER A 1 333 ? 24.934 -1.038 -19.156 1.00 77.12 333 SER A N 1
ATOM 2600 C CA . SER A 1 333 ? 24.847 0.087 -18.225 1.00 77.12 333 SER A CA 1
ATOM 2601 C C . SER A 1 333 ? 26.237 0.451 -17.680 1.00 77.12 333 SER A C 1
ATOM 2603 O O . SER A 1 333 ? 27.036 -0.446 -17.363 1.00 77.12 333 SER A O 1
ATOM 2605 N N . PRO A 1 334 ? 26.545 1.751 -17.518 1.00 75.19 334 PRO A N 1
ATOM 2606 C CA . PRO A 1 334 ? 27.805 2.197 -16.924 1.00 75.19 334 PRO A CA 1
ATOM 2607 C C . PRO A 1 334 ? 28.036 1.553 -15.551 1.00 75.19 334 PRO A C 1
ATOM 2609 O O . PRO A 1 334 ? 29.120 1.050 -15.259 1.00 75.19 334 PRO A O 1
ATOM 2612 N N . PHE A 1 335 ? 26.970 1.451 -14.757 1.00 73.31 335 PHE A N 1
ATOM 2613 C CA . PHE A 1 335 ? 27.006 0.866 -13.425 1.00 73.31 335 PHE A CA 1
ATOM 2614 C C . PHE A 1 335 ? 27.435 -0.612 -13.393 1.00 73.31 335 PHE A C 1
ATOM 2616 O O . PHE A 1 335 ? 28.256 -0.986 -12.553 1.00 73.31 335 PHE A O 1
ATOM 2623 N N . LEU A 1 336 ? 26.912 -1.467 -14.284 1.00 67.31 336 LEU A N 1
ATOM 2624 C CA . LEU A 1 336 ? 27.278 -2.894 -14.317 1.00 67.31 336 LEU A CA 1
ATOM 2625 C C . LEU A 1 336 ? 28.612 -3.152 -15.027 1.00 67.31 336 LEU A C 1
ATOM 2627 O O . LEU A 1 336 ? 29.299 -4.119 -14.700 1.00 67.31 336 LEU A O 1
ATOM 2631 N N . SER A 1 337 ? 28.981 -2.295 -15.982 1.00 65.31 337 SER A N 1
ATOM 2632 C CA . SER A 1 337 ? 30.222 -2.424 -16.756 1.00 65.31 337 SER A CA 1
ATOM 2633 C C . SER A 1 337 ? 31.482 -1.982 -15.995 1.00 65.31 337 SER A C 1
ATOM 2635 O O . SER A 1 337 ? 32.586 -2.394 -16.353 1.00 65.31 337 SER A O 1
ATOM 2637 N N . THR A 1 338 ? 31.331 -1.210 -14.913 1.00 61.91 338 THR A N 1
ATOM 2638 C CA . THR A 1 338 ? 32.454 -0.711 -14.102 1.00 61.91 338 THR A CA 1
ATOM 2639 C C . THR A 1 338 ? 32.881 -1.743 -13.034 1.00 61.91 338 THR A C 1
ATOM 2641 O O . THR A 1 338 ? 32.031 -2.254 -12.289 1.00 61.91 338 THR A O 1
ATOM 2644 N N . PRO A 1 339 ? 34.176 -2.096 -12.915 1.00 54.72 339 PRO A N 1
ATOM 2645 C CA . PRO A 1 339 ? 34.658 -3.051 -11.912 1.00 54.72 339 PRO A CA 1
ATOM 2646 C C . PRO A 1 339 ? 34.522 -2.504 -10.475 1.00 54.72 339 PRO A C 1
ATOM 2648 O O . PRO A 1 339 ? 34.907 -1.373 -10.200 1.00 54.72 339 PRO A O 1
ATOM 2651 N N . LEU A 1 340 ? 34.009 -3.324 -9.539 1.00 52.06 340 LEU A N 1
ATOM 2652 C CA . LEU A 1 340 ? 33.794 -2.957 -8.117 1.00 52.06 340 LEU A CA 1
ATOM 2653 C C . LEU A 1 340 ? 35.071 -2.520 -7.386 1.00 52.06 340 LEU A C 1
ATOM 2655 O O . LEU A 1 340 ? 34.982 -1.864 -6.362 1.00 52.06 340 LEU A O 1
ATOM 2659 N N . SER A 1 341 ? 36.248 -2.876 -7.897 1.00 44.31 341 SER A N 1
ATOM 2660 C CA . SER A 1 341 ? 37.545 -2.464 -7.349 1.00 44.31 341 SER A CA 1
ATOM 2661 C C . SER A 1 341 ? 37.874 -0.983 -7.574 1.00 44.31 341 SER A C 1
ATOM 2663 O O . SER A 1 341 ? 38.899 -0.522 -7.102 1.00 44.31 341 SER A O 1
ATOM 2665 N N . GLN A 1 342 ? 37.059 -0.252 -8.340 1.00 46.69 342 GLN A N 1
ATOM 2666 C CA . GLN A 1 342 ? 37.146 1.209 -8.487 1.00 46.69 342 GLN A CA 1
ATOM 2667 C C . GLN A 1 342 ? 36.048 1.938 -7.690 1.00 46.69 342 GLN A C 1
ATOM 2669 O O . GLN A 1 342 ? 35.930 3.152 -7.779 1.00 46.69 342 GLN A O 1
ATOM 2674 N N . ALA A 1 343 ? 35.230 1.200 -6.932 1.00 49.97 343 ALA A N 1
ATOM 2675 C CA . ALA A 1 343 ? 34.088 1.707 -6.171 1.00 49.97 343 ALA A CA 1
ATOM 2676 C C . ALA A 1 343 ? 34.425 1.958 -4.684 1.00 49.97 343 ALA A C 1
ATOM 2678 O O . ALA A 1 343 ? 33.523 1.953 -3.847 1.00 49.97 343 ALA A O 1
ATOM 2679 N N . ASP A 1 344 ? 35.707 2.148 -4.354 1.00 46.34 344 AS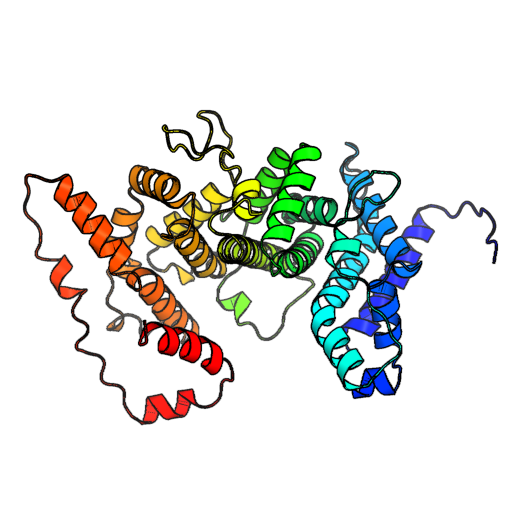P A N 1
ATOM 2680 C CA . ASP A 1 344 ? 36.195 2.330 -2.977 1.00 46.34 344 ASP A CA 1
ATOM 2681 C C . ASP A 1 344 ? 35.741 3.663 -2.340 1.00 46.34 344 ASP A C 1
ATOM 2683 O O . ASP A 1 344 ? 35.768 3.798 -1.119 1.00 46.34 344 ASP A O 1
ATOM 2687 N N . ASP A 1 345 ? 35.242 4.608 -3.146 1.00 51.03 345 ASP A N 1
ATOM 2688 C CA . ASP A 1 345 ? 34.725 5.911 -2.694 1.00 51.03 345 ASP A CA 1
ATOM 2689 C C . ASP A 1 345 ? 33.229 5.897 -2.314 1.00 51.03 345 ASP A C 1
ATOM 2691 O O . ASP A 1 345 ? 32.688 6.902 -1.846 1.00 51.03 345 ASP A O 1
ATOM 2695 N N . LEU A 1 346 ? 32.520 4.776 -2.507 1.00 52.56 346 LEU A N 1
ATOM 2696 C CA . LEU A 1 346 ? 31.105 4.679 -2.142 1.00 52.56 346 LEU A CA 1
ATOM 2697 C C . LEU A 1 346 ? 30.955 4.420 -0.632 1.00 52.56 346 LEU A C 1
ATOM 2699 O O . LEU A 1 346 ? 31.574 3.491 -0.105 1.00 52.56 346 LEU A O 1
ATOM 2703 N N . PRO A 1 347 ? 30.089 5.166 0.087 1.00 55.69 347 PRO A N 1
ATOM 2704 C CA . PRO A 1 347 ? 29.823 4.897 1.497 1.00 55.69 347 PRO A CA 1
ATOM 2705 C C . PRO A 1 347 ? 29.380 3.438 1.689 1.00 55.69 347 PRO A C 1
ATOM 2707 O O . PRO A 1 347 ? 28.670 2.882 0.850 1.00 55.69 347 PRO A O 1
ATOM 2710 N N . GLY A 1 348 ? 29.776 2.802 2.798 1.00 55.81 348 GLY A N 1
ATOM 2711 C CA . GLY A 1 348 ? 29.652 1.344 2.983 1.00 55.81 348 GLY A CA 1
ATOM 2712 C C . GLY A 1 348 ? 28.248 0.760 2.745 1.00 55.81 348 GLY A C 1
ATOM 2713 O O . GLY A 1 348 ? 28.115 -0.368 2.270 1.00 55.81 348 GLY A O 1
ATOM 2714 N N . HIS A 1 349 ? 27.192 1.541 2.990 1.00 51.41 349 HIS A N 1
ATOM 2715 C CA . HIS A 1 349 ? 25.805 1.158 2.697 1.00 51.41 349 HIS A CA 1
ATOM 2716 C C . HIS A 1 349 ? 25.479 1.155 1.194 1.00 51.41 349 HIS A C 1
ATOM 2718 O O . HIS A 1 349 ? 24.770 0.265 0.727 1.00 51.41 349 HIS A O 1
ATOM 2724 N N . ALA A 1 350 ? 26.040 2.089 0.422 1.00 50.19 350 ALA A N 1
ATOM 2725 C CA . ALA A 1 350 ? 25.906 2.129 -1.032 1.00 50.19 350 ALA A CA 1
ATOM 2726 C C . ALA A 1 350 ? 26.693 0.990 -1.695 1.00 50.19 350 ALA A C 1
ATOM 2728 O O . ALA A 1 350 ? 26.202 0.379 -2.638 1.00 50.19 350 ALA A O 1
ATOM 2729 N N . LEU A 1 351 ? 27.855 0.614 -1.147 1.00 58.75 351 LEU A N 1
ATOM 2730 C CA . LEU A 1 351 ? 28.598 -0.567 -1.598 1.00 58.75 351 LEU A CA 1
ATOM 2731 C C . LEU A 1 351 ? 27.812 -1.871 -1.347 1.00 58.75 351 LEU A C 1
ATOM 2733 O O . LEU A 1 351 ? 27.790 -2.765 -2.195 1.00 58.75 351 LEU A O 1
ATOM 2737 N N . TYR A 1 352 ? 27.136 -1.982 -0.199 1.00 57.66 352 TYR A N 1
ATOM 2738 C CA . TYR A 1 352 ? 26.271 -3.124 0.114 1.00 57.66 352 TYR A CA 1
ATOM 2739 C C . TYR A 1 352 ? 25.045 -3.189 -0.809 1.00 57.66 352 TYR A C 1
ATOM 2741 O O . TYR A 1 352 ? 24.774 -4.238 -1.396 1.00 57.66 352 TYR A O 1
ATOM 2749 N N . ALA A 1 353 ? 24.359 -2.061 -1.016 1.00 51.78 353 ALA A N 1
ATOM 2750 C CA . ALA A 1 353 ? 23.252 -1.957 -1.965 1.00 51.78 353 ALA A CA 1
ATOM 2751 C C . ALA A 1 353 ? 23.704 -2.258 -3.405 1.00 51.78 353 ALA A C 1
ATOM 2753 O O . ALA A 1 353 ? 23.017 -2.973 -4.130 1.00 51.78 353 ALA A O 1
ATOM 2754 N N . ALA A 1 354 ? 24.897 -1.804 -3.805 1.00 59.06 354 ALA A N 1
ATOM 2755 C CA . ALA A 1 354 ? 25.498 -2.108 -5.101 1.00 59.06 354 ALA A CA 1
ATOM 2756 C C . ALA A 1 354 ? 25.757 -3.603 -5.290 1.00 59.06 354 ALA A C 1
ATOM 2758 O O . ALA A 1 354 ? 25.517 -4.130 -6.376 1.00 59.06 354 ALA A O 1
ATOM 2759 N N . ARG A 1 355 ? 26.214 -4.298 -4.241 1.00 60.97 355 ARG A N 1
ATOM 2760 C CA . ARG A 1 355 ? 26.392 -5.756 -4.263 1.00 60.97 355 ARG A CA 1
ATOM 2761 C C . ARG A 1 355 ? 25.056 -6.477 -4.397 1.00 60.97 355 ARG A C 1
ATOM 2763 O O . ARG A 1 355 ? 24.934 -7.293 -5.302 1.00 60.97 355 ARG A O 1
ATOM 2770 N N . ILE A 1 356 ? 24.050 -6.123 -3.592 1.00 57.91 356 ILE A N 1
ATOM 2771 C CA . ILE A 1 356 ? 22.703 -6.710 -3.693 1.00 57.91 356 ILE A CA 1
ATOM 2772 C C . ILE A 1 356 ? 22.105 -6.463 -5.076 1.00 57.91 356 ILE A C 1
ATOM 2774 O O . ILE A 1 356 ? 21.599 -7.391 -5.688 1.00 57.91 356 ILE A O 1
ATOM 2778 N N . LEU A 1 357 ? 22.189 -5.244 -5.610 1.00 58.88 357 LEU A N 1
ATOM 2779 C CA . LEU A 1 357 ? 21.645 -4.921 -6.930 1.00 58.88 357 LEU A CA 1
ATOM 2780 C C . LEU A 1 357 ? 22.370 -5.665 -8.053 1.00 58.88 357 LEU A C 1
ATOM 2782 O O . LEU A 1 357 ? 21.720 -6.162 -8.973 1.00 58.88 357 LEU A O 1
ATOM 2786 N N . ARG A 1 358 ? 23.700 -5.802 -7.976 1.00 62.72 358 ARG A N 1
ATOM 2787 C CA . ARG A 1 358 ? 24.463 -6.628 -8.925 1.00 62.72 358 ARG A CA 1
ATOM 2788 C C . ARG A 1 358 ? 24.094 -8.099 -8.811 1.00 62.72 358 ARG A C 1
ATOM 2790 O O . ARG A 1 358 ? 23.933 -8.746 -9.840 1.00 62.72 358 ARG A O 1
ATOM 2797 N N . GLU A 1 359 ? 23.918 -8.612 -7.598 1.00 58.97 359 GLU A N 1
ATOM 2798 C CA . GLU A 1 359 ? 23.437 -9.971 -7.369 1.00 58.97 359 GLU A CA 1
ATOM 2799 C C . GLU A 1 359 ? 22.018 -10.147 -7.905 1.00 58.97 359 GLU A C 1
ATOM 2801 O O . GLU A 1 359 ? 21.797 -11.054 -8.686 1.00 58.97 359 GLU A O 1
ATOM 2806 N N . LEU A 1 360 ? 21.070 -9.255 -7.630 1.00 55.16 360 LEU A N 1
ATOM 2807 C CA . LEU A 1 360 ? 19.716 -9.314 -8.191 1.00 55.16 360 LEU A CA 1
ATOM 2808 C C . LEU A 1 360 ? 19.725 -9.278 -9.728 1.00 55.16 360 LEU A C 1
ATOM 2810 O O . LEU A 1 360 ? 18.979 -10.022 -10.365 1.00 55.16 360 LEU A O 1
ATOM 2814 N N . CYS A 1 361 ? 20.626 -8.495 -10.330 1.00 55.22 361 CYS A N 1
ATOM 2815 C CA . CYS A 1 361 ? 20.852 -8.494 -11.777 1.00 55.22 361 CYS A CA 1
ATOM 2816 C C . CYS A 1 361 ? 21.528 -9.787 -12.290 1.00 55.22 361 CYS A C 1
ATOM 2818 O O . CYS A 1 361 ? 21.362 -10.140 -13.460 1.00 55.22 361 CYS A O 1
ATOM 2820 N N . ALA A 1 362 ? 22.278 -10.503 -11.444 1.00 50.47 362 ALA A N 1
ATOM 2821 C CA . ALA A 1 362 ? 23.040 -11.710 -11.784 1.00 50.47 362 ALA A CA 1
ATOM 2822 C C . ALA A 1 362 ? 22.347 -13.042 -11.403 1.00 50.47 362 ALA A C 1
ATOM 2824 O O . ALA A 1 362 ? 22.619 -14.071 -12.019 1.00 50.47 362 ALA A O 1
ATOM 2825 N N . VAL A 1 363 ? 21.424 -13.052 -10.433 1.00 43.28 363 VAL A N 1
ATOM 2826 C CA . VAL A 1 363 ? 20.889 -14.237 -9.717 1.00 43.28 363 VAL A CA 1
ATOM 2827 C C . VAL A 1 363 ? 19.849 -15.038 -10.515 1.00 43.28 363 VAL A C 1
ATOM 2829 O O . VAL A 1 363 ? 19.303 -16.031 -10.040 1.00 43.28 363 VAL A O 1
ATOM 2832 N N . ARG A 1 364 ? 19.647 -14.746 -11.802 1.00 45.91 364 ARG A N 1
ATOM 2833 C CA . ARG A 1 364 ? 19.049 -15.740 -12.707 1.00 45.91 364 ARG A CA 1
ATOM 2834 C C . ARG A 1 364 ? 19.927 -16.022 -13.922 1.00 45.91 364 ARG A C 1
ATOM 2836 O O . ARG A 1 364 ? 19.639 -15.542 -15.021 1.00 45.91 364 ARG A O 1
ATOM 2843 N N . PRO A 1 365 ? 20.875 -16.965 -13.775 1.00 41.31 365 PRO A N 1
ATOM 2844 C CA . PRO A 1 365 ? 21.420 -17.720 -14.896 1.00 41.31 365 PRO A CA 1
ATOM 2845 C C . PRO A 1 365 ? 20.322 -18.392 -15.733 1.00 41.31 365 PRO A C 1
ATOM 2847 O O . PRO A 1 365 ? 20.555 -18.679 -16.893 1.00 41.31 365 PRO A O 1
ATOM 2850 N N . SER A 1 366 ? 19.110 -18.614 -15.203 1.00 39.50 366 SER A N 1
ATOM 2851 C CA . SER A 1 366 ? 17.961 -19.142 -15.953 1.00 39.50 366 SER A CA 1
ATOM 2852 C C . SER A 1 366 ? 17.255 -18.098 -16.829 1.00 39.50 366 SER A C 1
ATOM 2854 O O . SER A 1 366 ? 16.817 -18.446 -17.920 1.00 39.50 366 SER A O 1
ATOM 2856 N N . LEU A 1 367 ? 17.207 -16.820 -16.424 1.00 41.12 367 LEU A N 1
ATOM 2857 C CA . LEU A 1 367 ? 16.827 -15.715 -17.316 1.00 41.12 367 LEU A CA 1
ATOM 2858 C C . LEU A 1 367 ? 17.927 -15.540 -18.354 1.00 41.12 367 LEU A C 1
ATOM 2860 O O . LEU A 1 367 ? 17.640 -15.640 -19.536 1.00 41.12 367 LEU A O 1
ATOM 2864 N N . GLN A 1 368 ? 19.195 -15.425 -17.949 1.00 41.94 368 GLN A N 1
ATOM 2865 C CA . GLN A 1 368 ? 20.299 -15.321 -18.905 1.00 41.94 368 GLN A CA 1
ATOM 2866 C C . GLN A 1 368 ? 20.373 -16.515 -19.868 1.00 41.94 368 GLN A C 1
ATOM 2868 O O . GLN A 1 368 ? 20.501 -16.288 -21.059 1.00 41.94 368 GLN A O 1
ATOM 2873 N N . SER A 1 369 ? 20.237 -17.764 -19.418 1.00 38.81 369 SER A N 1
ATOM 2874 C CA . SER A 1 369 ? 20.318 -18.965 -20.266 1.00 38.81 369 SER A CA 1
ATOM 2875 C C . SER A 1 369 ? 19.127 -19.070 -21.212 1.00 38.81 369 SER A C 1
ATOM 2877 O O . SER A 1 369 ? 19.324 -19.248 -22.407 1.00 38.81 369 SER A O 1
ATOM 2879 N N . ARG A 1 370 ? 17.898 -18.851 -20.729 1.00 40.78 370 ARG A N 1
ATOM 2880 C CA . ARG A 1 370 ? 16.679 -18.926 -21.554 1.00 40.78 370 ARG A CA 1
ATOM 2881 C C . ARG A 1 370 ? 16.551 -17.719 -22.492 1.00 40.78 370 ARG A C 1
ATOM 2883 O O . ARG A 1 370 ? 16.046 -17.848 -23.602 1.00 40.78 370 ARG A O 1
ATOM 2890 N N . MET A 1 371 ? 17.087 -16.559 -22.106 1.00 41.81 371 MET A N 1
ATOM 2891 C CA . MET A 1 371 ? 17.210 -15.368 -22.956 1.00 41.81 371 MET A CA 1
ATOM 2892 C C . MET A 1 371 ? 18.351 -15.500 -23.967 1.00 41.81 371 MET A C 1
ATOM 2894 O O . MET A 1 371 ? 18.181 -15.097 -25.112 1.00 41.81 371 MET A O 1
ATOM 2898 N N . VAL A 1 372 ? 19.483 -16.106 -23.600 1.00 41.31 372 VAL A N 1
ATOM 2899 C CA . VAL A 1 372 ? 20.580 -16.447 -24.519 1.00 41.31 372 VAL A CA 1
ATOM 2900 C C . VAL A 1 372 ? 20.141 -17.543 -25.487 1.00 41.31 372 VAL A C 1
ATOM 2902 O O . VAL A 1 372 ? 20.473 -17.447 -26.660 1.00 41.31 372 VAL A O 1
ATOM 2905 N N . GLU A 1 373 ? 19.349 -18.528 -25.068 1.00 38.47 373 GLU A N 1
ATOM 2906 C CA . GLU A 1 373 ? 18.723 -19.524 -25.948 1.00 38.47 373 GLU A CA 1
ATOM 2907 C C . GLU A 1 373 ? 17.689 -18.889 -26.883 1.00 38.47 373 GLU A C 1
ATOM 2909 O O . GLU A 1 373 ? 17.725 -19.158 -28.078 1.00 38.47 373 GLU A O 1
ATOM 2914 N N . LEU A 1 374 ? 16.841 -17.971 -26.404 1.00 38.72 374 LEU A N 1
ATOM 2915 C CA . LEU A 1 374 ? 15.896 -17.214 -27.243 1.00 38.72 374 LEU A CA 1
ATOM 2916 C C . LEU A 1 374 ? 16.585 -16.234 -28.210 1.00 38.72 374 LEU A C 1
ATOM 2918 O O . LEU A 1 374 ? 16.040 -15.925 -29.274 1.00 38.72 374 LEU A O 1
ATOM 2922 N N . LEU A 1 375 ? 17.770 -15.728 -27.859 1.00 36.88 375 LEU A N 1
ATOM 2923 C CA . LEU A 1 375 ? 18.613 -14.906 -28.730 1.00 36.88 375 LEU A CA 1
ATOM 2924 C C . LEU A 1 375 ? 19.429 -15.766 -29.711 1.00 36.88 375 LEU A C 1
ATOM 2926 O O . LEU A 1 375 ? 19.586 -15.367 -30.865 1.00 36.88 375 LEU A O 1
ATOM 2930 N N . ARG A 1 376 ? 19.884 -16.960 -29.304 1.00 39.06 376 ARG A N 1
ATOM 2931 C CA . ARG A 1 376 ? 20.544 -17.961 -30.165 1.00 39.06 376 ARG A CA 1
ATOM 2932 C C . ARG A 1 376 ? 19.572 -18.562 -31.177 1.00 39.06 376 ARG A C 1
ATOM 2934 O O . ARG A 1 376 ? 19.922 -18.665 -32.345 1.00 39.06 376 ARG A O 1
ATOM 2941 N N . ALA A 1 377 ? 18.334 -18.845 -30.772 1.00 37.97 377 ALA A N 1
ATOM 2942 C CA . ALA A 1 377 ? 17.267 -19.339 -31.643 1.00 37.97 377 ALA A CA 1
ATOM 2943 C C . ALA A 1 377 ? 16.850 -18.330 -32.731 1.00 37.97 377 ALA A C 1
ATOM 2945 O O . ALA A 1 377 ? 16.187 -18.704 -33.694 1.00 37.97 377 ALA A O 1
ATOM 2946 N N . ARG A 1 378 ? 17.240 -17.050 -32.604 1.00 39.94 378 ARG A N 1
ATOM 2947 C CA . ARG A 1 378 ? 16.923 -15.980 -33.567 1.00 39.94 378 ARG A CA 1
ATOM 2948 C C . ARG A 1 378 ? 18.129 -15.349 -34.274 1.00 39.94 378 ARG A C 1
ATOM 2950 O O . ARG A 1 378 ? 17.918 -14.448 -35.079 1.00 39.94 378 ARG A O 1
ATOM 2957 N N . ARG A 1 379 ? 19.369 -15.787 -34.026 1.00 36.50 379 ARG A N 1
ATOM 2958 C CA . ARG A 1 379 ? 20.558 -15.256 -34.722 1.00 36.50 379 ARG A CA 1
ATOM 2959 C C . ARG A 1 379 ? 21.390 -16.365 -35.356 1.00 36.50 379 ARG A C 1
ATOM 2961 O O . ARG A 1 379 ? 22.365 -16.843 -34.782 1.00 36.50 379 ARG A O 1
ATOM 2968 N N . MET A 1 380 ? 21.063 -16.654 -36.613 1.00 34.59 380 MET A N 1
ATOM 2969 C CA . MET A 1 380 ? 22.108 -16.789 -37.621 1.00 34.59 380 MET A CA 1
ATOM 2970 C C . MET A 1 380 ? 22.828 -15.433 -37.765 1.00 34.59 380 MET A C 1
ATOM 2972 O O . MET A 1 380 ? 22.182 -14.401 -37.908 1.00 34.59 380 MET A O 1
ATOM 2976 N N . VAL A 1 381 ? 24.164 -15.485 -37.729 1.00 32.34 381 VAL A N 1
ATOM 2977 C CA . VAL A 1 381 ? 25.137 -14.450 -38.139 1.00 32.34 381 VAL A CA 1
ATOM 2978 C C . VAL A 1 381 ? 25.246 -13.187 -37.258 1.00 32.34 381 VAL A C 1
ATOM 2980 O O . VAL A 1 381 ? 24.504 -12.226 -37.396 1.00 32.34 381 VAL A O 1
ATOM 2983 N N . SER A 1 382 ? 26.274 -13.138 -36.399 1.00 31.59 382 SER A N 1
ATOM 2984 C CA . SER A 1 382 ? 27.436 -12.232 -36.560 1.00 31.59 382 SER A CA 1
ATOM 2985 C C . SER A 1 382 ? 28.237 -12.069 -35.255 1.00 31.59 382 SER A C 1
ATOM 2987 O O . SER A 1 382 ? 27.703 -12.051 -34.148 1.00 31.59 382 SER A O 1
ATOM 2989 N N . ARG A 1 383 ? 29.557 -12.003 -35.428 1.00 37.94 383 ARG A N 1
ATOM 2990 C CA . ARG A 1 383 ? 30.657 -12.128 -34.465 1.00 37.94 383 ARG A CA 1
ATOM 2991 C C . ARG A 1 383 ? 30.744 -10.946 -33.485 1.00 37.94 383 ARG A C 1
ATOM 2993 O O . ARG A 1 383 ? 30.950 -9.828 -33.931 1.00 37.94 383 ARG A O 1
ATOM 3000 N N . ASN A 1 384 ? 30.689 -11.214 -32.172 1.00 33.28 384 ASN A N 1
ATOM 3001 C CA . ASN A 1 384 ? 31.465 -10.505 -31.127 1.00 33.28 384 ASN A CA 1
ATOM 3002 C C . ASN A 1 384 ? 31.279 -11.132 -29.725 1.00 33.28 384 ASN A C 1
ATOM 3004 O O . ASN A 1 384 ? 30.838 -10.506 -28.768 1.00 33.28 384 ASN A O 1
ATOM 3008 N N . SER A 1 385 ? 31.626 -12.413 -29.578 1.00 30.09 385 SER A N 1
ATOM 3009 C CA . SER A 1 385 ? 31.410 -13.197 -28.349 1.00 30.09 385 SER A CA 1
ATOM 3010 C C . SER A 1 385 ? 32.599 -13.226 -27.371 1.00 30.09 385 SER A C 1
ATOM 3012 O O . SER A 1 385 ? 32.716 -14.173 -26.593 1.00 30.09 385 SER A O 1
ATOM 3014 N N . ARG A 1 386 ? 33.507 -12.238 -27.397 1.00 31.12 386 ARG A N 1
ATOM 3015 C CA . ARG A 1 386 ? 34.688 -12.218 -26.501 1.00 31.12 386 ARG A CA 1
ATOM 3016 C C . ARG A 1 386 ? 34.509 -11.393 -25.218 1.00 31.12 386 ARG A C 1
ATOM 3018 O O . ARG A 1 386 ? 35.128 -11.744 -24.225 1.00 31.12 386 ARG A O 1
ATOM 3025 N N . GLY A 1 387 ? 33.620 -10.396 -25.184 1.00 30.14 387 GLY A N 1
ATOM 3026 C CA . GLY A 1 387 ? 33.409 -9.560 -23.986 1.00 30.14 387 GLY A CA 1
ATOM 3027 C C . GLY A 1 387 ? 32.603 -10.222 -22.856 1.00 30.14 387 GLY A C 1
ATOM 3028 O O . GLY A 1 387 ? 32.817 -9.925 -21.689 1.00 30.14 387 GLY A O 1
ATOM 3029 N N . ILE A 1 388 ? 31.717 -11.171 -23.177 1.00 33.62 388 ILE A N 1
ATOM 3030 C CA . ILE A 1 388 ? 30.766 -11.756 -22.207 1.00 33.62 388 ILE A CA 1
ATOM 3031 C C . ILE A 1 388 ? 31.405 -12.869 -21.346 1.00 33.62 388 ILE A C 1
ATOM 3033 O O . ILE A 1 388 ? 30.899 -13.191 -20.275 1.00 33.62 388 ILE A O 1
ATOM 3037 N N . ARG A 1 389 ? 32.545 -13.447 -21.757 1.00 29.95 389 ARG A N 1
ATOM 3038 C CA . ARG A 1 389 ? 33.178 -14.557 -21.011 1.00 29.95 389 ARG A CA 1
ATOM 3039 C C . ARG A 1 389 ? 33.843 -14.140 -19.699 1.00 29.95 389 ARG A C 1
ATOM 3041 O O . ARG A 1 389 ? 33.945 -14.978 -18.812 1.00 29.95 389 ARG A O 1
ATOM 3048 N N . ASN A 1 390 ? 34.252 -12.881 -19.547 1.00 30.92 390 ASN A N 1
ATOM 3049 C CA . ASN A 1 390 ? 34.993 -12.451 -18.355 1.00 30.92 390 ASN A CA 1
ATOM 3050 C C . ASN A 1 390 ? 34.091 -12.069 -17.169 1.00 30.92 390 ASN A C 1
ATOM 3052 O O . ASN A 1 390 ? 34.575 -12.005 -16.047 1.00 30.92 390 ASN A O 1
ATOM 3056 N N . VAL A 1 391 ? 32.785 -11.878 -17.391 1.00 34.03 391 VAL A N 1
ATOM 3057 C CA . VAL A 1 391 ? 31.810 -11.527 -16.337 1.00 34.03 391 VAL A CA 1
ATOM 3058 C C . VAL A 1 391 ? 31.242 -12.773 -15.630 1.00 34.03 391 VAL A C 1
ATOM 3060 O O . VAL A 1 391 ? 30.635 -12.668 -14.572 1.00 34.03 391 VAL A O 1
ATOM 3063 N N . LEU A 1 392 ? 31.457 -13.973 -16.182 1.00 31.64 392 LEU A N 1
ATOM 3064 C CA . LEU A 1 392 ? 30.757 -15.204 -15.781 1.00 31.64 392 LEU A CA 1
ATOM 3065 C C . LEU A 1 392 ? 31.634 -16.237 -15.052 1.00 31.64 392 LEU A C 1
ATOM 3067 O O . LEU A 1 392 ? 31.254 -17.404 -15.000 1.00 31.64 392 LEU A O 1
ATOM 3071 N N . ASN A 1 393 ? 32.799 -15.861 -14.511 1.00 27.73 393 ASN A N 1
ATOM 3072 C CA . ASN A 1 393 ? 33.687 -16.818 -13.842 1.00 27.73 393 ASN A CA 1
ATOM 3073 C C . ASN A 1 393 ? 33.567 -16.707 -12.304 1.00 27.73 393 ASN A C 1
ATOM 3075 O O . ASN A 1 393 ? 34.114 -15.767 -11.727 1.00 27.73 393 ASN A O 1
ATOM 3079 N N . PRO A 1 394 ? 32.887 -17.641 -11.608 1.00 32.62 394 PRO A N 1
ATOM 3080 C CA . PRO A 1 394 ? 32.579 -17.531 -10.176 1.00 32.62 394 PRO A CA 1
ATOM 3081 C C . PRO A 1 394 ? 33.761 -17.902 -9.252 1.00 32.62 394 PRO A C 1
ATOM 3083 O O . PRO A 1 394 ? 33.571 -18.201 -8.078 1.00 32.62 394 PRO A O 1
ATOM 3086 N N . GLY A 1 395 ? 34.995 -17.922 -9.764 1.00 29.86 395 GLY A N 1
ATOM 3087 C CA . GLY A 1 395 ? 36.147 -18.546 -9.103 1.00 29.86 395 GLY A CA 1
ATOM 3088 C C . GLY A 1 395 ? 37.036 -17.649 -8.235 1.00 29.86 395 GLY A C 1
ATOM 3089 O O . GLY A 1 395 ? 38.064 -18.132 -7.766 1.00 29.86 395 GLY A O 1
ATOM 3090 N N . VAL A 1 396 ? 36.719 -16.367 -8.025 1.00 30.66 396 VAL A N 1
ATOM 3091 C CA . VAL A 1 396 ? 37.638 -15.439 -7.330 1.00 30.66 396 VAL A CA 1
ATOM 3092 C C . VAL A 1 396 ? 36.917 -14.595 -6.278 1.00 30.66 396 VAL A C 1
ATOM 3094 O O . VAL A 1 396 ? 36.855 -13.377 -6.373 1.00 30.66 396 VAL A O 1
ATOM 3097 N N . VAL A 1 397 ? 36.383 -15.241 -5.242 1.00 31.28 397 VAL A N 1
ATOM 3098 C CA . VAL A 1 397 ? 36.121 -14.577 -3.954 1.00 31.28 397 VAL A CA 1
ATOM 3099 C C . VAL A 1 397 ? 36.582 -15.525 -2.847 1.00 31.28 397 VAL A C 1
ATOM 3101 O O . VAL A 1 397 ? 35.902 -16.493 -2.517 1.00 31.28 397 VAL A O 1
ATOM 3104 N N . ARG A 1 398 ? 37.785 -15.297 -2.305 1.00 25.95 398 ARG A N 1
ATOM 3105 C CA . ARG A 1 398 ? 38.254 -15.966 -1.080 1.00 25.95 398 ARG A CA 1
ATOM 3106 C C . ARG A 1 398 ? 37.887 -15.075 0.105 1.00 25.95 398 ARG A C 1
ATOM 3108 O O . ARG A 1 398 ? 38.448 -13.996 0.240 1.00 25.95 398 ARG A O 1
ATOM 3115 N N . TYR A 1 399 ? 36.952 -15.525 0.935 1.00 30.75 399 TYR A N 1
ATOM 3116 C CA . TYR A 1 399 ? 36.599 -14.868 2.196 1.00 30.75 399 TYR A CA 1
ATOM 3117 C C . TYR A 1 399 ? 37.667 -15.146 3.257 1.00 30.75 399 TYR A C 1
ATOM 3119 O O . TYR A 1 399 ? 38.174 -16.268 3.338 1.00 30.75 399 TYR A O 1
ATOM 3127 N N . THR A 1 400 ? 37.989 -14.159 4.093 1.00 28.58 400 THR A N 1
ATOM 3128 C CA . THR A 1 400 ? 38.810 -14.389 5.287 1.00 28.58 400 THR A CA 1
ATOM 3129 C C . THR A 1 400 ? 37.920 -14.626 6.506 1.00 28.58 400 THR A C 1
ATOM 3131 O O . THR A 1 400 ? 36.798 -14.135 6.593 1.00 28.58 400 THR A O 1
ATOM 3134 N N . VAL A 1 401 ? 38.409 -15.404 7.475 1.00 26.72 401 VAL A N 1
ATOM 3135 C CA . VAL A 1 401 ? 37.658 -15.777 8.692 1.00 26.72 401 VAL A CA 1
ATOM 3136 C C . VAL A 1 401 ? 37.268 -14.547 9.533 1.00 26.72 401 VAL A C 1
ATOM 3138 O O . VAL A 1 401 ? 36.272 -14.590 10.251 1.00 26.72 401 VAL A O 1
ATOM 3141 N N . GLN A 1 402 ? 37.977 -13.421 9.391 1.00 28.12 402 GLN A N 1
ATOM 3142 C CA . GLN A 1 402 ? 37.614 -12.147 10.022 1.00 28.12 402 GLN A CA 1
ATOM 3143 C C . GLN A 1 402 ? 36.338 -11.524 9.428 1.00 28.12 402 GLN A C 1
ATOM 3145 O O . GLN A 1 402 ? 35.536 -10.978 10.187 1.00 28.12 402 GLN A O 1
ATOM 3150 N N . ASP A 1 403 ? 36.067 -11.714 8.131 1.00 31.50 403 ASP A N 1
ATOM 3151 C CA . ASP A 1 403 ? 34.821 -11.266 7.486 1.00 31.50 403 ASP A CA 1
ATOM 3152 C C . ASP A 1 403 ? 33.599 -12.027 8.033 1.00 31.50 403 ASP A C 1
ATOM 3154 O O . ASP A 1 403 ? 32.500 -11.483 8.143 1.00 31.50 403 ASP A O 1
ATOM 3158 N N . MET A 1 404 ? 33.793 -13.282 8.454 1.00 28.86 404 MET A N 1
ATOM 3159 C CA . MET A 1 404 ? 32.728 -14.139 8.991 1.00 28.86 404 MET A CA 1
ATOM 3160 C C . MET A 1 404 ? 32.347 -13.819 10.444 1.00 28.86 404 MET A C 1
ATOM 3162 O O . MET A 1 404 ? 31.249 -14.177 10.872 1.00 28.86 404 MET A O 1
ATOM 3166 N N . VAL A 1 405 ? 33.201 -13.122 11.201 1.00 28.06 405 VAL A N 1
ATOM 3167 C CA . VAL A 1 405 ? 32.912 -12.736 12.596 1.00 28.06 405 VAL A CA 1
ATOM 3168 C C . VAL A 1 405 ? 32.066 -11.455 12.661 1.00 28.06 405 VAL A C 1
ATOM 3170 O O . VAL A 1 405 ? 31.202 -11.337 13.531 1.00 28.06 405 VAL A O 1
ATOM 3173 N N . ALA A 1 406 ? 32.199 -10.546 11.686 1.00 32.41 406 ALA A N 1
ATOM 3174 C CA . ALA A 1 406 ? 31.317 -9.377 11.543 1.00 32.41 406 ALA A CA 1
ATOM 3175 C C . ALA A 1 406 ? 29.876 -9.754 11.121 1.00 32.41 406 ALA A C 1
ATOM 3177 O O . ALA A 1 406 ? 28.918 -9.048 11.430 1.00 32.41 406 ALA A O 1
ATOM 3178 N N . LEU A 1 407 ? 29.707 -10.924 10.497 1.00 32.41 407 LEU A N 1
ATOM 3179 C CA . LEU A 1 407 ? 28.427 -11.538 10.112 1.00 32.41 407 LEU A CA 1
ATOM 3180 C C . LEU A 1 407 ? 27.585 -12.066 11.302 1.00 32.41 407 LEU A C 1
ATOM 3182 O O . LEU A 1 407 ? 26.471 -12.551 11.096 1.00 32.41 407 LEU A O 1
ATOM 3186 N N . GLY A 1 408 ? 28.087 -11.996 12.541 1.00 26.38 408 GLY A N 1
ATOM 3187 C CA . GLY A 1 408 ? 27.503 -12.664 13.713 1.00 26.38 408 GLY A CA 1
ATOM 3188 C C . GLY A 1 408 ? 26.510 -11.871 14.578 1.00 26.38 408 GLY A C 1
ATOM 3189 O O . GLY A 1 408 ? 26.029 -12.427 15.562 1.00 26.38 408 GLY A O 1
ATOM 3190 N N . ARG A 1 409 ? 26.192 -10.599 14.283 1.00 28.30 409 ARG A N 1
ATOM 3191 C CA . ARG A 1 409 ? 25.346 -9.759 15.172 1.00 28.30 409 ARG A CA 1
ATOM 3192 C C . ARG A 1 409 ? 24.180 -9.022 14.497 1.00 28.30 409 ARG A C 1
ATOM 3194 O O . ARG A 1 409 ? 23.774 -7.965 14.962 1.00 28.30 409 ARG A O 1
ATOM 3201 N N . SER A 1 410 ? 23.591 -9.591 13.447 1.00 29.41 410 SER A N 1
ATOM 3202 C CA . SER A 1 410 ? 22.293 -9.132 12.932 1.00 29.41 410 SER A CA 1
ATOM 3203 C C . SER A 1 410 ? 21.356 -10.317 12.715 1.00 29.41 410 SER A C 1
ATOM 3205 O O . SER A 1 410 ? 21.622 -11.236 11.938 1.00 29.41 410 SER A O 1
ATOM 3207 N N . THR A 1 411 ? 20.236 -10.301 13.428 1.00 27.92 411 THR A N 1
ATOM 3208 C CA . THR A 1 411 ? 19.164 -11.305 13.434 1.00 27.92 411 THR A CA 1
ATOM 3209 C C . THR A 1 411 ? 18.339 -11.352 12.136 1.00 27.92 411 THR A C 1
ATOM 3211 O O . THR A 1 411 ? 17.303 -12.007 12.096 1.00 27.92 411 THR A O 1
ATOM 3214 N N . ALA A 1 412 ? 18.826 -10.766 11.034 1.00 31.08 412 ALA A N 1
ATOM 3215 C CA . ALA A 1 412 ? 18.263 -10.904 9.683 1.00 31.08 412 ALA A CA 1
ATOM 3216 C C . ALA A 1 412 ? 18.806 -12.125 8.894 1.00 31.08 412 ALA A C 1
ATOM 3218 O O . ALA A 1 412 ? 18.368 -12.420 7.783 1.00 31.08 412 ALA A O 1
ATOM 3219 N N . SER A 1 413 ? 19.745 -12.882 9.469 1.00 32.97 413 SER A N 1
ATOM 3220 C CA . SER A 1 413 ? 20.425 -14.020 8.819 1.00 32.97 413 SER A CA 1
ATOM 3221 C C . SER A 1 413 ? 19.565 -15.295 8.679 1.00 32.97 413 SER A C 1
ATOM 3223 O O . SER A 1 413 ? 19.826 -16.140 7.817 1.00 32.97 413 SER A O 1
ATOM 3225 N N . ALA A 1 414 ? 18.494 -15.447 9.466 1.00 28.59 414 ALA A N 1
ATOM 3226 C CA . ALA A 1 414 ? 17.682 -16.668 9.447 1.00 28.59 414 ALA A CA 1
ATOM 3227 C C . ALA A 1 414 ? 16.806 -16.809 8.183 1.00 28.59 414 ALA A C 1
ATOM 3229 O O . ALA A 1 414 ? 16.567 -17.932 7.737 1.00 28.59 414 ALA A O 1
ATOM 3230 N N . GLY A 1 415 ? 16.366 -15.696 7.581 1.00 29.36 415 GLY A N 1
ATOM 3231 C CA . GLY A 1 415 ? 15.546 -15.701 6.360 1.00 29.36 415 GLY A CA 1
ATOM 3232 C C . GLY A 1 415 ? 16.352 -16.042 5.106 1.00 29.36 415 GLY A C 1
ATOM 3233 O O . GLY A 1 415 ? 15.961 -16.911 4.331 1.00 29.36 415 GLY A O 1
ATOM 3234 N N . ILE A 1 416 ? 17.537 -15.441 4.966 1.00 32.19 416 ILE A N 1
ATOM 3235 C CA . ILE A 1 416 ? 18.420 -15.634 3.806 1.00 32.19 416 ILE A CA 1
ATOM 3236 C C . ILE A 1 416 ? 19.060 -17.034 3.825 1.00 32.19 416 ILE A C 1
ATOM 3238 O O . ILE A 1 416 ? 19.131 -17.693 2.788 1.00 32.19 416 ILE A O 1
ATOM 3242 N N . ARG A 1 417 ? 19.425 -17.567 5.004 1.00 28.05 417 ARG A N 1
ATOM 3243 C CA . ARG A 1 417 ? 19.897 -18.962 5.118 1.00 28.05 417 ARG A CA 1
ATOM 3244 C C . ARG A 1 417 ? 18.791 -19.988 4.861 1.00 28.05 417 ARG A C 1
ATOM 3246 O O . ARG A 1 417 ? 19.080 -21.008 4.247 1.00 28.05 417 ARG A O 1
ATOM 3253 N N . LYS A 1 418 ? 17.534 -19.736 5.258 1.00 28.41 418 LYS A N 1
ATOM 3254 C CA . LYS A 1 418 ? 16.405 -20.633 4.921 1.00 28.41 418 LYS A CA 1
ATOM 3255 C C . LYS A 1 418 ? 16.076 -20.629 3.426 1.00 28.41 418 LYS A C 1
ATOM 3257 O O . LYS A 1 418 ? 15.693 -21.680 2.916 1.00 28.41 418 LYS A O 1
ATOM 3262 N N . LEU A 1 419 ? 16.259 -19.499 2.734 1.00 29.78 419 LEU A N 1
ATOM 3263 C CA . LEU A 1 419 ? 16.080 -19.410 1.280 1.00 29.78 419 LEU A CA 1
ATOM 3264 C C . LEU A 1 419 ? 17.189 -20.157 0.519 1.00 29.78 419 LEU A C 1
ATOM 3266 O O . LEU A 1 419 ? 16.903 -20.854 -0.449 1.00 29.78 419 LEU A O 1
ATOM 3270 N N . LEU A 1 420 ? 18.437 -20.076 0.998 1.00 29.05 420 LEU A N 1
ATOM 3271 C CA . LEU A 1 420 ? 19.584 -20.767 0.398 1.00 29.05 420 LEU A CA 1
ATOM 3272 C C . LEU A 1 420 ? 19.617 -22.277 0.701 1.00 29.05 420 LEU A C 1
ATOM 3274 O O . LEU A 1 420 ? 20.012 -23.051 -0.163 1.00 29.05 420 LEU A O 1
ATOM 3278 N N . PHE A 1 421 ? 19.168 -22.730 1.880 1.00 25.23 421 PHE A N 1
ATOM 3279 C CA . PHE A 1 421 ? 19.206 -24.160 2.233 1.00 25.23 421 PHE A CA 1
ATOM 3280 C C . PHE A 1 421 ? 18.052 -24.975 1.626 1.00 25.23 421 PHE A C 1
ATOM 3282 O O . PHE A 1 421 ? 18.221 -26.162 1.367 1.00 25.23 421 PHE A O 1
ATOM 3289 N N . ARG A 1 422 ? 16.887 -24.365 1.349 1.00 26.81 422 ARG A N 1
ATOM 3290 C CA . ARG A 1 422 ? 15.777 -25.065 0.669 1.00 26.81 422 ARG A CA 1
ATOM 3291 C C . ARG A 1 422 ? 15.977 -25.238 -0.838 1.00 26.81 422 ARG A C 1
ATOM 3293 O O . ARG A 1 422 ? 15.320 -26.093 -1.410 1.00 26.81 422 ARG A O 1
ATOM 3300 N N . PHE A 1 423 ? 16.893 -24.492 -1.455 1.00 28.30 423 PHE A N 1
ATOM 3301 C CA . PHE A 1 423 ? 17.198 -24.594 -2.889 1.00 28.30 423 PHE A CA 1
ATOM 3302 C C . PHE A 1 423 ? 18.323 -25.590 -3.227 1.00 28.30 423 PHE A C 1
ATOM 3304 O O . PHE A 1 423 ? 18.626 -25.792 -4.395 1.00 28.30 423 PHE A O 1
ATOM 3311 N N . VAL A 1 424 ? 18.952 -26.210 -2.219 1.00 28.44 424 VAL A N 1
ATOM 3312 C CA . VAL A 1 424 ? 20.013 -27.225 -2.402 1.00 28.44 424 VAL A CA 1
ATOM 3313 C C . VAL A 1 424 ? 19.486 -28.654 -2.159 1.00 28.44 424 VAL A C 1
ATOM 3315 O O . VAL A 1 424 ? 20.230 -29.620 -2.275 1.00 28.44 424 VAL A O 1
ATOM 3318 N N . SER A 1 425 ? 18.198 -28.837 -1.843 1.00 26.25 425 SER A N 1
ATOM 3319 C CA . SER A 1 425 ? 17.614 -30.165 -1.549 1.00 26.25 425 SER A CA 1
ATOM 3320 C C . SER A 1 425 ? 16.400 -30.549 -2.405 1.00 26.25 425 SER A C 1
ATOM 3322 O O . SER A 1 425 ? 15.726 -31.527 -2.091 1.00 26.25 425 SER A O 1
ATOM 3324 N N . THR A 1 426 ? 16.154 -29.826 -3.494 1.00 28.09 426 THR A N 1
ATOM 3325 C CA . THR A 1 426 ? 15.234 -30.160 -4.598 1.00 28.09 426 THR A CA 1
ATOM 3326 C C . THR A 1 426 ? 15.759 -29.499 -5.853 1.00 28.09 426 THR A C 1
ATOM 3328 O O . THR A 1 426 ? 15.648 -30.113 -6.933 1.00 28.09 426 THR A O 1
#

Foldseek 3Di:
DDDDPDPDPVVVVLVCLLVVLVVLLVVLVPDDDALVCLVVVPVNLVSLLQCQDPHPVVLSLVVLLVVLLVVVPPPPPPDPSSCSSNLSSLQSNLSSLVCVVRSVVSCVVNVHPRDGDDPLCQQVQQRPDVRDGNLNSLLSQLLCCVVRLSSLLSSLSNLLSQLLDAPVSQQVSLVSCVVVVCLLVSQNSLQVLLALVQQQEAPCLVPDPDDDSPDSNSSSLNSNQSNLVSLLSQCVRPQQDRGPNLSSQVADPDCPPVLARDDPPDDHGNLVSLVVLLLVCLADLQLRPRSNHVCVVSSLSSLCSCCDPSHNSNVSSVVVCVVVVSLVSNCVGNLLPDDCVVVPPDDPSSNVVSVVVNCSNVVDPVCVVVVVVVVVVVDDDDDDPPPPVVVPDPPDDDDDVVVVVVVPPDPPVPVVVVVVVVVVPD

Mean predicted aligned error: 12.18 Å

Nearest PDB structures (foldseek):
  7r5j-assembly1_C0  TM=8.007E-01  e=4.138E-07  Homo sapiens
  7tdz-assembly1_l  TM=7.389E-01  e=3.647E-06  Xenopus laevis
  7fik-assembly1_a  TM=7.138E-01  e=1.838E-06  Xenopus laevis
  7mvt-assembly1_A  TM=6.628E-01  e=3.180E-03  Thermochaetoides thermophila DSM 1495
  6gkf-assembly1_B  TM=1.887E-01  e=1.853E+00  Homo sapiens

=== Feature glossary ===
Reading guide. The protein is described through the following features:

Foldseek 3Di. A 3Di character summarizes, for each residue, the relative orientation of the Cα frame of its nearest spatial neighbor. Because it encodes fold topology rather than chemistry, 3Di alignments detect remote structural similarity that sequence alignment misses.

Contact-map, Ramachandran, and PAE plots. Plot images: a contact map (which residues are close in 3D, as an N×N binary image), a Ramachandran scatter (backbone torsion angles, revealing secondary-structure composition at a glance), and — for AlphaFold structures — a PAE heatmap (pairwise prediction confidence).

Radius of gyration, Cα contacts, bounding box. Radius of gyration (Rg) is the root-mean-square distance of Cα atoms from their centroid — a single number for overall size and compactness. A globular domain of N residues has Rg ≈ 2.2·N^0.38 Å; an extended or disordered chain has a much larger Rg. The Cα contact count is the number of residue pairs whose Cα atoms are within 8 Å and are more than four positions apart in sequence — a standard proxy for tertiary packing density. The bounding box is the smallest axis-aligned box enclosing all Cα atoms.

Secondary structure (8-state, DSSP). Eight-state secondary structure (DSSP): H is the canonical α-helix, G the tighter 3₁₀-helix, I the wider π-helix; E/B are β-structure, T and S are turns and bends, and '-' is everything else. DSSP derives these from the pattern of main-chain N–H···O=C hydrogen bonds, not from the sequence.

B-factor. B-factor (Debye–Waller factor) reflects atomic displacement in the crystal lattice. It is an experimental observable (units Å²), not a prediction; low values mean the atom is pinned down, high values mean it moves or is heterogeneous across the crystal.

pLDDT. pLDDT is the predicted lDDT-Cα score: AlphaFold's confidence that the local environment of each residue (all inter-atomic distances within 15 Å) is correctly placed. It is a per-residue number between 0 and 100, with higher meaning more reliable.

Nearest PDB structures. Nearest PDB neighbors are the top structural matches found by Foldseek when searching this structure against the entire Protein Data Bank. Each hit reports a TM-score (0 to 1; >0.5 almost always implies the same fold) and an E-value. These are *structural* homologs — they may share no detectable sequence similarity.

Solvent-accessible surface area. Accessible surface area quantifies burial. A residue with SASA near zero is packed into the hydrophobic core; one with SASA >100 Å² sits on the surface. Computed here via the Shrake–Rupley numerical algorithm with a 1.4 Å probe.

Rendered structure images. Structure images are PyMOL renders from six orthogonal camera directions. Cartoon representation draws helices as coils and strands as arrows; sticks shows the backbone as bonds; surface shows the solvent-excluded envelope. Rainbow coloring maps sequence position to hue (blue→red, N→C); chain coloring assigns a distinct color per polypeptide.

Backbone torsions (φ/ψ). φ (phi) and ψ (psi) are the two rotatable backbone dihedrals per residue: φ is the C(i-1)–N–Cα–C torsion, ψ is the N–Cα–C–N(i+1) torsion, both in degrees on (−180°, 180°]. α-helical residues cluster near (−60°, −45°); β-strand residues near (−120°, +130°). A Ramachandran plot is simply a scatter of (φ, ψ) for every residue.

Predicted aligned error. Predicted Aligned Error (PAE) is an AlphaFold confidence matrix: entry (i, j) is the expected error in the position of residue j, in ångströms, when the prediction is superimposed on the true structure at residue i. Low PAE within a block of residues means that block is internally rigid and well-predicted; high PAE between two blocks means their relative placement is uncertain even if each block individually is confident.

mmCIF coordinates. Structure coordinates are given as an mmCIF _atom_site loop: one row per atom with element, residue name, chain id, sequence number, and x/y/z position in Å. Only the four main-chain atoms per residue are included here; side chains are omitted to keep the record compact.

InterPro / GO / CATH / organism. Database cross-references. InterPro integrates a dozen domain/family signature databases into unified entries with residue-range hits. GO terms attach function/process/location labels with evidence codes. CATH codes position the fold in a four-level structural taxonomy. Organism is the NCBI-taxonomy species name.

Secondary structure (3-state, P-SEA). SS3 is a coarse helix/strand/coil call (letters a/b/c) made by the P-SEA algorithm from inter-Cα distances and dihedrals. It is less detailed than DSSP but needs only Cα positions.

Sequence. Sequence gives the chain of amino acids in standard one-letter code (A=alanine, C=cysteine, …, Y=tyrosine), read N→C. It is the only feature that is directly encoded by the gene; all structural features are derived from the folded form of this sequence.